Protein AF-A0A9W8WUA6-F1 (afdb_monomer)

Sequence (434 aa):
MPQHHLATGTVSYPDAKSNYPAFPRVGFGKAIAIGIGAGAVGALVMTGSNWLEMLITRRPPSYVPARTIGNHLGVTPSYYSKHINLLNNAHHYGMGMLAGPVRAIMSYYGVIGPFAVFVHTGIRILFDQVAEMSVGVSALPWTWPINEQVIDVLHKGVYALVTGYISYLASTEDLTQILDVALRVNTANMRLTTDLINNSLSFINCLTERELDLRGHKISAIENMGAARDNDAIDLTDNDIAQLGNFPLQPRLRTLFLGQNRVSNIQPNLSTSIPNLQTLVLTKNRLTELADLDPLAGFKKLVHLTALGNPVVSKENYRYWVIWRCPTVRYLDFAKVKDVERKKAEELFGTSEEPTELASKIMGVKSKGFVVPATNGADSSNKQDRIYTDDEKRRMRAAIQQASSLAEMARLEKDFAEGRIPAHILEGGDPMET

pLDDT: mean 82.53, std 18.47, range [28.12, 98.75]

Organism: NCBI:txid749621

Nearest PDB structures (foldseek):
  1a9n-assembly2_C  TM=9.686E-01  e=1.697E-18  Homo sapiens
  1a9n-assembly1_A  TM=9.949E-01  e=4.186E-18  Homo sapiens
  8c6j-assembly1_W  TM=9.703E-01  e=2.099E-18  Homo sapiens
  3jb9-assembly1_j  TM=9.883E-01  e=4.186E-18  Schizosaccharomyces pombe 972h-
  6f4j-assembly2_B  TM=9.561E-01  e=1.790E-18  Drosophila melanogaster

Mean predicted aligned error: 19.58 Å

Structure (mmCIF, N/CA/C/O backbone):
data_AF-A0A9W8WUA6-F1
#
_entry.id   AF-A0A9W8WUA6-F1
#
loop_
_atom_site.group_PDB
_atom_site.id
_atom_site.type_symbol
_atom_site.label_atom_id
_atom_site.label_alt_id
_atom_site.label_comp_id
_atom_site.label_asym_id
_atom_site.label_entity_id
_atom_site.label_seq_id
_atom_site.pdbx_PDB_ins_code
_atom_site.Cartn_x
_atom_site.Cartn_y
_atom_site.Cartn_z
_atom_site.occupancy
_atom_site.B_iso_or_equiv
_atom_site.auth_seq_id
_atom_site.auth_comp_id
_atom_site.auth_asym_id
_atom_site.auth_atom_id
_atom_site.pdbx_PDB_model_num
ATOM 1 N N . MET A 1 1 ? 13.170 46.423 -47.582 1.00 35.91 1 MET A N 1
ATOM 2 C CA . MET A 1 1 ? 13.553 45.177 -46.883 1.00 35.91 1 MET A CA 1
ATOM 3 C C . MET A 1 1 ? 12.530 44.940 -45.787 1.00 35.91 1 MET A C 1
ATOM 5 O O . MET A 1 1 ? 12.377 45.840 -44.969 1.00 35.91 1 MET A O 1
ATOM 9 N N . PRO A 1 2 ? 11.776 43.831 -45.789 1.00 33.09 2 PRO A N 1
ATOM 10 C CA . PRO A 1 2 ? 10.857 43.553 -44.697 1.00 33.09 2 PRO A CA 1
ATOM 11 C C . PRO A 1 2 ? 11.679 43.180 -43.462 1.00 33.09 2 PRO A C 1
ATOM 13 O O . PRO A 1 2 ? 12.517 42.282 -43.512 1.00 33.09 2 PRO A O 1
ATOM 16 N N . GLN A 1 3 ? 11.479 43.924 -42.379 1.00 32.12 3 GLN A N 1
ATOM 17 C CA . GLN A 1 3 ? 12.092 43.658 -41.087 1.00 32.12 3 GLN A CA 1
ATOM 18 C C . GLN A 1 3 ? 11.510 42.357 -40.527 1.00 32.12 3 GLN A C 1
ATOM 20 O O . GLN A 1 3 ? 10.298 42.225 -40.369 1.00 32.12 3 GLN A O 1
ATOM 25 N N . HIS A 1 4 ? 12.377 41.385 -40.246 1.00 35.62 4 HIS A N 1
ATOM 26 C CA . HIS A 1 4 ? 12.003 40.198 -39.490 1.00 35.62 4 HIS A CA 1
ATOM 27 C C . HIS A 1 4 ? 11.581 40.628 -38.082 1.00 35.62 4 HIS A C 1
ATOM 29 O O . HIS A 1 4 ? 12.405 41.090 -37.294 1.00 35.62 4 HIS A O 1
ATOM 35 N N . HIS A 1 5 ? 10.298 40.469 -37.762 1.00 38.16 5 HIS A N 1
ATOM 36 C CA . HIS A 1 5 ? 9.831 40.536 -36.385 1.00 38.16 5 HIS A CA 1
ATOM 37 C C . HIS A 1 5 ? 10.457 39.375 -35.603 1.00 38.16 5 HIS A C 1
ATOM 39 O O . HIS A 1 5 ? 10.129 38.210 -35.827 1.00 38.16 5 HIS A O 1
ATOM 45 N N . LEU A 1 6 ? 11.382 39.691 -34.695 1.00 40.03 6 LEU A N 1
ATOM 46 C CA . LEU A 1 6 ? 11.819 38.767 -33.654 1.00 40.03 6 LEU A CA 1
ATOM 47 C C . LEU A 1 6 ? 10.621 38.508 -32.735 1.00 40.03 6 LEU A C 1
ATOM 49 O O . LEU A 1 6 ? 10.033 39.446 -32.198 1.00 40.03 6 LEU A O 1
ATOM 53 N N . ALA A 1 7 ? 10.237 37.241 -32.583 1.00 40.00 7 ALA A N 1
ATOM 54 C CA . ALA A 1 7 ? 9.126 36.840 -31.731 1.00 40.00 7 ALA A CA 1
ATOM 55 C C . ALA A 1 7 ? 9.468 37.088 -30.251 1.00 40.00 7 ALA A C 1
ATOM 57 O O . ALA A 1 7 ? 10.018 36.227 -29.573 1.00 40.00 7 ALA A O 1
ATOM 58 N N . THR A 1 8 ? 9.126 38.266 -29.732 1.00 43.16 8 THR A N 1
ATOM 59 C CA . THR A 1 8 ? 9.158 38.590 -28.294 1.00 43.16 8 THR A CA 1
ATOM 60 C C . THR A 1 8 ? 7.821 38.257 -27.630 1.00 43.16 8 THR A C 1
ATOM 62 O O . THR A 1 8 ? 7.255 39.068 -26.901 1.00 43.16 8 THR A O 1
ATOM 65 N N . GLY A 1 9 ? 7.268 37.084 -27.934 1.00 38.41 9 GLY A N 1
ATOM 66 C CA . GLY A 1 9 ? 6.054 36.581 -27.303 1.00 38.41 9 GLY A CA 1
ATOM 67 C C . GLY A 1 9 ? 6.405 35.516 -26.274 1.00 38.41 9 GLY A C 1
ATOM 68 O O . GLY A 1 9 ? 6.876 34.441 -26.638 1.00 38.41 9 GLY A O 1
ATOM 69 N N . THR A 1 10 ? 6.147 35.776 -24.995 1.00 41.94 10 THR A N 1
ATOM 70 C CA . THR A 1 10 ? 5.896 34.687 -24.050 1.00 41.94 10 THR A CA 1
ATOM 71 C C . THR A 1 10 ? 4.662 33.942 -24.552 1.00 41.94 10 THR A C 1
ATOM 73 O O . THR A 1 10 ? 3.597 34.535 -24.725 1.00 41.94 10 THR A O 1
ATOM 76 N N . VAL A 1 11 ? 4.806 32.652 -24.858 1.00 39.69 11 VAL A N 1
ATOM 77 C CA . VAL A 1 11 ? 3.671 31.804 -25.235 1.00 39.69 11 VAL A CA 1
ATOM 78 C C . VAL A 1 11 ? 2.736 31.737 -24.026 1.00 39.69 11 VAL A C 1
ATOM 80 O O . VAL A 1 11 ? 3.019 31.054 -23.046 1.00 39.69 11 VAL A O 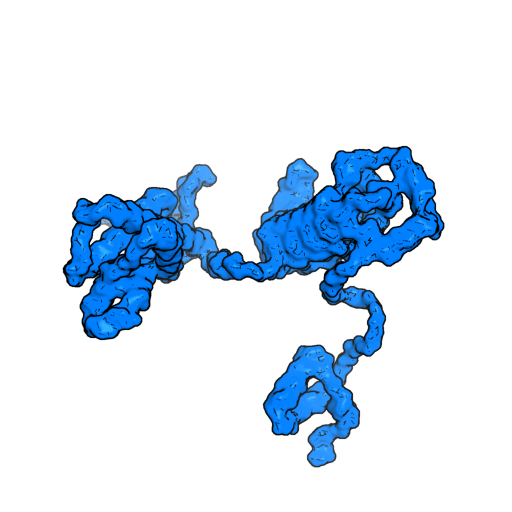1
ATOM 83 N N . SER A 1 12 ? 1.661 32.523 -24.062 1.00 42.88 12 SER A N 1
ATOM 84 C CA . SER A 1 12 ? 0.606 32.506 -23.052 1.00 42.88 12 SER A CA 1
ATOM 85 C C . SER A 1 12 ? -0.272 31.274 -23.264 1.00 42.88 12 SER A C 1
ATOM 87 O O . SER A 1 12 ? -0.675 30.986 -24.392 1.00 42.88 12 SER A O 1
ATOM 89 N N . TYR A 1 13 ? -0.550 30.550 -22.178 1.00 42.91 13 TYR A N 1
ATOM 90 C CA . TYR A 1 13 ? -1.393 29.356 -22.163 1.00 42.91 13 TYR A CA 1
ATOM 91 C C . TYR A 1 13 ? -2.773 29.643 -22.776 1.00 42.91 13 TYR A C 1
ATOM 93 O O . TYR A 1 13 ? -3.411 30.630 -22.397 1.00 42.91 13 TYR A O 1
ATOM 101 N N . PRO A 1 14 ? -3.303 28.771 -23.646 1.00 42.31 14 PRO A N 1
ATOM 102 C CA . PRO A 1 14 ? -4.733 28.746 -23.878 1.00 42.31 14 PRO A CA 1
ATOM 103 C C . PRO A 1 14 ? -5.390 28.118 -22.642 1.00 42.31 14 PRO A C 1
ATOM 105 O O . PRO A 1 14 ? -5.190 26.939 -22.408 1.00 42.31 14 PRO A O 1
ATOM 108 N N . ASP A 1 15 ? -6.114 28.929 -21.863 1.00 44.59 15 ASP A N 1
ATOM 109 C CA . ASP A 1 15 ? -7.175 28.593 -20.889 1.00 44.59 15 ASP A CA 1
ATOM 110 C C . ASP A 1 15 ? -6.910 27.452 -19.864 1.00 44.59 15 ASP A C 1
ATOM 112 O O . ASP A 1 15 ? -6.556 26.330 -20.202 1.00 44.59 15 ASP A O 1
ATOM 116 N N . ALA A 1 16 ? -7.215 27.667 -18.579 1.00 47.78 16 ALA A N 1
ATOM 117 C CA . ALA A 1 16 ? -7.131 26.641 -17.521 1.00 47.78 16 ALA A CA 1
ATOM 118 C C . ALA A 1 16 ? -8.070 25.426 -17.743 1.00 47.78 16 ALA A C 1
ATOM 120 O O . ALA A 1 16 ? -8.044 24.463 -16.978 1.00 47.78 16 ALA A O 1
ATOM 121 N N . LYS A 1 17 ? -8.901 25.473 -18.792 1.00 38.97 17 LYS A N 1
ATOM 122 C CA . LYS A 1 17 ? -9.767 24.390 -19.287 1.00 38.97 17 LYS A CA 1
ATOM 123 C C . LYS A 1 17 ? -9.167 23.582 -20.445 1.00 38.97 17 LYS A C 1
ATOM 125 O O . LYS A 1 17 ? -9.805 22.657 -20.944 1.00 38.97 17 LYS A O 1
ATOM 130 N N . SER A 1 18 ? -7.978 23.940 -20.915 1.00 43.75 18 SER A N 1
ATOM 131 C CA . SER A 1 18 ? -7.284 23.230 -21.981 1.00 43.75 18 SER A CA 1
ATOM 132 C C . SER A 1 18 ? -6.727 21.897 -21.473 1.00 43.75 18 SER A C 1
ATOM 134 O O . SER A 1 18 ? -5.851 21.865 -20.615 1.00 43.75 18 SER A O 1
ATOM 136 N N . ASN A 1 19 ? -7.171 20.795 -22.079 1.00 43.69 19 ASN A N 1
ATOM 137 C CA . ASN A 1 19 ? -6.600 19.456 -21.884 1.00 43.69 19 ASN A CA 1
ATOM 138 C C . ASN A 1 19 ? -5.241 19.260 -22.599 1.00 43.69 19 ASN A C 1
ATOM 140 O O . ASN A 1 19 ? -4.785 18.124 -22.734 1.00 43.69 19 ASN A O 1
ATOM 144 N N . TYR A 1 20 ? -4.602 20.322 -23.109 1.00 41.41 20 TYR A N 1
ATOM 145 C CA . TYR A 1 20 ? -3.271 20.206 -23.707 1.00 41.41 20 TYR A CA 1
ATOM 146 C C . TYR A 1 20 ? -2.211 19.980 -22.613 1.00 41.41 20 TYR A C 1
ATOM 148 O O . TYR A 1 20 ? -2.218 20.685 -21.601 1.00 41.41 20 TYR A O 1
ATOM 156 N N . PRO A 1 21 ? -1.303 19.001 -22.784 1.00 49.84 21 PRO A N 1
ATOM 157 C CA . PRO A 1 21 ? -0.290 18.681 -21.784 1.00 49.84 21 PRO A CA 1
ATOM 158 C C . PRO A 1 21 ? 0.649 19.871 -21.548 1.00 49.84 21 PRO A C 1
ATOM 160 O O . PRO A 1 21 ? 0.995 20.602 -22.477 1.00 49.84 21 PRO A O 1
ATOM 163 N N . ALA A 1 22 ? 1.078 20.046 -20.296 1.00 55.09 22 ALA A N 1
ATOM 164 C CA . ALA A 1 22 ? 2.096 21.027 -19.935 1.00 55.09 22 ALA A CA 1
ATOM 165 C C . ALA A 1 22 ? 3.390 20.786 -20.735 1.00 55.09 22 ALA A C 1
ATOM 167 O O . ALA A 1 22 ? 3.754 19.637 -20.994 1.00 55.09 22 ALA A O 1
ATOM 168 N N . PHE A 1 23 ? 4.089 21.864 -21.110 1.00 55.97 23 PHE A N 1
ATOM 169 C CA . PHE A 1 23 ? 5.377 21.763 -21.800 1.00 55.97 23 PHE A CA 1
ATOM 170 C C . PHE A 1 23 ? 6.375 20.898 -21.008 1.00 55.97 23 PHE A C 1
ATOM 172 O O . PHE A 1 23 ? 6.315 20.860 -19.773 1.00 55.97 23 PHE A O 1
ATOM 179 N N . PRO A 1 24 ? 7.320 20.233 -21.696 1.00 62.06 24 PRO A N 1
ATOM 180 C CA . PRO A 1 24 ? 8.301 19.377 -21.049 1.00 62.06 24 PRO A CA 1
ATOM 181 C C . PRO A 1 24 ? 9.104 20.144 -20.003 1.00 62.06 24 PRO A C 1
ATOM 183 O O . PRO A 1 24 ? 9.635 21.219 -20.277 1.00 62.06 24 PRO A O 1
ATOM 186 N N . ARG A 1 25 ? 9.258 19.562 -18.814 1.00 66.19 25 ARG A N 1
ATOM 187 C CA . ARG A 1 25 ? 10.043 20.145 -17.711 1.00 66.19 25 ARG A CA 1
ATOM 188 C C . ARG A 1 25 ? 11.546 19.880 -17.833 1.00 66.19 25 ARG A C 1
ATOM 190 O O . ARG A 1 25 ? 12.328 20.327 -16.998 1.00 66.19 25 ARG A O 1
ATOM 197 N N . VAL A 1 26 ? 11.960 19.139 -18.859 1.00 74.06 26 VAL A N 1
ATOM 198 C CA . VAL A 1 26 ? 13.349 18.737 -19.109 1.00 74.06 26 VAL A CA 1
ATOM 199 C C . VAL A 1 26 ? 13.916 19.447 -20.337 1.00 74.06 26 VAL A C 1
ATOM 201 O O . VAL A 1 26 ? 13.207 19.695 -21.307 1.00 74.06 26 VAL A O 1
ATOM 204 N N . GLY A 1 27 ? 15.217 19.753 -20.325 1.00 79.62 27 GLY A N 1
ATOM 205 C CA . GLY A 1 27 ? 15.903 20.297 -21.502 1.00 79.62 27 GLY A CA 1
ATOM 206 C C . GLY A 1 27 ? 15.950 19.299 -22.667 1.00 79.62 27 GLY A C 1
ATOM 207 O O . GLY A 1 27 ? 15.959 18.087 -22.453 1.00 79.62 27 GLY A O 1
ATOM 208 N N . PHE A 1 28 ? 16.037 19.801 -23.903 1.00 83.56 28 PHE A N 1
ATOM 209 C CA . PHE A 1 28 ? 15.985 18.985 -25.126 1.00 83.56 28 PHE A CA 1
ATOM 210 C C . PHE A 1 28 ? 16.998 17.826 -25.140 1.00 83.56 28 PHE A C 1
ATOM 212 O O . PHE A 1 28 ? 16.625 16.683 -25.380 1.00 83.56 28 PHE A O 1
ATOM 219 N N . GLY A 1 29 ? 18.266 18.074 -24.787 1.00 82.06 29 GLY A N 1
ATOM 220 C CA . GLY A 1 29 ? 19.282 17.011 -24.728 1.00 82.06 29 GLY A CA 1
ATOM 221 C C . GLY A 1 29 ? 18.952 15.906 -23.714 1.00 82.06 29 GLY A C 1
ATOM 222 O O . GLY A 1 29 ? 19.168 14.725 -23.982 1.00 82.06 29 GLY A O 1
ATOM 223 N N . LYS A 1 30 ? 18.340 16.273 -22.581 1.00 81.75 30 LYS A N 1
ATOM 224 C CA . LYS A 1 30 ? 17.862 15.322 -21.569 1.00 81.75 30 LYS A CA 1
ATOM 225 C C . LYS A 1 30 ? 16.678 14.509 -22.102 1.00 81.75 30 LYS A C 1
ATOM 227 O O . LYS A 1 30 ? 16.638 13.305 -21.878 1.00 81.75 30 LYS A O 1
ATOM 232 N N . ALA A 1 31 ? 15.773 15.128 -22.865 1.00 84.94 31 ALA A N 1
ATOM 233 C CA . ALA A 1 31 ? 14.672 14.432 -23.536 1.00 84.94 31 ALA A CA 1
ATOM 234 C C . ALA A 1 31 ? 15.173 13.391 -24.554 1.00 84.94 31 ALA A C 1
ATOM 236 O O . ALA A 1 31 ? 14.643 12.285 -24.608 1.00 84.94 31 ALA A O 1
ATOM 237 N N . ILE A 1 32 ? 16.237 13.691 -25.305 1.00 89.38 32 ILE A N 1
ATOM 238 C CA . ILE A 1 32 ? 16.861 12.715 -26.211 1.00 89.38 32 ILE A CA 1
ATOM 239 C C . ILE A 1 32 ? 17.441 11.529 -25.434 1.00 89.38 32 ILE A C 1
ATOM 241 O O . ILE A 1 32 ? 17.165 10.384 -25.785 1.00 89.38 32 ILE A O 1
ATOM 245 N N . ALA A 1 33 ? 18.186 11.782 -24.353 1.00 88.38 33 ALA A N 1
ATOM 246 C CA . ALA A 1 33 ? 18.748 10.721 -23.513 1.00 88.38 33 ALA A CA 1
ATOM 247 C C . ALA A 1 33 ? 17.658 9.837 -22.877 1.00 88.38 33 ALA A C 1
ATOM 249 O O . ALA A 1 33 ? 17.765 8.610 -22.900 1.00 88.38 33 ALA A O 1
ATOM 250 N N . ILE A 1 34 ? 16.575 10.453 -22.385 1.00 86.25 34 ILE A N 1
ATOM 251 C CA . ILE A 1 34 ? 15.358 9.752 -21.948 1.00 86.25 34 ILE A CA 1
ATOM 252 C C . ILE A 1 34 ? 14.826 8.867 -23.076 1.00 86.25 34 ILE A C 1
ATOM 254 O O . ILE A 1 34 ? 14.522 7.704 -22.837 1.00 86.25 34 ILE A O 1
ATOM 258 N N . GLY A 1 35 ? 14.725 9.399 -24.296 1.00 92.06 35 GLY A N 1
ATOM 259 C CA . GLY A 1 35 ? 14.229 8.668 -25.457 1.00 92.06 35 GLY A CA 1
ATOM 260 C C . GLY A 1 35 ? 15.041 7.415 -25.763 1.00 92.06 35 GLY A C 1
ATOM 261 O O . GLY A 1 35 ? 14.453 6.366 -26.009 1.00 92.06 35 GLY A O 1
ATOM 262 N N . ILE A 1 36 ? 16.372 7.486 -25.682 1.00 94.75 36 ILE A N 1
ATOM 263 C CA . ILE A 1 36 ? 17.253 6.318 -25.854 1.00 94.75 36 ILE A CA 1
ATOM 264 C C . ILE A 1 36 ? 16.929 5.245 -24.803 1.00 94.75 36 ILE A C 1
ATOM 266 O O . ILE A 1 36 ? 16.711 4.083 -25.153 1.00 94.75 36 ILE A O 1
ATOM 270 N N . GLY A 1 37 ? 16.845 5.632 -23.525 1.00 91.25 37 GLY A N 1
ATOM 271 C CA . GLY A 1 37 ? 16.509 4.713 -22.432 1.00 91.25 37 GLY A CA 1
ATOM 272 C C . GLY A 1 37 ? 15.102 4.119 -22.562 1.00 91.25 37 GLY A C 1
ATOM 273 O O . GLY A 1 37 ? 14.921 2.908 -22.452 1.00 91.25 37 GLY A O 1
ATOM 274 N N . ALA A 1 38 ? 14.109 4.949 -22.882 1.00 92.06 38 ALA A N 1
ATOM 275 C CA . ALA A 1 38 ? 12.731 4.532 -23.129 1.00 92.06 38 ALA A CA 1
ATOM 276 C C . ALA A 1 38 ? 12.621 3.576 -24.329 1.00 92.06 38 ALA A C 1
ATOM 278 O O . ALA A 1 38 ? 11.793 2.662 -24.324 1.00 92.06 38 ALA A O 1
ATOM 279 N N . GLY A 1 39 ? 13.457 3.766 -25.351 1.00 95.44 39 GLY A N 1
ATOM 280 C CA . GLY A 1 39 ? 13.589 2.858 -26.486 1.00 95.44 39 GLY A CA 1
ATOM 281 C C . GLY A 1 39 ? 14.166 1.501 -26.081 1.00 95.44 39 GLY A C 1
ATOM 282 O O . GLY A 1 39 ? 13.625 0.465 -26.458 1.00 95.44 39 GLY A O 1
ATOM 283 N N . ALA A 1 40 ? 15.203 1.475 -25.241 1.00 95.06 40 ALA A N 1
ATOM 284 C CA . ALA A 1 40 ? 15.753 0.223 -24.716 1.00 95.06 40 ALA A CA 1
ATOM 285 C C . ALA A 1 40 ? 14.719 -0.562 -23.884 1.00 95.06 40 ALA A C 1
ATOM 287 O O . ALA A 1 40 ? 14.555 -1.768 -24.077 1.00 95.06 40 ALA A O 1
ATOM 288 N N . VAL A 1 41 ? 13.974 0.117 -23.003 1.00 91.94 41 VAL A N 1
ATOM 289 C CA . VAL A 1 41 ? 12.916 -0.516 -22.193 1.00 91.94 41 VAL A CA 1
ATOM 290 C C . VAL A 1 41 ? 11.765 -1.010 -23.072 1.00 91.94 41 VAL A C 1
ATOM 292 O O . VAL A 1 41 ? 11.293 -2.132 -22.895 1.00 91.94 41 VAL A O 1
ATOM 295 N N . GLY A 1 42 ? 11.344 -0.220 -24.063 1.00 94.31 42 GLY A N 1
ATOM 296 C CA . GLY A 1 42 ? 10.346 -0.654 -25.041 1.00 94.31 42 GLY A CA 1
ATOM 297 C C . GLY A 1 42 ? 10.777 -1.920 -25.784 1.00 94.31 42 GLY A C 1
ATOM 298 O O . GLY A 1 42 ? 9.973 -2.838 -25.948 1.00 94.31 42 GLY A O 1
ATOM 299 N N . ALA A 1 43 ? 12.048 -2.013 -26.192 1.00 94.19 43 ALA A N 1
ATOM 300 C CA . ALA A 1 43 ? 12.589 -3.192 -26.872 1.00 94.19 43 ALA A CA 1
ATOM 301 C C . ALA A 1 43 ? 12.593 -4.438 -25.972 1.00 94.19 43 ALA A C 1
ATOM 303 O O . ALA A 1 43 ? 12.282 -5.535 -26.441 1.00 94.19 43 ALA A O 1
ATOM 304 N N . LEU A 1 44 ? 12.876 -4.272 -24.676 1.00 93.62 44 LEU A N 1
ATOM 305 C CA . LEU A 1 44 ? 12.793 -5.348 -23.688 1.00 93.62 44 LEU A CA 1
ATOM 306 C C . LEU A 1 44 ? 11.363 -5.892 -23.572 1.00 93.62 44 LEU A C 1
ATOM 308 O O . LEU A 1 44 ? 11.155 -7.101 -23.685 1.00 93.62 44 LEU A O 1
ATOM 312 N N . VAL A 1 45 ? 10.367 -5.014 -23.407 1.00 92.12 45 VAL A N 1
ATOM 313 C CA . VAL A 1 45 ? 8.955 -5.423 -23.273 1.00 92.12 45 VAL A CA 1
ATOM 314 C C . VAL A 1 45 ? 8.427 -6.045 -24.571 1.00 92.12 45 VAL A C 1
ATOM 316 O O . VAL A 1 45 ? 7.720 -7.055 -24.543 1.00 92.12 45 VAL A O 1
ATOM 319 N N . MET A 1 46 ? 8.818 -5.503 -25.724 1.00 93.25 46 MET A N 1
ATOM 320 C CA . MET A 1 46 ? 8.523 -6.099 -27.029 1.00 93.25 46 MET A CA 1
ATOM 321 C C . MET A 1 46 ? 9.115 -7.513 -27.157 1.00 93.25 46 MET A C 1
ATOM 323 O O . MET A 1 46 ? 8.452 -8.429 -27.632 1.00 93.25 46 MET A O 1
ATOM 327 N N . THR A 1 47 ? 10.349 -7.723 -26.699 1.00 88.88 47 THR A N 1
ATOM 328 C CA . THR A 1 47 ? 10.998 -9.045 -26.739 1.00 88.88 47 THR A CA 1
ATOM 329 C C . THR A 1 47 ? 10.298 -10.043 -25.811 1.00 88.88 47 THR A C 1
ATOM 331 O O . THR A 1 47 ? 10.098 -11.197 -26.184 1.00 88.88 47 THR A O 1
ATOM 334 N N . GLY A 1 48 ? 9.854 -9.598 -24.631 1.00 88.75 48 GLY A N 1
ATOM 335 C CA . GLY A 1 48 ? 9.048 -10.420 -23.723 1.00 88.75 48 GLY A CA 1
ATOM 336 C C . GLY A 1 48 ? 7.671 -10.783 -24.292 1.00 88.75 48 GLY A C 1
ATOM 337 O O . GLY A 1 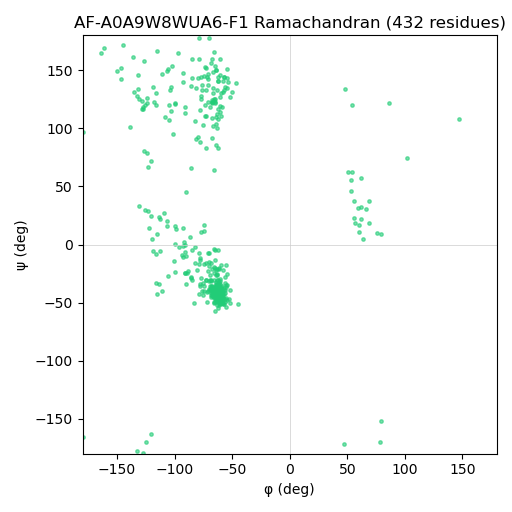48 ? 7.246 -11.931 -24.178 1.00 88.75 48 GLY A O 1
ATOM 338 N N . SER A 1 49 ? 6.993 -9.837 -24.954 1.00 89.38 49 SER A N 1
ATOM 339 C CA . SER A 1 49 ? 5.708 -10.107 -25.624 1.00 89.38 49 SER A CA 1
ATOM 340 C C . SER A 1 49 ? 5.857 -11.058 -26.813 1.00 89.38 49 SER A C 1
ATOM 342 O O . SER A 1 49 ? 5.047 -11.973 -26.928 1.00 89.38 49 SER A O 1
ATOM 344 N N . ASN A 1 50 ? 6.941 -10.945 -27.590 1.00 85.94 50 ASN A N 1
ATOM 345 C CA . ASN A 1 50 ? 7.301 -11.925 -28.623 1.00 85.94 50 ASN A CA 1
ATOM 346 C C . ASN A 1 50 ? 7.436 -13.338 -28.041 1.00 85.94 50 ASN A C 1
ATOM 348 O O . ASN A 1 50 ? 6.899 -14.295 -28.592 1.00 85.94 50 ASN A O 1
ATOM 352 N N . TRP A 1 51 ? 8.143 -13.479 -26.916 1.00 87.00 51 TRP A N 1
ATOM 353 C CA . TRP A 1 51 ? 8.315 -14.777 -26.266 1.00 87.00 51 TRP A CA 1
ATOM 354 C C . TRP A 1 51 ? 6.981 -15.356 -25.776 1.00 87.00 51 TRP A C 1
ATOM 356 O O . TRP A 1 51 ? 6.699 -16.531 -26.006 1.00 87.00 51 TRP A O 1
ATOM 366 N N . LEU A 1 52 ? 6.136 -14.526 -25.158 1.00 87.44 52 LEU A N 1
ATOM 367 C CA . LEU A 1 52 ? 4.810 -14.933 -24.692 1.00 87.44 52 LEU A CA 1
ATOM 368 C C . LEU A 1 52 ? 3.895 -15.355 -25.849 1.00 87.44 52 LEU A C 1
ATOM 370 O O . LEU A 1 52 ? 3.211 -16.371 -25.754 1.00 87.44 52 LEU A O 1
ATOM 374 N N . GLU A 1 53 ? 3.891 -14.603 -26.947 1.00 89.31 53 GLU A N 1
ATOM 375 C CA . GLU A 1 53 ? 3.114 -14.938 -28.138 1.00 89.31 53 GLU A CA 1
ATOM 376 C C . GLU A 1 53 ? 3.582 -16.264 -28.745 1.00 89.31 53 GLU A C 1
ATOM 378 O O . GLU A 1 53 ? 2.748 -17.127 -29.014 1.00 89.31 53 GLU A O 1
ATOM 383 N N . MET A 1 54 ? 4.892 -16.491 -28.860 1.00 86.06 54 MET A N 1
ATOM 384 C CA . MET A 1 54 ? 5.442 -17.752 -29.367 1.00 86.06 54 MET A CA 1
ATOM 385 C C . MET A 1 54 ? 5.071 -18.968 -28.506 1.00 86.06 54 MET A C 1
ATOM 387 O O . MET A 1 54 ? 4.888 -20.060 -29.047 1.00 86.06 54 MET A O 1
ATOM 391 N N . LEU A 1 55 ? 4.919 -18.808 -27.186 1.00 88.25 55 LEU A N 1
ATOM 392 C CA . LEU A 1 55 ? 4.419 -19.884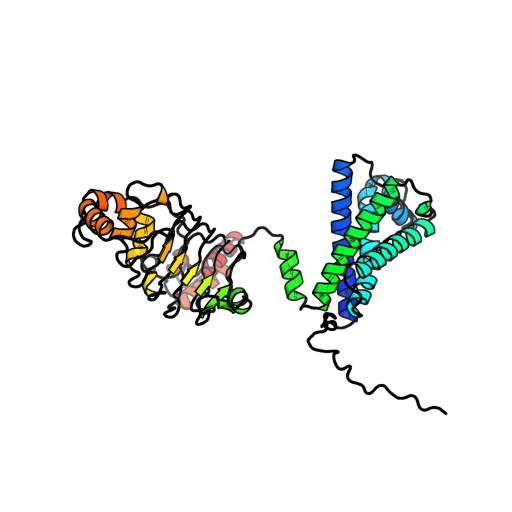 -26.320 1.00 88.25 55 LEU A CA 1
ATOM 393 C C . LEU A 1 55 ? 2.979 -20.284 -26.663 1.00 88.25 55 LEU A C 1
ATOM 395 O O . LEU A 1 55 ? 2.624 -21.459 -26.554 1.00 88.25 55 LEU A O 1
ATOM 399 N N . ILE A 1 56 ? 2.160 -19.318 -27.082 1.00 87.69 56 ILE A N 1
ATOM 400 C CA . ILE A 1 56 ? 0.743 -19.517 -27.401 1.00 87.69 56 ILE A CA 1
ATOM 401 C C . ILE A 1 56 ? 0.584 -20.046 -28.829 1.00 87.69 56 ILE A C 1
ATOM 403 O O . ILE A 1 56 ? -0.103 -21.044 -29.047 1.00 87.69 56 ILE A O 1
ATOM 407 N N . THR A 1 57 ? 1.223 -19.403 -29.806 1.00 84.25 57 THR A N 1
ATOM 408 C CA . THR A 1 57 ? 1.067 -19.722 -31.234 1.00 84.25 57 THR A CA 1
ATOM 409 C C . THR A 1 57 ? 1.935 -20.891 -31.682 1.00 84.25 57 THR A C 1
ATOM 411 O O . THR A 1 57 ? 1.690 -21.459 -32.745 1.00 84.25 57 THR A O 1
ATOM 414 N N . ARG A 1 58 ? 2.941 -21.270 -30.879 1.00 86.12 58 ARG A N 1
ATOM 415 C CA . ARG A 1 58 ? 3.940 -22.310 -31.184 1.00 86.12 58 ARG A CA 1
ATOM 416 C C . ARG A 1 58 ? 4.696 -22.070 -32.495 1.00 86.12 58 ARG A C 1
ATOM 418 O O . ARG A 1 58 ? 5.222 -23.015 -33.084 1.00 86.12 58 ARG A O 1
ATOM 425 N N . ARG A 1 59 ? 4.759 -20.822 -32.968 1.00 83.31 59 ARG A N 1
ATOM 426 C CA . ARG A 1 59 ? 5.516 -20.473 -34.175 1.00 83.31 59 ARG A CA 1
ATOM 427 C C . ARG A 1 59 ? 7.032 -20.520 -33.915 1.00 83.31 59 ARG A C 1
ATOM 429 O O . ARG A 1 59 ? 7.465 -20.260 -32.789 1.00 83.31 59 ARG A O 1
ATOM 436 N N . PRO A 1 60 ? 7.859 -20.795 -34.937 1.00 78.69 60 PRO A N 1
ATOM 437 C CA . PRO A 1 60 ? 9.310 -20.711 -34.804 1.00 78.69 60 PRO A CA 1
ATOM 438 C C . PRO A 1 60 ? 9.797 -19.255 -34.625 1.00 78.69 60 PRO A C 1
ATOM 440 O O . PRO A 1 60 ? 9.109 -18.311 -35.033 1.00 78.69 60 PRO A O 1
ATOM 443 N N . PRO A 1 61 ? 10.989 -19.049 -34.026 1.00 79.75 61 PRO A N 1
ATOM 444 C CA . PRO A 1 61 ? 11.603 -17.727 -33.908 1.00 79.75 61 PRO A CA 1
ATOM 445 C C . PRO A 1 61 ? 11.955 -17.139 -35.280 1.00 79.75 61 PRO A C 1
ATOM 447 O O . PRO A 1 61 ? 12.296 -17.865 -36.211 1.00 79.75 61 PRO A O 1
ATOM 450 N N . SER A 1 62 ? 11.933 -15.806 -35.380 1.00 79.88 62 SER A N 1
ATOM 451 C CA . SER A 1 62 ? 12.429 -15.104 -36.569 1.00 79.88 62 SER A CA 1
ATOM 452 C C . SER A 1 62 ? 13.956 -15.002 -36.549 1.00 79.88 62 SER A C 1
ATOM 454 O O . SER A 1 62 ? 14.577 -14.805 -35.501 1.00 79.88 62 SER A O 1
ATOM 456 N N . TYR A 1 63 ? 14.553 -15.114 -37.733 1.00 81.75 63 TYR A N 1
ATOM 457 C CA . TYR A 1 63 ? 16.000 -15.041 -37.950 1.00 81.75 63 TYR A CA 1
ATOM 458 C C . TYR A 1 63 ? 16.431 -13.796 -38.731 1.00 81.75 63 TYR A C 1
ATOM 460 O O . TYR A 1 63 ? 17.631 -13.546 -38.878 1.00 81.75 63 TYR A O 1
ATOM 468 N N . VAL A 1 64 ? 15.460 -13.014 -39.216 1.00 86.00 64 VAL A N 1
ATOM 469 C CA . VAL A 1 64 ? 15.685 -11.772 -39.965 1.00 86.00 64 VAL A CA 1
ATOM 470 C C . VAL A 1 64 ? 16.510 -10.770 -39.142 1.00 86.00 64 VAL A C 1
ATOM 472 O O . VAL A 1 64 ? 17.555 -10.353 -39.644 1.00 86.00 64 VAL A O 1
ATOM 475 N N . PRO A 1 65 ? 16.185 -10.468 -37.865 1.00 87.62 65 PRO A N 1
ATOM 476 C CA . PRO A 1 65 ? 16.946 -9.491 -37.078 1.00 87.62 65 PRO A CA 1
ATOM 477 C C . PRO A 1 65 ? 18.419 -9.886 -36.891 1.00 87.62 65 PRO A C 1
ATOM 479 O O . PRO A 1 65 ? 19.332 -9.091 -37.133 1.00 87.62 65 PRO A O 1
ATOM 482 N N . ALA A 1 66 ? 18.667 -11.147 -36.524 1.00 86.56 66 ALA A N 1
ATOM 483 C CA . ALA A 1 66 ? 20.011 -11.681 -36.354 1.00 86.56 66 ALA A CA 1
ATOM 484 C C . ALA A 1 66 ? 20.807 -11.627 -37.656 1.00 86.56 66 ALA A C 1
ATOM 486 O O . ALA A 1 66 ? 21.995 -11.305 -37.630 1.00 86.56 66 ALA A O 1
ATOM 487 N N . ARG A 1 67 ? 20.186 -11.972 -38.792 1.00 85.50 67 ARG A N 1
ATOM 488 C CA . ARG A 1 67 ? 20.861 -11.978 -40.097 1.00 85.50 67 ARG A CA 1
ATOM 489 C C . ARG A 1 67 ? 21.181 -10.560 -40.552 1.00 85.50 67 ARG A C 1
ATOM 491 O O . ARG A 1 67 ? 22.264 -10.333 -41.081 1.00 85.50 67 ARG A O 1
ATOM 498 N N . THR A 1 68 ? 20.303 -9.607 -40.255 1.00 90.06 68 THR A N 1
ATOM 499 C CA . THR A 1 68 ? 20.539 -8.188 -40.521 1.00 90.06 68 THR A CA 1
ATOM 500 C C . THR A 1 68 ? 21.771 -7.675 -39.778 1.00 90.06 68 THR A C 1
ATOM 502 O O . THR A 1 68 ? 22.689 -7.141 -40.398 1.00 90.06 68 THR A O 1
ATOM 505 N N . ILE A 1 69 ? 21.858 -7.907 -38.463 1.00 90.38 69 ILE A N 1
ATOM 506 C CA . ILE A 1 69 ? 23.036 -7.500 -37.679 1.00 90.38 69 ILE A CA 1
ATOM 507 C C . ILE A 1 69 ? 24.286 -8.295 -38.058 1.00 90.38 69 ILE A C 1
ATOM 509 O O . ILE A 1 69 ? 25.362 -7.714 -38.167 1.00 90.38 69 ILE A O 1
ATOM 513 N N . GLY A 1 70 ? 24.159 -9.599 -38.304 1.00 88.31 70 GLY A N 1
ATOM 514 C CA . GLY A 1 70 ? 25.275 -10.437 -38.739 1.00 88.31 70 GLY A CA 1
ATOM 515 C C . GLY A 1 70 ? 25.912 -9.935 -40.036 1.00 88.31 70 GLY A C 1
ATOM 516 O O . GLY A 1 70 ? 27.136 -9.840 -40.111 1.00 88.31 70 GLY A O 1
ATOM 517 N N . ASN A 1 71 ? 25.091 -9.543 -41.016 1.00 88.12 71 ASN A N 1
ATOM 518 C CA . ASN A 1 71 ? 25.557 -8.992 -42.287 1.00 88.12 71 ASN A CA 1
ATOM 519 C C . ASN A 1 71 ? 26.205 -7.611 -42.118 1.00 88.12 71 ASN A C 1
ATOM 521 O O . ASN A 1 71 ? 27.270 -7.374 -42.681 1.00 88.12 71 ASN A O 1
ATOM 525 N N . HIS A 1 72 ? 25.616 -6.720 -41.315 1.00 90.62 72 HIS A N 1
ATOM 526 C CA . HIS A 1 72 ? 26.206 -5.404 -41.044 1.00 90.62 72 HIS A CA 1
ATOM 527 C C . HIS A 1 72 ? 27.557 -5.483 -40.327 1.00 90.62 72 HIS A C 1
ATOM 529 O O . HIS A 1 72 ? 28.438 -4.669 -40.589 1.00 90.62 72 HIS A O 1
ATOM 535 N N . LEU A 1 73 ? 27.720 -6.452 -39.426 1.00 89.06 73 LEU A N 1
ATOM 536 C CA . LEU A 1 73 ? 28.938 -6.632 -38.638 1.00 89.06 73 LEU A CA 1
ATOM 537 C C . LEU A 1 73 ? 29.965 -7.568 -39.303 1.00 89.06 73 LEU A C 1
ATOM 539 O O . LEU A 1 73 ? 31.022 -7.805 -38.724 1.00 89.06 73 LEU A O 1
ATOM 543 N N . GLY A 1 74 ? 29.672 -8.119 -40.488 1.00 88.69 74 GLY A N 1
ATOM 544 C CA . GLY A 1 74 ? 30.572 -9.044 -41.190 1.00 88.69 74 GLY A CA 1
ATOM 545 C C . GLY A 1 74 ? 30.852 -10.339 -40.415 1.00 88.69 74 GLY A C 1
ATOM 546 O O . GLY A 1 74 ? 31.951 -10.888 -40.477 1.00 88.69 74 GLY A O 1
ATOM 547 N N . VAL A 1 75 ? 29.877 -10.813 -39.639 1.00 88.19 75 VAL A N 1
ATOM 548 C CA . VAL A 1 75 ? 30.025 -11.964 -38.741 1.00 88.19 75 VAL A CA 1
ATOM 549 C C . VAL A 1 75 ? 30.127 -13.264 -39.541 1.00 88.19 75 VAL A C 1
ATOM 551 O O . VAL A 1 75 ? 29.367 -13.497 -40.479 1.00 88.19 75 VAL A O 1
ATOM 554 N N . THR A 1 76 ? 31.040 -14.157 -39.149 1.00 85.75 76 THR A N 1
ATOM 555 C CA . THR A 1 76 ? 31.208 -15.445 -39.838 1.00 85.75 76 THR A CA 1
ATOM 556 C C . THR A 1 76 ? 29.981 -16.353 -39.660 1.00 85.75 76 THR A C 1
ATOM 558 O O . THR A 1 76 ? 29.364 -16.355 -38.587 1.00 85.75 76 THR A O 1
ATOM 561 N N . PRO A 1 77 ? 29.652 -17.215 -40.645 1.00 79.88 77 PRO A N 1
ATOM 562 C CA . PRO A 1 77 ? 28.528 -18.149 -40.531 1.00 79.88 77 PRO A CA 1
ATOM 563 C C . PRO A 1 77 ? 28.597 -19.052 -39.289 1.00 79.88 77 PRO A C 1
ATOM 565 O O . PRO A 1 77 ? 27.575 -19.333 -38.667 1.00 79.88 77 PRO A O 1
ATOM 568 N N . SER A 1 78 ? 29.810 -19.449 -38.876 1.00 80.94 78 SER A N 1
ATOM 569 C CA . SER A 1 78 ? 30.017 -20.259 -37.668 1.00 80.94 78 SER A CA 1
ATOM 570 C C . SER A 1 78 ? 29.718 -19.505 -36.370 1.00 80.94 78 SER A C 1
ATOM 572 O O . SER A 1 78 ? 29.361 -20.145 -35.378 1.00 80.94 78 SER A O 1
ATOM 574 N N . TYR A 1 79 ? 29.921 -18.188 -36.330 1.00 81.81 79 TYR A N 1
ATOM 575 C CA . TYR A 1 79 ? 29.579 -17.378 -35.162 1.00 81.81 79 TYR A CA 1
ATOM 576 C C . TYR A 1 79 ? 28.074 -17.111 -35.138 1.00 81.81 79 TYR A C 1
ATOM 578 O O . TYR A 1 79 ? 27.430 -17.269 -34.101 1.00 81.81 79 TYR A O 1
ATOM 586 N N . TYR A 1 80 ? 27.500 -16.795 -36.301 1.00 80.50 80 TYR A N 1
ATOM 587 C CA . TYR A 1 80 ? 26.065 -16.591 -36.475 1.00 80.50 80 TYR A CA 1
ATOM 588 C C . TYR A 1 80 ? 25.240 -17.765 -35.929 1.00 80.50 80 TYR A C 1
ATOM 590 O O . TYR A 1 80 ? 24.353 -17.565 -35.098 1.00 80.50 80 TYR A O 1
ATOM 598 N N . SER A 1 81 ? 25.580 -19.001 -36.315 1.00 79.19 81 SER A N 1
ATOM 599 C CA . SER A 1 81 ? 24.857 -20.203 -35.875 1.00 79.19 81 SER A CA 1
ATOM 600 C C . SER A 1 81 ? 24.933 -20.451 -34.365 1.00 79.19 81 SER A C 1
ATOM 602 O O . SER A 1 81 ? 24.044 -21.084 -33.805 1.00 79.19 81 SER A O 1
ATOM 604 N N . LYS A 1 82 ? 25.990 -19.971 -33.697 1.00 85.62 82 LYS A N 1
ATOM 605 C CA . LYS A 1 82 ? 26.202 -20.157 -32.252 1.00 85.62 82 LYS A CA 1
ATOM 606 C C . LYS A 1 82 ? 25.566 -19.052 -31.404 1.00 85.62 82 LYS A C 1
ATOM 608 O O . LYS A 1 82 ? 25.252 -19.293 -30.242 1.00 85.62 82 LYS A O 1
ATOM 613 N N . HIS A 1 83 ? 25.359 -17.861 -31.967 1.00 87.12 83 HIS A N 1
ATOM 614 C CA . HIS A 1 83 ? 24.975 -16.658 -31.216 1.00 87.12 83 HIS A CA 1
ATOM 615 C C . HIS A 1 83 ? 23.700 -15.982 -31.742 1.00 87.12 83 HIS A C 1
ATOM 617 O O . HIS A 1 83 ? 23.517 -14.775 -31.598 1.00 87.12 83 HIS A O 1
ATOM 623 N N . ILE A 1 84 ? 22.778 -16.753 -32.317 1.00 83.25 84 ILE A N 1
ATOM 624 C CA . ILE A 1 84 ? 21.582 -16.220 -32.984 1.00 83.25 84 ILE A CA 1
ATOM 625 C C . ILE A 1 84 ? 20.678 -15.380 -32.068 1.00 83.25 84 ILE A C 1
ATOM 627 O O . ILE A 1 84 ? 20.244 -14.297 -32.450 1.00 83.25 84 ILE A O 1
ATOM 631 N N . ASN A 1 85 ? 20.468 -15.817 -30.822 1.00 84.31 85 ASN A N 1
ATOM 632 C CA . ASN A 1 85 ? 19.656 -15.085 -29.844 1.00 84.31 85 ASN A CA 1
ATOM 633 C C . ASN A 1 85 ? 20.314 -13.766 -29.425 1.00 84.31 85 ASN A C 1
ATOM 635 O O . ASN A 1 85 ? 19.632 -12.761 -29.246 1.00 84.31 85 ASN A O 1
ATOM 639 N N . LEU A 1 86 ? 21.646 -13.760 -29.311 1.00 88.00 86 LEU A N 1
ATOM 640 C CA . LEU A 1 86 ? 22.407 -12.552 -29.009 1.00 88.00 86 LEU A CA 1
ATOM 641 C C . LEU A 1 86 ? 22.256 -11.530 -30.140 1.00 88.00 86 LEU A C 1
ATOM 643 O O . LEU A 1 86 ? 21.973 -10.369 -29.868 1.00 88.00 86 LEU A O 1
ATOM 647 N N . LEU A 1 87 ? 22.394 -11.966 -31.395 1.00 87.56 87 LEU A N 1
ATOM 648 C CA . LEU A 1 87 ? 22.267 -11.098 -32.569 1.00 87.56 87 LEU A CA 1
ATOM 649 C C . LEU A 1 87 ? 20.830 -10.579 -32.755 1.00 87.56 87 LEU A C 1
ATOM 651 O O . LEU A 1 87 ? 20.647 -9.404 -33.064 1.00 87.56 87 LEU A O 1
ATOM 655 N N . ASN A 1 88 ? 19.817 -11.419 -32.509 1.00 88.12 88 ASN A N 1
ATOM 656 C CA . ASN A 1 88 ? 18.407 -11.009 -32.514 1.00 88.12 88 ASN A CA 1
ATOM 657 C C . ASN A 1 88 ? 18.139 -9.925 -31.462 1.00 88.12 88 ASN A C 1
ATOM 659 O O . ASN A 1 88 ? 17.575 -8.875 -31.772 1.00 88.12 88 ASN A O 1
ATOM 663 N N . ASN A 1 89 ? 18.595 -10.145 -30.227 1.00 88.50 89 ASN A N 1
ATOM 664 C CA . ASN A 1 89 ? 18.440 -9.166 -29.158 1.00 88.50 89 ASN A CA 1
ATOM 665 C C . ASN A 1 89 ? 19.201 -7.875 -29.482 1.00 88.50 89 ASN A C 1
ATOM 667 O O . ASN A 1 89 ? 18.634 -6.793 -29.359 1.00 88.50 89 ASN A O 1
ATOM 671 N N . ALA A 1 90 ? 20.446 -7.971 -29.954 1.00 91.31 90 ALA A N 1
ATOM 672 C CA . ALA A 1 90 ? 21.247 -6.811 -30.340 1.00 91.31 90 ALA A CA 1
ATOM 673 C C . ALA A 1 90 ? 20.537 -5.944 -31.391 1.00 91.31 90 ALA A C 1
ATOM 675 O O . ALA A 1 90 ? 20.514 -4.722 -31.255 1.00 91.31 90 ALA A O 1
ATOM 676 N N . HIS A 1 91 ? 19.896 -6.565 -32.387 1.00 92.12 91 HIS A N 1
ATOM 677 C CA . HIS A 1 91 ? 19.073 -5.850 -33.358 1.00 92.12 91 HIS A CA 1
ATOM 678 C C . HIS A 1 91 ? 17.898 -5.127 -32.686 1.00 92.12 91 HIS A C 1
ATOM 680 O O . HIS A 1 91 ? 17.726 -3.925 -32.876 1.00 92.12 91 HIS A O 1
ATOM 686 N N . HIS A 1 92 ? 17.101 -5.831 -31.877 1.00 90.81 92 HIS A N 1
ATOM 687 C CA . HIS A 1 92 ? 15.919 -5.252 -31.231 1.00 90.81 92 HIS A CA 1
ATOM 688 C C . HIS A 1 92 ? 16.260 -4.097 -30.286 1.00 90.81 92 HIS A C 1
ATOM 690 O O . HIS A 1 92 ? 15.611 -3.052 -30.345 1.00 90.81 92 HIS A O 1
ATOM 696 N N . TYR A 1 93 ? 17.292 -4.249 -29.452 1.00 93.31 93 TYR A N 1
ATOM 697 C CA . TYR A 1 93 ? 17.751 -3.181 -28.565 1.00 93.31 93 TYR A CA 1
ATOM 698 C C . TYR A 1 93 ? 18.346 -2.013 -29.349 1.00 93.31 93 TYR A C 1
ATOM 700 O O . TYR A 1 93 ? 17.994 -0.869 -29.071 1.00 93.31 93 TYR A O 1
ATOM 708 N N . GLY A 1 94 ? 19.180 -2.284 -30.358 1.00 94.06 94 GLY A N 1
ATOM 709 C CA . GLY A 1 94 ? 19.764 -1.246 -31.205 1.00 94.06 94 GLY A CA 1
ATOM 710 C C . GLY A 1 94 ? 18.694 -0.409 -31.904 1.00 94.06 94 GLY A C 1
ATOM 711 O O . GLY A 1 94 ? 18.686 0.815 -31.787 1.00 94.06 94 GLY A O 1
ATOM 712 N N . MET A 1 95 ? 17.728 -1.060 -32.552 1.00 93.62 95 MET A N 1
ATOM 713 C CA . MET A 1 95 ? 16.638 -0.367 -33.241 1.00 93.62 95 MET A CA 1
ATOM 714 C C . MET A 1 95 ? 15.686 0.344 -32.278 1.00 93.62 95 MET A C 1
ATOM 716 O O . MET A 1 95 ? 15.224 1.445 -32.579 1.00 93.62 95 MET A O 1
ATOM 720 N N . GLY A 1 96 ? 15.429 -0.231 -31.100 1.00 93.69 96 GLY A N 1
ATOM 721 C CA . GLY A 1 96 ? 14.675 0.441 -30.045 1.00 93.69 96 GLY A CA 1
ATOM 722 C C . GLY A 1 96 ? 15.365 1.723 -29.574 1.00 93.69 96 GLY A C 1
ATOM 723 O O . GLY A 1 96 ? 14.773 2.798 -29.558 1.00 93.69 96 GLY A O 1
ATOM 724 N N . MET A 1 97 ? 16.659 1.658 -29.272 1.00 95.00 97 MET A N 1
ATOM 725 C CA . MET A 1 97 ? 17.438 2.829 -28.859 1.00 95.00 97 MET A CA 1
ATOM 726 C C . MET A 1 97 ? 17.517 3.911 -29.947 1.00 95.00 97 MET A C 1
ATOM 728 O O . MET A 1 97 ? 17.557 5.091 -29.610 1.00 95.00 97 MET A O 1
ATOM 732 N N . LEU A 1 98 ? 17.485 3.539 -31.231 1.00 94.81 98 LEU A N 1
ATOM 733 C CA . LEU A 1 98 ? 17.454 4.483 -32.357 1.00 94.81 98 LEU A CA 1
ATOM 734 C C . LEU A 1 98 ? 16.074 5.125 -32.566 1.00 94.81 98 LEU A C 1
ATOM 736 O O . LEU A 1 98 ? 15.984 6.321 -32.841 1.00 94.81 98 LEU A O 1
ATOM 740 N N . ALA A 1 99 ? 14.990 4.358 -32.424 1.00 95.44 99 ALA A N 1
ATOM 741 C CA . ALA A 1 99 ? 13.625 4.855 -32.616 1.00 95.44 99 ALA A CA 1
ATOM 742 C C . ALA A 1 99 ? 13.077 5.609 -31.388 1.00 95.44 99 ALA A C 1
ATOM 744 O O . ALA A 1 99 ? 12.128 6.389 -31.504 1.00 95.44 99 ALA A O 1
ATOM 745 N N . GLY A 1 100 ? 13.639 5.371 -30.201 1.00 95.31 100 GLY A N 1
ATOM 746 C CA . GLY A 1 100 ? 13.235 5.986 -28.936 1.00 95.31 100 GLY A CA 1
ATOM 747 C C . GLY A 1 100 ? 13.336 7.521 -28.899 1.00 95.31 100 GLY A C 1
ATOM 748 O O . GLY A 1 100 ? 12.346 8.171 -28.552 1.00 95.31 100 GLY A O 1
ATOM 749 N N . PRO A 1 101 ? 14.457 8.136 -29.327 1.00 95.62 101 PRO A N 1
ATOM 750 C CA . PRO A 1 101 ? 14.595 9.588 -29.453 1.00 95.62 101 PRO A CA 1
ATOM 751 C C . PRO A 1 101 ? 13.479 10.253 -30.255 1.00 95.62 101 PRO A C 1
ATOM 753 O O . PRO A 1 101 ? 12.990 11.306 -29.857 1.00 95.62 101 PRO A O 1
ATOM 756 N N . VAL A 1 102 ? 13.016 9.625 -31.340 1.00 95.31 102 VAL A N 1
ATOM 757 C CA . VAL A 1 102 ? 11.918 10.164 -32.158 1.00 95.31 102 VAL A CA 1
ATOM 758 C C . VAL A 1 102 ? 10.637 10.280 -31.333 1.00 95.31 102 VAL A C 1
ATOM 760 O O . VAL A 1 102 ? 9.967 11.311 -31.369 1.00 95.31 102 VAL A O 1
ATOM 763 N N . ARG A 1 103 ? 10.323 9.270 -30.511 1.00 93.44 103 ARG A N 1
ATOM 764 C CA . ARG A 1 103 ? 9.154 9.319 -29.623 1.00 93.44 103 ARG A CA 1
ATOM 765 C C . ARG A 1 103 ? 9.288 10.376 -28.540 1.00 93.44 103 ARG A C 1
ATOM 767 O O . ARG A 1 103 ? 8.287 11.012 -28.208 1.00 93.44 103 ARG A O 1
ATOM 774 N N . ALA A 1 104 ? 10.491 10.554 -28.001 1.00 90.31 104 ALA A N 1
ATOM 775 C CA . ALA A 1 104 ? 10.761 11.584 -27.009 1.00 90.31 104 ALA A CA 1
ATOM 776 C C . ALA A 1 104 ? 10.632 12.988 -27.602 1.00 90.31 104 ALA A C 1
ATOM 778 O O . ALA A 1 104 ? 10.032 13.844 -26.964 1.00 90.31 104 ALA A O 1
ATOM 779 N N . ILE A 1 105 ? 11.087 13.206 -28.839 1.00 90.56 105 ILE A N 1
ATOM 780 C CA . ILE A 1 105 ? 10.866 14.454 -29.582 1.00 90.56 105 ILE A CA 1
ATOM 781 C C . ILE A 1 105 ? 9.367 14.692 -29.792 1.00 90.56 105 ILE A C 1
ATOM 783 O O . ILE A 1 105 ? 8.881 15.789 -29.532 1.00 90.56 105 ILE A O 1
ATOM 787 N N . MET A 1 106 ? 8.612 13.667 -30.200 1.00 89.69 106 MET A N 1
ATOM 788 C CA . MET A 1 106 ? 7.153 13.767 -30.330 1.00 89.69 106 MET A CA 1
ATOM 789 C C . MET A 1 106 ? 6.507 14.204 -29.007 1.00 89.69 106 MET A C 1
ATOM 791 O O . MET A 1 106 ? 5.764 15.182 -28.998 1.00 89.69 106 MET A O 1
ATOM 795 N N . SER A 1 107 ? 6.845 13.561 -27.881 1.00 85.56 107 SER A N 1
ATOM 796 C CA . SER A 1 107 ? 6.359 13.980 -26.555 1.00 85.56 107 SER A CA 1
ATOM 797 C C . SER A 1 107 ? 6.818 15.391 -26.182 1.00 85.56 107 SER A C 1
ATOM 799 O O . SER A 1 107 ? 6.032 16.149 -25.622 1.00 85.56 107 SER A O 1
ATOM 801 N N . TYR A 1 108 ? 8.056 15.759 -26.523 1.00 82.62 108 TYR A N 1
ATOM 802 C CA . TYR A 1 108 ? 8.628 17.072 -26.235 1.00 82.62 108 TYR A CA 1
ATOM 803 C C . TYR A 1 108 ? 7.816 18.205 -26.884 1.00 82.62 108 TYR A C 1
ATOM 805 O O . TYR A 1 108 ? 7.591 19.250 -26.282 1.00 82.62 108 TYR A O 1
ATOM 813 N N . TYR A 1 109 ? 7.312 17.973 -28.095 1.00 82.81 109 TYR A N 1
ATOM 814 C CA . TYR A 1 109 ? 6.454 18.917 -28.814 1.00 82.81 109 TYR A CA 1
ATOM 815 C C . TYR A 1 109 ? 4.949 18.682 -28.592 1.00 82.81 109 TYR A C 1
ATOM 817 O O . TYR A 1 109 ? 4.128 19.220 -29.330 1.00 82.81 109 TYR A O 1
ATOM 825 N N . GLY A 1 110 ? 4.566 17.890 -27.584 1.00 76.19 110 GLY A N 1
ATOM 826 C CA . GLY A 1 110 ? 3.163 17.671 -27.212 1.00 76.19 110 GLY A CA 1
ATOM 827 C C . GLY A 1 110 ? 2.401 16.668 -28.088 1.00 76.19 110 GLY A C 1
ATOM 828 O O . GLY A 1 110 ? 1.192 16.511 -27.929 1.00 76.19 110 GLY A O 1
ATOM 829 N N . VAL A 1 111 ? 3.079 15.944 -28.982 1.00 82.25 111 VAL A N 1
ATOM 830 C CA . VAL A 1 111 ? 2.493 14.859 -29.783 1.00 82.25 111 VAL A CA 1
ATOM 831 C C . VAL A 1 111 ? 2.441 13.586 -28.931 1.00 82.25 111 VAL A C 1
ATOM 833 O O . VAL A 1 111 ? 3.390 12.798 -28.870 1.00 82.25 111 VAL A O 1
ATOM 836 N N . ILE A 1 112 ? 1.318 13.400 -28.235 1.00 79.94 112 ILE A N 1
ATOM 837 C CA . ILE A 1 112 ? 1.076 12.304 -27.282 1.00 79.94 112 ILE A CA 1
ATOM 838 C C . ILE A 1 112 ? -0.234 11.551 -27.583 1.00 79.94 112 ILE A C 1
ATOM 840 O O . ILE A 1 112 ? -0.945 11.854 -28.538 1.00 79.94 112 ILE A O 1
ATOM 844 N N . GLY A 1 113 ? -0.554 10.541 -26.769 1.00 77.94 113 GLY A N 1
ATOM 845 C CA . GLY A 1 113 ? -1.806 9.788 -26.873 1.00 77.94 113 GLY A CA 1
ATOM 846 C C . GLY A 1 113 ? -1.836 8.733 -27.992 1.00 77.94 113 GLY A C 1
ATOM 847 O O . GLY A 1 113 ? -0.800 8.420 -28.586 1.00 77.94 113 GLY A O 1
ATOM 848 N N . PRO A 1 114 ? -3.019 8.155 -28.281 1.00 82.06 114 PRO A N 1
ATOM 849 C CA . PRO A 1 114 ? -3.160 7.007 -29.185 1.00 82.06 114 PRO A CA 1
ATOM 850 C C . PRO A 1 114 ? -2.668 7.270 -30.613 1.00 82.06 114 PRO A C 1
ATOM 852 O O . PRO A 1 114 ? -2.054 6.404 -31.231 1.00 82.06 114 PRO A O 1
ATOM 855 N N . PHE A 1 115 ? -2.873 8.486 -31.124 1.00 84.62 115 PHE A N 1
ATOM 856 C CA . PHE A 1 115 ? -2.389 8.869 -32.450 1.00 84.62 115 PHE A CA 1
ATOM 857 C C . PHE A 1 115 ? -0.854 8.895 -32.520 1.00 84.62 115 PHE A C 1
ATOM 859 O O . PHE A 1 115 ? -0.267 8.394 -33.477 1.00 84.62 115 PHE A O 1
ATOM 866 N N . ALA A 1 116 ? -0.186 9.400 -31.477 1.00 86.81 116 ALA A N 1
ATOM 867 C CA . ALA A 1 116 ? 1.274 9.392 -31.402 1.00 86.81 116 ALA A CA 1
ATOM 868 C C . ALA A 1 116 ? 1.842 7.965 -31.361 1.00 86.81 116 ALA A C 1
ATOM 870 O O . ALA A 1 116 ? 2.872 7.692 -31.973 1.00 86.81 116 ALA A O 1
ATOM 871 N N . VAL A 1 117 ? 1.157 7.047 -30.672 1.00 90.62 117 VAL A N 1
ATOM 872 C CA . VAL A 1 117 ? 1.509 5.618 -30.638 1.00 90.62 117 VAL A CA 1
ATOM 873 C C . VAL A 1 117 ? 1.386 4.997 -32.027 1.00 90.62 117 VAL A C 1
ATOM 875 O O . VAL A 1 117 ? 2.304 4.306 -32.462 1.00 90.62 117 VAL A O 1
ATOM 878 N N . PHE A 1 118 ? 0.295 5.270 -32.748 1.00 93.00 118 PHE A N 1
ATOM 879 C CA . PHE A 1 118 ? 0.098 4.789 -34.117 1.00 93.00 118 PHE A CA 1
ATOM 880 C C . PHE A 1 118 ? 1.215 5.265 -35.057 1.00 93.00 118 PHE A C 1
ATOM 882 O O . PHE A 1 118 ? 1.859 4.452 -35.720 1.00 93.00 118 PHE A O 1
ATOM 889 N N . VAL A 1 119 ? 1.508 6.570 -35.057 1.00 94.81 119 VAL A N 1
ATOM 890 C CA . VAL A 1 119 ? 2.577 7.148 -35.887 1.00 94.81 119 VAL A CA 1
ATOM 891 C C . VAL A 1 119 ? 3.935 6.546 -35.528 1.00 94.81 119 VAL A C 1
ATOM 893 O O . VAL A 1 119 ? 4.687 6.135 -36.411 1.00 94.81 119 VAL A O 1
ATOM 896 N N . HIS A 1 120 ? 4.250 6.442 -34.235 1.00 96.25 120 HIS A N 1
ATOM 897 C CA . HIS A 1 120 ? 5.531 5.894 -33.791 1.00 96.25 120 HIS A CA 1
ATOM 898 C C . HIS A 1 120 ? 5.672 4.395 -34.077 1.00 96.25 120 HIS A C 1
ATOM 900 O O . HIS A 1 120 ? 6.770 3.950 -34.399 1.00 96.25 120 HIS A O 1
ATOM 906 N N . THR A 1 121 ? 4.573 3.637 -34.066 1.00 96.38 121 THR A N 1
ATOM 907 C CA . THR A 1 121 ? 4.545 2.237 -34.527 1.00 96.38 121 THR A CA 1
ATOM 908 C C . THR A 1 121 ? 4.980 2.148 -35.990 1.00 96.38 121 THR A C 1
ATOM 910 O O . THR A 1 121 ? 5.874 1.370 -36.317 1.00 96.38 121 THR A O 1
ATOM 913 N N . GLY A 1 122 ? 4.426 2.999 -36.861 1.00 94.75 122 GLY A N 1
ATOM 914 C CA . GLY A 1 122 ? 4.828 3.070 -38.269 1.00 94.75 122 GLY A CA 1
ATOM 915 C C . GLY A 1 122 ? 6.301 3.451 -38.453 1.00 94.75 122 GLY A C 1
ATOM 916 O O . GLY A 1 122 ? 7.013 2.806 -39.219 1.00 94.75 122 GLY A O 1
ATOM 917 N N . ILE A 1 123 ? 6.791 4.440 -37.698 1.00 94.75 123 ILE A N 1
ATOM 918 C CA . ILE A 1 123 ? 8.211 4.842 -37.708 1.00 94.75 123 ILE A CA 1
ATOM 919 C C . ILE A 1 123 ? 9.110 3.686 -37.261 1.00 94.75 123 ILE A C 1
ATOM 921 O O . ILE A 1 123 ? 10.145 3.427 -37.874 1.00 94.75 123 ILE A O 1
ATOM 925 N N . ARG A 1 124 ? 8.714 2.964 -36.209 1.00 94.69 124 ARG A N 1
ATOM 926 C CA . ARG A 1 124 ? 9.460 1.814 -35.702 1.00 94.69 124 ARG A CA 1
ATOM 927 C C . ARG A 1 124 ? 9.557 0.709 -36.754 1.00 94.69 124 ARG A C 1
ATOM 929 O O . ARG A 1 124 ? 10.650 0.176 -36.926 1.00 94.69 124 ARG A O 1
ATOM 936 N N . ILE A 1 125 ? 8.465 0.392 -37.453 1.00 93.31 125 ILE A N 1
ATOM 937 C CA . ILE A 1 125 ? 8.460 -0.586 -38.556 1.00 93.31 125 ILE A CA 1
ATOM 938 C C . ILE A 1 125 ? 9.369 -0.109 -39.692 1.00 93.31 125 ILE A C 1
ATOM 940 O O . ILE A 1 125 ? 10.189 -0.879 -40.184 1.00 93.31 125 ILE A O 1
ATOM 944 N N . LEU A 1 126 ? 9.284 1.171 -40.068 1.00 92.19 126 LEU A N 1
ATOM 945 C CA . LEU A 1 126 ? 10.120 1.750 -41.120 1.00 92.19 126 LEU A CA 1
ATOM 946 C C . LEU A 1 126 ? 11.618 1.622 -40.808 1.00 92.19 126 LEU A C 1
ATOM 948 O O . LEU A 1 126 ? 12.394 1.301 -41.702 1.00 92.19 126 LEU A O 1
ATOM 952 N N . PHE A 1 127 ? 12.030 1.835 -39.556 1.00 92.75 127 PHE A N 1
ATOM 953 C CA . PHE A 1 127 ? 13.432 1.686 -39.146 1.00 92.75 127 PHE A CA 1
ATOM 954 C C . PHE A 1 127 ? 13.935 0.247 -39.331 1.00 92.75 127 PHE A C 1
ATOM 956 O O . PHE A 1 127 ? 15.029 0.060 -39.862 1.00 92.75 127 PHE A O 1
ATOM 963 N N . ASP A 1 128 ? 13.127 -0.754 -38.952 1.00 90.38 128 ASP A N 1
ATOM 964 C CA . ASP A 1 128 ? 13.462 -2.165 -39.200 1.00 90.38 128 ASP A CA 1
ATOM 965 C C . ASP A 1 128 ? 13.570 -2.432 -40.705 1.00 90.38 128 ASP A C 1
ATOM 967 O O . ASP A 1 128 ? 14.567 -2.986 -41.158 1.00 90.38 128 ASP A O 1
ATOM 971 N N . GLN A 1 129 ? 12.608 -1.954 -41.500 1.00 91.56 129 GLN A N 1
ATOM 972 C CA . GLN A 1 129 ? 12.615 -2.164 -42.949 1.00 91.56 129 GLN A CA 1
ATOM 973 C C . GLN A 1 129 ? 13.833 -1.558 -43.637 1.00 91.56 129 GLN A C 1
ATOM 975 O O . GLN A 1 129 ? 14.469 -2.220 -44.452 1.00 91.56 129 GLN A O 1
ATOM 980 N N . VAL A 1 130 ? 14.206 -0.327 -43.287 1.00 92.06 130 VAL A N 1
ATOM 981 C CA . VAL A 1 130 ? 15.399 0.315 -43.852 1.00 92.06 130 VAL A CA 1
ATOM 982 C C . VAL A 1 130 ? 16.649 -0.502 -43.534 1.00 92.06 130 VAL A C 1
ATOM 984 O O . VAL A 1 130 ? 17.456 -0.759 -44.427 1.00 92.06 130 VAL A O 1
ATOM 987 N N . ALA A 1 131 ? 16.799 -0.952 -42.288 1.00 91.19 131 ALA A N 1
ATOM 988 C CA . ALA A 1 131 ? 17.953 -1.741 -41.886 1.00 91.19 131 ALA A CA 1
ATOM 989 C C . ALA A 1 131 ? 17.994 -3.105 -42.586 1.00 91.19 131 ALA A C 1
ATOM 991 O O . ALA A 1 131 ? 19.008 -3.463 -43.179 1.00 91.19 131 ALA A O 1
ATOM 992 N N . GLU A 1 132 ? 16.891 -3.847 -42.582 1.00 91.31 132 GLU A N 1
ATOM 993 C CA . GLU A 1 132 ? 16.816 -5.182 -43.176 1.00 91.31 132 GLU A CA 1
ATOM 994 C C . GLU A 1 132 ? 16.979 -5.162 -44.705 1.00 91.31 132 GLU A C 1
ATOM 996 O O . GLU A 1 132 ? 17.656 -6.026 -45.274 1.00 91.31 132 GLU A O 1
ATOM 1001 N N . MET A 1 133 ? 16.398 -4.167 -45.384 1.00 89.06 133 MET A N 1
ATOM 1002 C CA . MET A 1 133 ? 16.533 -4.002 -46.834 1.00 89.06 133 MET A CA 1
ATOM 1003 C C . MET A 1 133 ? 17.942 -3.562 -47.234 1.00 89.06 133 MET A C 1
ATOM 1005 O O . MET A 1 133 ? 18.417 -3.973 -48.291 1.00 89.06 133 MET A O 1
ATOM 1009 N N . SER A 1 134 ? 18.642 -2.791 -46.392 1.00 91.25 134 SER A N 1
ATOM 1010 C CA . SER A 1 134 ? 20.010 -2.338 -46.690 1.00 91.25 134 SER A CA 1
ATOM 1011 C C . SER A 1 134 ? 21.015 -3.487 -46.850 1.00 91.25 134 SER A C 1
ATOM 1013 O O . SER A 1 134 ? 22.043 -3.325 -47.505 1.00 91.25 134 SER A O 1
ATOM 1015 N N . VAL A 1 135 ? 20.694 -4.663 -46.303 1.00 89.69 135 VAL A N 1
ATOM 1016 C CA . VAL A 1 135 ? 21.492 -5.895 -46.399 1.00 89.69 135 VAL A CA 1
ATOM 1017 C C . VAL A 1 135 ? 20.784 -7.015 -47.168 1.00 89.69 135 VAL A C 1
ATOM 1019 O O . VAL A 1 135 ? 21.270 -8.146 -47.183 1.00 89.69 135 VAL A O 1
ATOM 1022 N N . GLY A 1 136 ? 19.653 -6.716 -47.817 1.00 86.62 136 GLY A N 1
ATOM 1023 C CA . GLY A 1 136 ? 18.927 -7.650 -48.683 1.00 86.62 136 GLY A CA 1
ATOM 1024 C C . GLY A 1 136 ? 18.318 -8.854 -47.957 1.00 86.62 136 GLY A C 1
ATOM 1025 O O . GLY A 1 136 ? 18.249 -9.940 -48.529 1.00 86.62 136 GLY A O 1
ATOM 1026 N N . VAL A 1 137 ? 17.925 -8.697 -46.689 1.00 83.81 137 VAL A N 1
ATOM 1027 C CA . VAL A 1 137 ? 17.436 -9.804 -45.843 1.00 83.81 137 VAL A CA 1
ATOM 1028 C C . VAL A 1 137 ? 15.905 -9.847 -45.745 1.00 83.81 137 VAL A C 1
ATOM 1030 O O . VAL A 1 137 ? 15.353 -10.866 -45.335 1.00 83.81 137 VAL A O 1
ATOM 1033 N N . SER A 1 138 ? 15.215 -8.781 -46.153 1.00 83.75 138 SER A N 1
ATOM 1034 C CA . SER A 1 138 ? 13.762 -8.639 -46.015 1.00 83.75 138 SER A CA 1
ATOM 1035 C C . SER A 1 138 ? 13.111 -8.072 -47.278 1.00 83.75 138 SER A C 1
ATOM 1037 O O . SER A 1 138 ? 13.779 -7.501 -48.143 1.00 83.75 138 SER A O 1
ATOM 1039 N N . ALA A 1 139 ? 11.799 -8.265 -47.379 1.00 83.00 139 ALA A N 1
ATOM 1040 C CA . ALA A 1 139 ? 10.939 -7.761 -48.447 1.00 83.00 139 ALA A CA 1
ATOM 1041 C C . ALA A 1 139 ? 9.926 -6.764 -47.870 1.00 83.00 139 ALA A C 1
ATOM 1043 O O . ALA A 1 139 ? 9.737 -6.710 -46.661 1.00 83.00 139 ALA A O 1
ATOM 1044 N N . LEU A 1 140 ? 9.243 -5.998 -48.721 1.00 82.44 140 LEU A N 1
ATOM 1045 C CA . LEU A 1 140 ? 8.313 -4.963 -48.257 1.00 82.44 140 LEU A CA 1
ATOM 1046 C C . LEU A 1 140 ? 7.141 -5.572 -47.454 1.00 82.44 140 LEU A C 1
ATOM 1048 O O . LEU A 1 140 ? 6.609 -6.599 -47.886 1.00 82.44 140 LEU A O 1
ATOM 1052 N N . PRO A 1 141 ? 6.668 -4.943 -46.357 1.00 79.94 141 PRO A N 1
ATOM 1053 C CA . PRO A 1 141 ? 5.718 -5.569 -45.426 1.00 79.94 141 PRO A CA 1
ATOM 1054 C C . PRO A 1 141 ? 4.411 -6.075 -46.050 1.00 79.94 141 PRO A C 1
ATOM 1056 O O . PRO A 1 141 ? 3.882 -7.102 -45.641 1.00 79.94 141 PRO A O 1
ATOM 1059 N N . TRP A 1 142 ? 3.904 -5.405 -47.090 1.00 81.75 142 TRP A N 1
ATOM 1060 C CA . TRP A 1 142 ? 2.683 -5.814 -47.802 1.00 81.75 142 TRP A CA 1
ATOM 1061 C C . TRP A 1 142 ? 2.845 -7.081 -48.654 1.00 81.75 142 TRP A C 1
ATOM 1063 O O . TRP A 1 142 ? 1.862 -7.582 -49.194 1.00 81.75 142 TRP A O 1
ATOM 1073 N N . THR A 1 143 ? 4.068 -7.596 -48.796 1.00 86.19 143 THR A N 1
ATOM 1074 C CA . THR A 1 143 ? 4.354 -8.865 -49.483 1.00 86.19 143 THR A CA 1
ATOM 1075 C C . THR A 1 143 ? 4.400 -10.060 -48.530 1.00 86.19 143 THR A C 1
ATOM 1077 O O . THR A 1 143 ? 4.453 -11.201 -48.986 1.00 86.19 143 THR A O 1
ATOM 1080 N N . TRP A 1 144 ? 4.374 -9.822 -47.216 1.00 83.69 144 TRP A N 1
ATOM 1081 C CA . TRP A 1 144 ? 4.459 -10.878 -46.210 1.00 83.69 144 TRP A CA 1
ATOM 1082 C C . TRP A 1 144 ? 3.123 -11.600 -46.017 1.00 83.69 144 TRP A C 1
ATOM 1084 O O . TRP A 1 144 ? 2.063 -11.026 -46.288 1.00 83.69 144 TRP A O 1
ATOM 1094 N N . PRO A 1 145 ? 3.130 -12.825 -45.466 1.00 86.94 145 PRO A N 1
ATOM 1095 C CA . PRO A 1 145 ? 1.918 -13.461 -44.966 1.00 86.94 145 PRO A CA 1
ATOM 1096 C C . PRO A 1 145 ? 1.177 -12.570 -43.954 1.00 86.94 145 PRO A C 1
ATOM 1098 O O . PRO A 1 145 ? 1.790 -11.935 -43.096 1.00 86.94 145 PRO A O 1
ATOM 1101 N N . ILE A 1 146 ? -0.158 -12.542 -44.022 1.00 85.75 146 ILE A N 1
ATOM 1102 C CA . ILE A 1 146 ? -1.000 -11.655 -43.191 1.00 85.75 146 ILE A CA 1
ATOM 1103 C C . ILE A 1 146 ? -0.748 -11.873 -41.692 1.00 85.75 146 ILE A C 1
ATOM 1105 O O . ILE A 1 146 ? -0.697 -10.918 -40.921 1.00 85.75 146 ILE A O 1
ATOM 1109 N N . ASN A 1 147 ? -0.554 -13.122 -41.269 1.00 83.94 147 ASN A N 1
ATOM 1110 C CA . ASN A 1 147 ? -0.245 -13.465 -39.883 1.00 83.94 147 ASN A CA 1
ATOM 1111 C C . ASN A 1 147 ? 1.072 -12.834 -39.405 1.00 83.94 147 ASN A C 1
ATOM 1113 O O . ASN A 1 147 ? 1.137 -12.375 -38.269 1.00 83.94 147 ASN A O 1
ATOM 1117 N N . GLU A 1 148 ? 2.094 -12.761 -40.259 1.00 82.94 148 GLU A N 1
ATOM 1118 C CA . GLU A 1 148 ? 3.367 -12.121 -39.916 1.00 82.94 148 GLU A CA 1
ATOM 1119 C C . GLU A 1 148 ? 3.222 -10.604 -39.836 1.00 82.94 148 GLU A C 1
ATOM 1121 O O . GLU A 1 148 ? 3.711 -10.005 -38.884 1.00 82.94 148 GLU A O 1
ATOM 1126 N N . GLN A 1 149 ? 2.466 -9.992 -40.754 1.00 86.19 149 GLN A N 1
ATOM 1127 C CA . GLN A 1 149 ? 2.165 -8.557 -40.699 1.00 86.19 149 GLN A CA 1
ATOM 1128 C C . GLN A 1 149 ? 1.459 -8.177 -39.391 1.00 86.19 149 GLN A C 1
ATOM 1130 O O . GLN A 1 149 ? 1.834 -7.205 -38.736 1.00 86.19 149 GLN A O 1
ATOM 1135 N N . VAL A 1 150 ? 0.451 -8.957 -38.987 1.00 88.81 150 VAL A N 1
ATOM 1136 C CA . VAL A 1 150 ? -0.303 -8.719 -37.748 1.00 88.81 150 VAL A CA 1
ATOM 1137 C C . VAL A 1 150 ? 0.606 -8.852 -36.530 1.00 88.81 150 VAL A C 1
ATOM 1139 O O . VAL A 1 150 ? 0.618 -7.966 -35.678 1.00 88.81 150 VAL A O 1
ATOM 1142 N N . ILE A 1 151 ? 1.392 -9.929 -36.457 1.00 86.94 151 ILE A N 1
ATOM 1143 C CA . ILE A 1 151 ? 2.343 -10.158 -35.364 1.00 86.94 151 ILE A CA 1
ATOM 1144 C C . ILE A 1 151 ? 3.354 -9.011 -35.294 1.00 86.94 151 ILE A C 1
ATOM 1146 O O . ILE A 1 151 ? 3.626 -8.505 -34.206 1.00 86.94 151 ILE A O 1
ATOM 1150 N N . ASP A 1 152 ? 3.881 -8.561 -36.429 1.00 88.94 152 ASP A N 1
ATOM 1151 C CA . ASP A 1 152 ? 4.870 -7.491 -36.474 1.00 88.94 152 ASP A CA 1
ATOM 1152 C C . ASP A 1 152 ? 4.297 -6.170 -35.944 1.00 88.94 152 ASP A C 1
ATOM 1154 O O . ASP A 1 152 ? 4.825 -5.590 -34.990 1.00 88.94 152 ASP A O 1
ATOM 1158 N N . VAL A 1 153 ? 3.148 -5.748 -36.481 1.00 93.75 153 VAL A N 1
ATOM 1159 C CA . VAL A 1 153 ? 2.453 -4.522 -36.062 1.00 93.75 153 VAL A CA 1
ATOM 1160 C C . VAL A 1 153 ? 2.100 -4.562 -34.576 1.00 93.75 153 VAL A C 1
ATOM 1162 O O . VAL A 1 153 ? 2.288 -3.559 -33.887 1.00 93.75 153 VAL A O 1
ATOM 1165 N N . LEU A 1 154 ? 1.640 -5.704 -34.056 1.00 93.38 154 LEU A N 1
ATOM 1166 C CA . LEU A 1 154 ? 1.308 -5.856 -32.637 1.00 93.38 154 LEU A CA 1
ATOM 1167 C C . LEU A 1 154 ? 2.524 -5.605 -31.739 1.00 93.38 154 LEU A C 1
ATOM 1169 O O . LEU A 1 154 ? 2.452 -4.790 -30.819 1.00 93.38 154 LEU A O 1
ATOM 1173 N N . HIS A 1 155 ? 3.656 -6.248 -32.022 1.00 92.44 155 HIS A N 1
ATOM 1174 C CA . HIS A 1 155 ? 4.863 -6.102 -31.207 1.00 92.44 155 HIS A CA 1
ATOM 1175 C C . HIS A 1 155 ? 5.468 -4.696 -31.320 1.00 92.44 155 HIS A C 1
ATOM 1177 O O . HIS A 1 155 ? 5.861 -4.110 -30.306 1.00 92.44 155 HIS A O 1
ATOM 1183 N N . LYS A 1 156 ? 5.468 -4.091 -32.517 1.00 94.62 156 LYS A N 1
ATOM 1184 C CA . LYS A 1 156 ? 5.867 -2.682 -32.679 1.00 94.62 156 LYS A CA 1
ATOM 1185 C C . LYS A 1 156 ? 4.901 -1.716 -31.987 1.00 94.62 156 LYS A C 1
ATOM 1187 O O . LYS A 1 156 ? 5.344 -0.684 -31.485 1.00 94.62 156 LYS A O 1
ATOM 1192 N N . GLY A 1 157 ? 3.620 -2.066 -31.897 1.00 94.62 157 GLY A N 1
ATOM 1193 C CA . GLY A 1 157 ? 2.621 -1.334 -31.122 1.00 94.62 157 GLY A CA 1
ATOM 1194 C C . GLY A 1 157 ? 2.907 -1.379 -29.621 1.00 94.62 157 GLY A C 1
ATOM 1195 O O . GLY A 1 157 ? 2.921 -0.335 -28.971 1.00 94.62 157 GLY A O 1
ATOM 1196 N N . VAL A 1 158 ? 3.220 -2.561 -29.075 1.00 93.44 158 VAL A N 1
ATOM 1197 C CA . VAL A 1 158 ? 3.646 -2.729 -27.669 1.00 93.44 158 VAL A CA 1
ATOM 1198 C C . VAL A 1 158 ? 4.886 -1.885 -27.375 1.00 93.44 158 VAL A C 1
ATOM 1200 O O . VAL A 1 158 ? 4.913 -1.148 -26.389 1.00 93.44 158 VAL A O 1
ATOM 1203 N N . TYR A 1 159 ? 5.883 -1.933 -28.259 1.00 96.81 159 TYR A N 1
ATOM 1204 C CA . TYR A 1 159 ? 7.065 -1.082 -28.177 1.00 96.81 159 TYR A CA 1
ATOM 1205 C C . TYR A 1 159 ? 6.693 0.414 -28.121 1.00 96.81 159 TYR A C 1
ATOM 1207 O O . TYR A 1 159 ? 7.083 1.117 -27.187 1.00 96.81 159 TYR A O 1
ATOM 1215 N N . ALA A 1 160 ? 5.905 0.899 -29.088 1.00 95.06 160 ALA A N 1
ATOM 1216 C CA . ALA A 1 160 ? 5.549 2.313 -29.211 1.00 95.06 160 ALA A CA 1
ATOM 1217 C C . ALA A 1 160 ? 4.719 2.825 -28.021 1.00 95.06 160 ALA A C 1
ATOM 1219 O O . ALA A 1 160 ? 4.888 3.971 -27.589 1.00 95.06 160 ALA A O 1
ATOM 1220 N N . LEU A 1 161 ? 3.857 1.970 -27.459 1.00 93.12 161 LEU A N 1
ATOM 1221 C CA . LEU A 1 161 ? 3.103 2.245 -26.236 1.00 93.12 161 LEU A CA 1
ATOM 1222 C C . LEU A 1 161 ? 4.040 2.464 -25.046 1.00 93.12 161 LEU A C 1
ATOM 1224 O O . LEU A 1 161 ? 3.971 3.509 -24.400 1.00 93.12 161 LEU A O 1
ATOM 1228 N N . VAL A 1 162 ? 4.938 1.511 -24.781 1.00 91.62 162 VAL A N 1
ATOM 1229 C CA . VAL A 1 162 ? 5.846 1.548 -23.623 1.00 91.62 162 VAL A CA 1
ATOM 1230 C C . VAL A 1 162 ? 6.834 2.706 -23.735 1.00 91.62 162 VAL A C 1
ATOM 1232 O O . VAL A 1 162 ? 6.941 3.524 -22.821 1.00 91.62 162 VAL A O 1
ATOM 1235 N N . THR A 1 163 ? 7.515 2.834 -24.874 1.00 93.50 163 THR A N 1
ATOM 1236 C CA . THR A 1 163 ? 8.462 3.930 -25.119 1.00 93.50 163 THR A CA 1
ATOM 1237 C C . THR A 1 163 ? 7.767 5.289 -25.045 1.00 93.50 163 THR A C 1
ATOM 1239 O O . THR A 1 163 ? 8.327 6.243 -24.499 1.00 93.50 163 THR A O 1
ATOM 1242 N N . GLY A 1 164 ? 6.533 5.383 -25.549 1.00 89.81 164 GLY A N 1
ATOM 1243 C CA . GLY A 1 164 ? 5.714 6.588 -25.482 1.00 89.81 164 GLY A CA 1
ATOM 1244 C C . GLY A 1 164 ? 5.297 6.970 -24.069 1.00 89.81 164 GLY A C 1
ATOM 1245 O O . GLY A 1 164 ? 5.390 8.145 -23.720 1.00 89.81 164 GLY A O 1
ATOM 1246 N N . TYR A 1 165 ? 4.885 5.994 -23.263 1.00 86.69 165 TYR A N 1
ATOM 1247 C CA . TYR A 1 165 ? 4.503 6.203 -21.870 1.00 86.69 165 TYR A CA 1
ATOM 1248 C C . TYR A 1 165 ? 5.690 6.687 -21.028 1.00 86.69 165 TYR A C 1
ATOM 1250 O O . TYR A 1 165 ? 5.582 7.708 -20.354 1.00 86.69 165 TYR A O 1
ATOM 1258 N N . ILE A 1 166 ? 6.854 6.038 -21.150 1.00 86.00 166 ILE A N 1
ATOM 1259 C CA . ILE A 1 166 ? 8.071 6.435 -20.421 1.00 86.00 166 ILE A CA 1
ATOM 1260 C C . ILE A 1 166 ? 8.541 7.826 -20.858 1.00 86.00 166 ILE A C 1
ATOM 1262 O O . ILE A 1 166 ? 8.851 8.666 -20.017 1.00 86.00 166 ILE A O 1
ATOM 1266 N N . SER A 1 167 ? 8.558 8.093 -22.168 1.00 86.12 167 SER A N 1
ATOM 1267 C CA . SER A 1 167 ? 8.960 9.404 -22.693 1.00 86.12 167 SER A CA 1
ATOM 1268 C C . SER A 1 167 ? 8.011 10.516 -22.250 1.00 86.12 167 SER A C 1
ATOM 1270 O O . SER A 1 167 ? 8.459 11.631 -22.007 1.00 86.12 167 SER A O 1
ATOM 1272 N N . TYR A 1 168 ? 6.710 10.226 -22.149 1.00 80.31 168 TYR A N 1
ATOM 1273 C CA . TYR A 1 168 ? 5.717 11.159 -21.623 1.00 80.31 168 TYR A CA 1
ATOM 1274 C C . TYR A 1 168 ? 5.975 11.459 -20.145 1.00 80.31 168 TYR A C 1
ATOM 1276 O O . TYR A 1 168 ? 6.242 12.614 -19.821 1.00 80.31 168 TYR A O 1
ATOM 1284 N N . LEU A 1 169 ? 6.014 10.436 -19.286 1.00 73.19 169 LEU A N 1
ATOM 1285 C CA . LEU A 1 169 ? 6.247 10.620 -17.852 1.00 73.19 169 LEU A CA 1
ATOM 1286 C C . LEU A 1 169 ? 7.5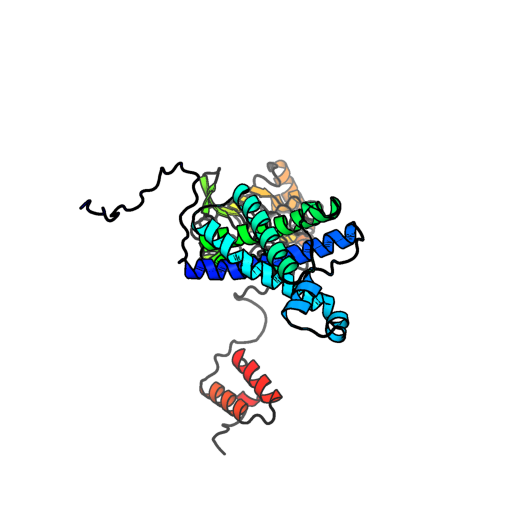45 11.387 -17.584 1.00 73.19 169 LEU A C 1
ATOM 1288 O O . LEU A 1 169 ? 7.553 12.348 -16.826 1.00 73.19 169 LEU A O 1
ATOM 1292 N N . ALA A 1 170 ? 8.636 11.024 -18.261 1.00 69.81 170 ALA A N 1
ATOM 1293 C CA . ALA A 1 170 ? 9.943 11.651 -18.053 1.00 69.81 170 ALA A CA 1
ATOM 1294 C C . ALA A 1 170 ? 10.040 13.069 -18.633 1.00 69.81 170 ALA A C 1
ATOM 1296 O O . ALA A 1 170 ? 10.962 13.814 -18.300 1.00 69.81 170 ALA A O 1
ATOM 1297 N N . SER A 1 171 ? 9.104 13.441 -19.510 1.00 66.75 171 SER A N 1
ATOM 1298 C CA . SER A 1 171 ? 8.961 14.811 -19.996 1.00 66.75 171 SER A CA 1
ATOM 1299 C C . SER A 1 171 ? 8.104 15.676 -19.066 1.00 66.75 171 SER A C 1
ATOM 1301 O O . SER A 1 171 ? 8.335 16.882 -18.997 1.00 66.75 171 SER A O 1
ATOM 1303 N N . THR A 1 172 ? 7.166 15.084 -18.320 1.00 63.50 172 THR A N 1
ATOM 1304 C CA . THR A 1 172 ? 6.223 15.801 -17.447 1.00 63.50 172 THR A CA 1
ATOM 1305 C C . THR A 1 172 ? 6.617 15.805 -15.966 1.00 63.50 172 THR A C 1
ATOM 1307 O O . THR A 1 172 ? 6.214 16.718 -15.244 1.00 63.50 172 THR A O 1
ATOM 1310 N N . GLU A 1 173 ? 7.423 14.843 -15.510 1.00 57.28 173 GLU A N 1
ATOM 1311 C CA . GLU A 1 173 ? 7.808 14.640 -14.105 1.00 57.28 173 GLU A CA 1
ATOM 1312 C C . GLU A 1 173 ? 9.332 14.570 -13.911 1.00 57.28 173 GLU A C 1
ATOM 1314 O O . GLU A 1 173 ? 10.097 14.301 -14.841 1.00 57.28 173 GLU A O 1
ATOM 1319 N N . ASP A 1 174 ? 9.786 14.853 -12.686 1.00 52.34 174 ASP A N 1
ATOM 1320 C CA . ASP A 1 174 ? 11.194 14.747 -12.308 1.00 52.34 174 ASP A CA 1
ATOM 1321 C C . ASP A 1 174 ? 11.632 13.269 -12.362 1.00 52.34 174 ASP A C 1
ATOM 1323 O O . ASP A 1 174 ? 11.011 12.389 -11.767 1.00 52.34 174 ASP A O 1
ATOM 1327 N N . LEU A 1 175 ? 12.699 12.984 -13.114 1.00 46.28 175 LEU A N 1
ATOM 1328 C CA . LEU A 1 175 ? 13.182 11.636 -13.474 1.00 46.28 175 LEU A CA 1
ATOM 1329 C C . LEU A 1 175 ? 13.456 10.712 -12.274 1.00 46.28 175 LEU A C 1
ATOM 1331 O O . LEU A 1 175 ? 13.537 9.493 -12.434 1.00 46.28 175 LEU A O 1
ATOM 1335 N N . THR A 1 176 ? 13.594 11.289 -11.084 1.00 47.38 176 THR A N 1
ATOM 1336 C CA . THR A 1 176 ? 13.746 10.601 -9.800 1.00 47.38 176 THR A CA 1
ATOM 1337 C C . THR A 1 176 ? 12.535 9.731 -9.453 1.00 47.38 176 THR A C 1
ATOM 1339 O O . THR A 1 176 ? 12.722 8.641 -8.922 1.00 47.38 176 THR A O 1
ATOM 1342 N N . GLN A 1 177 ? 11.314 10.127 -9.831 1.00 47.47 177 GLN A N 1
ATOM 1343 C CA . GLN A 1 177 ? 10.104 9.329 -9.584 1.00 47.47 177 GLN A CA 1
ATOM 1344 C C . GLN A 1 177 ? 9.948 8.147 -10.551 1.00 47.47 177 GLN A C 1
ATOM 1346 O O . GLN A 1 177 ? 9.412 7.110 -10.177 1.00 47.47 177 GLN A O 1
ATOM 1351 N N . ILE A 1 178 ? 10.457 8.241 -11.782 1.00 44.22 178 ILE A N 1
ATOM 1352 C CA . ILE A 1 178 ? 10.322 7.162 -12.782 1.00 44.22 178 ILE A CA 1
ATOM 1353 C C . ILE A 1 178 ? 11.307 6.032 -12.517 1.00 44.22 178 ILE A C 1
ATOM 1355 O O . ILE A 1 178 ? 10.964 4.865 -12.703 1.00 44.22 178 ILE A O 1
ATOM 1359 N N . LEU A 1 179 ? 12.513 6.364 -12.045 1.00 45.25 179 LEU A N 1
ATOM 1360 C CA . LEU A 1 179 ? 13.444 5.355 -11.552 1.00 45.25 179 LEU A CA 1
ATOM 1361 C C . LEU A 1 179 ? 12.834 4.613 -10.350 1.00 45.25 179 LEU A C 1
ATOM 1363 O O . LEU A 1 179 ? 12.962 3.396 -10.262 1.00 45.25 179 LEU A O 1
ATOM 1367 N N . ASP A 1 180 ? 12.094 5.326 -9.497 1.00 43.03 180 ASP A N 1
ATOM 1368 C CA . ASP A 1 180 ? 11.375 4.762 -8.353 1.00 43.03 180 ASP A CA 1
ATOM 1369 C C . ASP A 1 180 ? 10.198 3.862 -8.789 1.00 43.03 180 ASP A C 1
ATOM 1371 O O . ASP A 1 180 ? 10.043 2.755 -8.285 1.00 43.03 180 ASP A O 1
ATOM 1375 N N . VAL A 1 181 ? 9.417 4.252 -9.806 1.00 43.69 181 VAL A N 1
ATOM 1376 C CA . VAL A 1 181 ? 8.331 3.425 -10.378 1.00 43.69 181 VAL A CA 1
ATOM 1377 C C . VAL A 1 181 ? 8.866 2.181 -11.102 1.00 43.69 181 VAL A C 1
ATOM 1379 O O . VAL A 1 181 ? 8.291 1.102 -10.966 1.00 43.69 181 VAL A O 1
ATOM 1382 N N . ALA A 1 182 ? 9.984 2.289 -11.826 1.00 37.81 182 ALA A N 1
ATOM 1383 C CA . ALA A 1 182 ? 10.611 1.153 -12.506 1.00 37.81 182 ALA A CA 1
ATOM 1384 C C . ALA A 1 182 ? 11.300 0.176 -11.529 1.00 37.81 182 ALA A C 1
ATOM 1386 O O . ALA A 1 182 ? 11.314 -1.030 -11.776 1.00 37.81 182 ALA A O 1
ATOM 1387 N N . LEU A 1 183 ? 11.819 0.666 -10.396 1.00 43.31 183 LEU A N 1
ATOM 1388 C CA . LEU A 1 183 ? 12.376 -0.160 -9.313 1.00 43.31 183 LEU A CA 1
ATOM 1389 C C . LEU A 1 183 ? 11.295 -0.787 -8.408 1.00 43.31 183 LEU A C 1
ATOM 1391 O O . LEU A 1 183 ? 11.562 -1.785 -7.736 1.00 43.31 183 LEU A O 1
ATOM 1395 N N . ARG A 1 184 ? 10.049 -0.291 -8.447 1.00 46.47 184 ARG A N 1
ATOM 1396 C CA . ARG A 1 184 ? 8.883 -0.823 -7.705 1.00 46.47 184 ARG A CA 1
ATOM 1397 C C . ARG A 1 184 ? 8.260 -2.101 -8.292 1.00 46.47 184 ARG A C 1
ATOM 1399 O O . ARG A 1 184 ? 7.217 -2.547 -7.816 1.00 46.47 184 ARG A O 1
ATOM 1406 N N . VAL A 1 185 ? 8.912 -2.747 -9.263 1.00 41.62 185 VAL A N 1
ATOM 1407 C CA . VAL A 1 185 ? 8.635 -4.160 -9.610 1.00 41.62 185 VAL A CA 1
ATOM 1408 C C . VAL A 1 185 ? 9.302 -5.120 -8.613 1.00 41.62 185 VAL A C 1
ATOM 1410 O O . VAL A 1 185 ? 9.004 -6.313 -8.606 1.00 41.62 185 VAL A O 1
ATOM 1413 N N . ASN A 1 186 ? 10.138 -4.623 -7.694 1.00 39.03 186 ASN A N 1
ATOM 1414 C CA . ASN A 1 186 ? 10.645 -5.455 -6.617 1.00 39.03 186 ASN A CA 1
ATOM 1415 C C . ASN A 1 186 ? 9.575 -5.631 -5.527 1.00 39.03 186 ASN A C 1
ATOM 1417 O O . ASN A 1 186 ? 9.145 -4.683 -4.873 1.00 39.03 186 ASN A O 1
ATOM 1421 N N . THR A 1 187 ? 9.137 -6.871 -5.343 1.00 41.03 187 THR A N 1
ATOM 1422 C CA . THR A 1 187 ? 8.271 -7.364 -4.267 1.00 41.03 187 THR A CA 1
ATOM 1423 C C . THR A 1 187 ? 8.972 -7.282 -2.908 1.00 41.03 187 THR A C 1
ATOM 1425 O O . THR A 1 187 ? 9.253 -8.300 -2.280 1.00 41.03 187 THR A O 1
ATOM 1428 N N . ALA A 1 188 ? 9.274 -6.069 -2.458 1.00 48.97 188 ALA A N 1
ATOM 1429 C CA . ALA A 1 188 ? 9.762 -5.785 -1.120 1.00 48.97 188 ALA A CA 1
ATOM 1430 C C . ALA A 1 188 ? 8.756 -4.869 -0.418 1.00 48.97 188 ALA A C 1
ATOM 1432 O O . ALA A 1 188 ? 8.248 -3.921 -1.016 1.00 48.97 188 ALA A O 1
ATOM 1433 N N . ASN A 1 189 ? 8.444 -5.185 0.840 1.00 55.59 189 ASN A N 1
ATOM 1434 C CA . ASN A 1 189 ? 7.639 -4.326 1.701 1.00 55.59 189 ASN A CA 1
ATOM 1435 C C . ASN A 1 189 ? 8.208 -2.902 1.677 1.00 55.59 189 ASN A C 1
ATOM 1437 O O . ASN A 1 189 ? 9.415 -2.715 1.854 1.00 55.59 189 ASN A O 1
ATOM 1441 N N . MET A 1 190 ? 7.348 -1.906 1.471 1.00 71.75 190 MET A N 1
ATOM 1442 C CA . MET A 1 190 ? 7.778 -0.513 1.489 1.00 71.75 190 MET A CA 1
ATOM 1443 C C . MET A 1 190 ? 7.866 -0.032 2.931 1.00 71.75 190 MET A C 1
ATOM 1445 O O . MET A 1 190 ? 6.972 -0.257 3.750 1.00 71.75 190 MET A O 1
ATOM 1449 N N . ARG A 1 191 ? 8.960 0.658 3.243 1.00 83.94 191 ARG A N 1
ATOM 1450 C CA . ARG A 1 191 ? 9.138 1.324 4.530 1.00 83.94 191 ARG A CA 1
ATOM 1451 C C . ARG A 1 191 ? 8.312 2.614 4.560 1.00 83.94 191 ARG A C 1
ATOM 1453 O O . ARG A 1 191 ? 8.334 3.362 3.583 1.00 83.94 191 ARG A O 1
ATOM 1460 N N . LEU A 1 192 ? 7.625 2.909 5.666 1.00 88.25 192 LEU A N 1
ATOM 1461 C CA . LEU A 1 192 ? 6.886 4.167 5.814 1.00 88.25 192 LEU A CA 1
ATOM 1462 C C . LEU A 1 192 ? 7.860 5.306 6.139 1.00 88.25 192 LEU A C 1
ATOM 1464 O O . LEU A 1 192 ? 8.168 5.573 7.297 1.00 88.25 192 LEU A O 1
ATOM 1468 N N . THR A 1 193 ? 8.410 5.950 5.112 1.00 89.69 193 THR A N 1
ATOM 1469 C CA . THR A 1 193 ? 9.356 7.064 5.273 1.00 89.69 193 THR A CA 1
ATOM 1470 C C . THR A 1 193 ? 8.638 8.400 5.468 1.00 89.69 193 THR A C 1
ATOM 1472 O O . THR A 1 193 ? 7.478 8.574 5.090 1.00 89.69 193 THR A O 1
ATOM 1475 N N . THR A 1 194 ? 9.347 9.385 6.024 1.00 89.00 194 THR A N 1
ATOM 1476 C CA . THR A 1 194 ? 8.860 10.772 6.124 1.00 89.00 194 THR A CA 1
ATOM 1477 C C . THR A 1 194 ? 8.541 11.371 4.756 1.00 89.00 194 THR A C 1
ATOM 1479 O O . THR A 1 194 ? 7.578 12.122 4.622 1.00 89.00 194 THR A O 1
ATOM 1482 N N . ASP A 1 195 ? 9.319 11.017 3.731 1.00 85.00 195 ASP A N 1
ATOM 1483 C CA . ASP A 1 195 ? 9.122 11.505 2.366 1.00 85.00 195 ASP A CA 1
ATOM 1484 C C . ASP A 1 195 ? 7.850 10.935 1.745 1.00 85.00 195 ASP A C 1
ATOM 1486 O O . ASP A 1 195 ? 7.122 11.667 1.077 1.00 85.00 195 ASP A O 1
ATOM 1490 N N . LEU A 1 196 ? 7.536 9.659 2.005 1.00 87.44 196 LEU A N 1
ATOM 1491 C CA . LEU A 1 196 ? 6.268 9.073 1.577 1.00 87.44 196 LEU A CA 1
ATOM 1492 C C . LEU A 1 196 ? 5.100 9.844 2.194 1.00 87.44 196 LEU A C 1
ATOM 1494 O O . LEU A 1 196 ? 4.218 10.293 1.470 1.00 87.44 196 LEU A O 1
ATOM 1498 N N . ILE A 1 197 ? 5.135 10.074 3.508 1.00 90.25 197 ILE A N 1
ATOM 1499 C CA . ILE A 1 197 ? 4.086 10.808 4.229 1.00 90.25 197 ILE A CA 1
ATOM 1500 C C . ILE A 1 197 ? 3.917 12.232 3.681 1.00 90.25 197 ILE A C 1
ATOM 1502 O O . ILE A 1 197 ? 2.796 12.675 3.445 1.00 90.25 197 ILE A O 1
ATOM 1506 N N . ASN A 1 198 ? 5.015 12.954 3.452 1.00 88.44 198 ASN A N 1
ATOM 1507 C CA . ASN A 1 198 ? 4.968 14.341 2.985 1.00 88.44 198 ASN A CA 1
ATOM 1508 C C . ASN A 1 198 ? 4.462 14.493 1.547 1.00 88.44 198 ASN A C 1
ATOM 1510 O O . ASN A 1 198 ? 3.867 15.524 1.232 1.00 88.44 198 ASN A O 1
ATOM 1514 N N . ASN A 1 199 ? 4.707 13.493 0.697 1.00 86.25 199 ASN A N 1
ATOM 1515 C CA . ASN A 1 199 ? 4.261 13.472 -0.696 1.00 86.25 199 ASN A CA 1
ATOM 1516 C C . ASN A 1 199 ? 2.883 12.816 -0.880 1.00 86.25 199 ASN A C 1
ATOM 1518 O O . ASN A 1 199 ? 2.339 12.839 -1.983 1.00 86.25 199 ASN A O 1
ATOM 1522 N N . SER A 1 200 ? 2.323 12.231 0.179 1.00 88.00 200 SER A N 1
ATOM 1523 C CA . SER A 1 200 ? 1.006 11.600 0.148 1.00 88.00 200 SER A CA 1
ATOM 1524 C C . SER A 1 200 ? -0.119 12.632 0.106 1.00 88.00 200 SER A C 1
ATOM 1526 O O . SER A 1 200 ? 0.016 13.764 0.583 1.00 88.00 200 SER A O 1
ATOM 1528 N N . LEU A 1 201 ? -1.254 12.239 -0.474 1.00 88.12 201 LEU A N 1
ATOM 1529 C CA . LEU A 1 201 ? -2.404 13.121 -0.608 1.00 88.12 201 LEU A CA 1
ATOM 1530 C C . LEU A 1 201 ? -2.984 13.440 0.778 1.00 88.12 201 LEU A C 1
ATOM 1532 O O . LEU A 1 201 ? -3.264 12.546 1.573 1.00 88.12 201 LEU A O 1
ATOM 1536 N N . SER A 1 202 ? -3.200 14.727 1.047 1.00 91.00 202 SER A N 1
ATOM 1537 C CA . SER A 1 202 ? -3.928 15.195 2.227 1.00 91.00 202 SER A CA 1
ATOM 1538 C C . SER A 1 202 ? -5.063 16.106 1.782 1.00 91.00 202 SER A C 1
ATOM 1540 O O . SER A 1 202 ? -4.828 17.125 1.128 1.00 91.00 202 SER A O 1
ATOM 1542 N N . PHE A 1 203 ? -6.296 15.732 2.109 1.00 92.44 203 PHE A N 1
ATOM 1543 C CA . PHE A 1 203 ? -7.508 16.397 1.632 1.00 92.44 203 PHE A CA 1
ATOM 1544 C C . PHE A 1 203 ? -8.601 16.399 2.706 1.00 92.44 203 PHE A C 1
ATOM 1546 O O . PHE A 1 203 ? -8.446 15.802 3.766 1.00 92.44 203 PHE A O 1
ATOM 1553 N N . ILE A 1 204 ? -9.696 17.120 2.462 1.00 94.62 204 ILE A N 1
ATOM 1554 C CA . ILE A 1 204 ? -10.868 17.100 3.345 1.00 94.62 204 ILE A CA 1
ATOM 1555 C C . ILE A 1 204 ? -11.822 16.014 2.848 1.00 94.62 204 ILE A C 1
ATOM 1557 O O . ILE A 1 204 ? -12.295 16.093 1.713 1.00 94.62 204 ILE A O 1
ATOM 1561 N N . ASN A 1 205 ? -12.089 15.003 3.673 1.00 91.75 205 ASN A N 1
ATOM 1562 C CA . ASN A 1 205 ? -12.975 13.899 3.311 1.00 91.75 205 ASN A CA 1
ATOM 1563 C C . ASN A 1 205 ? -14.466 14.284 3.428 1.00 91.75 205 ASN A C 1
ATOM 1565 O O . ASN A 1 205 ? -14.828 15.387 3.848 1.00 91.75 205 ASN A O 1
ATOM 1569 N N . CYS A 1 206 ? -15.361 13.358 3.072 1.00 94.62 206 CYS A N 1
ATOM 1570 C CA . CYS A 1 206 ? -16.813 13.585 3.086 1.00 94.62 206 CYS A CA 1
ATOM 1571 C C . CYS A 1 206 ? -17.405 13.827 4.487 1.00 94.62 206 CYS A C 1
ATOM 1573 O O . CYS A 1 206 ? -18.547 14.268 4.592 1.00 94.62 206 CYS A O 1
ATOM 1575 N N . LEU A 1 207 ? -16.648 13.546 5.549 1.00 93.12 207 LEU A N 1
ATOM 1576 C CA . LEU A 1 207 ? -17.019 13.807 6.940 1.00 93.12 207 LEU A CA 1
ATOM 1577 C C . LEU A 1 207 ? -16.388 15.099 7.471 1.00 93.12 207 LEU A C 1
ATOM 1579 O O . LEU A 1 207 ? -16.432 15.352 8.672 1.00 93.12 207 LEU A O 1
ATOM 1583 N N . THR A 1 208 ? -15.836 15.939 6.589 1.00 94.81 208 THR A N 1
ATOM 1584 C CA . THR A 1 208 ? -15.151 17.198 6.923 1.00 94.81 208 THR A CA 1
ATOM 1585 C C . THR A 1 208 ? -13.906 17.023 7.800 1.00 94.81 208 THR A C 1
ATOM 1587 O O . THR A 1 208 ? -13.457 17.967 8.446 1.00 94.81 208 THR A O 1
ATOM 1590 N N . GLU A 1 209 ? -13.311 15.830 7.793 1.00 95.81 209 GLU A N 1
ATOM 1591 C CA . GLU A 1 209 ? -12.048 15.535 8.470 1.00 95.81 209 GLU A CA 1
ATOM 1592 C C . GLU A 1 209 ? -10.885 15.742 7.497 1.00 95.81 209 GLU A C 1
ATOM 1594 O O . GLU A 1 209 ? -10.976 15.385 6.318 1.00 95.81 209 GLU A O 1
ATOM 1599 N N . ARG A 1 210 ? -9.772 16.313 7.973 1.00 96.00 210 ARG A N 1
ATOM 1600 C CA . ARG A 1 210 ? -8.535 16.313 7.190 1.00 96.00 210 ARG A CA 1
ATOM 1601 C C . ARG A 1 210 ? -7.943 14.904 7.204 1.00 96.00 210 ARG A C 1
ATOM 1603 O O . ARG A 1 210 ? -7.466 14.452 8.244 1.00 96.00 210 ARG A O 1
ATOM 1610 N N . GLU A 1 211 ? -7.980 14.242 6.057 1.00 96.12 211 GLU A N 1
ATOM 1611 C CA . GLU A 1 211 ? -7.537 12.866 5.859 1.00 96.12 211 GLU A CA 1
ATOM 1612 C C . GLU A 1 211 ? -6.171 12.824 5.174 1.00 96.12 211 GLU A C 1
ATOM 1614 O O . GLU A 1 211 ? -5.932 13.547 4.203 1.00 96.12 211 GLU A O 1
ATOM 1619 N N . LEU A 1 212 ? -5.282 11.974 5.686 1.00 96.75 212 LEU A N 1
ATOM 1620 C CA . LEU A 1 212 ? -4.043 11.575 5.026 1.00 96.75 212 LEU A CA 1
ATOM 1621 C C . LEU A 1 212 ? -4.231 10.204 4.372 1.00 96.75 212 LEU A C 1
ATOM 1623 O O . LEU A 1 212 ? -4.520 9.228 5.069 1.00 96.75 212 LEU A O 1
ATOM 1627 N N . ASP A 1 213 ? -4.030 10.138 3.058 1.00 94.06 213 ASP A N 1
ATOM 1628 C CA . ASP A 1 213 ? -4.157 8.911 2.272 1.00 94.06 213 ASP A CA 1
ATOM 1629 C C . ASP A 1 213 ? -2.819 8.175 2.183 1.00 94.06 213 ASP A C 1
ATOM 1631 O O . ASP A 1 213 ? -1.875 8.671 1.572 1.00 94.06 213 ASP A O 1
ATOM 1635 N N . LEU A 1 214 ? -2.738 6.995 2.793 1.00 94.56 214 LEU A N 1
ATOM 1636 C CA . LEU A 1 214 ? -1.582 6.096 2.742 1.00 94.56 214 LEU A CA 1
ATOM 1637 C C . LEU A 1 214 ? -1.982 4.708 2.216 1.00 94.56 214 LEU A C 1
ATOM 1639 O O . LEU A 1 214 ? -1.376 3.693 2.582 1.00 94.56 214 LEU A O 1
ATOM 1643 N N . ARG A 1 215 ? -3.021 4.638 1.377 1.00 91.56 215 ARG A N 1
ATOM 1644 C CA . ARG A 1 215 ? -3.554 3.375 0.859 1.00 91.56 215 ARG A CA 1
ATOM 1645 C C . ARG A 1 215 ? -2.630 2.701 -0.152 1.00 91.56 215 ARG A C 1
ATOM 1647 O O . ARG A 1 215 ? -1.981 3.359 -0.961 1.00 91.56 215 ARG A O 1
ATOM 1654 N N . GLY A 1 216 ? -2.629 1.367 -0.166 1.00 89.88 216 GLY A N 1
ATOM 1655 C CA . GLY A 1 216 ? -2.058 0.597 -1.281 1.00 89.88 216 GLY A CA 1
ATOM 1656 C C . GLY A 1 216 ? -0.533 0.672 -1.410 1.00 89.88 216 GLY A C 1
ATOM 1657 O O . GLY A 1 216 ? 0.014 0.382 -2.476 1.00 89.88 216 GLY A O 1
ATOM 1658 N N . HIS A 1 217 ? 0.181 1.080 -0.361 1.00 87.62 217 HIS A N 1
ATOM 1659 C CA . HIS A 1 217 ? 1.627 1.306 -0.417 1.00 87.62 217 HIS A CA 1
ATOM 1660 C C . HIS A 1 217 ? 2.468 0.094 -0.007 1.00 87.62 217 HIS A C 1
ATOM 1662 O O . HIS A 1 217 ? 3.691 0.174 -0.083 1.00 87.62 217 HIS A O 1
ATOM 1668 N N . LYS A 1 218 ? 1.855 -1.034 0.384 1.00 88.69 218 LYS A N 1
ATOM 1669 C CA . LYS A 1 218 ? 2.552 -2.224 0.921 1.00 88.69 218 LYS A CA 1
ATOM 1670 C C . LYS A 1 218 ? 3.425 -1.899 2.139 1.00 88.69 218 LYS A C 1
ATOM 1672 O O . LYS A 1 218 ? 4.525 -2.434 2.301 1.00 88.69 218 LYS A O 1
ATOM 1677 N N . ILE A 1 219 ? 2.943 -0.991 2.985 1.00 91.31 219 ILE A N 1
ATOM 1678 C CA . ILE A 1 219 ? 3.605 -0.602 4.230 1.00 91.31 219 ILE A CA 1
ATOM 1679 C C . ILE A 1 219 ? 3.581 -1.790 5.192 1.00 91.31 219 ILE A C 1
ATOM 1681 O O . ILE A 1 219 ? 2.508 -2.303 5.495 1.00 91.31 219 ILE A O 1
ATOM 1685 N N . SER A 1 220 ? 4.737 -2.226 5.697 1.00 90.00 220 SER A N 1
ATOM 1686 C CA . SER A 1 220 ? 4.804 -3.354 6.646 1.00 90.00 220 SER A CA 1
ATOM 1687 C C . SER A 1 220 ? 4.726 -2.955 8.117 1.00 90.00 220 SER A C 1
ATOM 1689 O O . SER A 1 220 ? 4.368 -3.773 8.966 1.00 90.00 220 SER A O 1
ATOM 1691 N N . ALA A 1 221 ? 5.097 -1.717 8.438 1.00 92.75 221 ALA A N 1
ATOM 1692 C CA . ALA A 1 221 ? 5.133 -1.212 9.803 1.00 92.75 221 ALA A CA 1
ATOM 1693 C C . ALA A 1 221 ? 4.774 0.274 9.834 1.00 92.75 221 ALA A C 1
ATOM 1695 O O . ALA A 1 221 ? 5.172 1.038 8.956 1.00 92.75 221 ALA A O 1
ATOM 1696 N N . ILE A 1 222 ? 4.034 0.668 10.868 1.00 94.62 222 ILE A N 1
ATOM 1697 C CA . ILE A 1 222 ? 3.778 2.074 11.172 1.00 94.62 222 ILE A CA 1
ATOM 1698 C C . ILE A 1 222 ? 5.039 2.632 11.834 1.00 94.62 222 ILE A C 1
ATOM 1700 O O . ILE A 1 222 ? 5.539 2.081 12.815 1.00 94.62 222 ILE A O 1
ATOM 1704 N N . GLU A 1 223 ? 5.577 3.705 11.273 1.00 92.12 223 GLU A N 1
ATOM 1705 C CA . GLU A 1 223 ? 6.753 4.416 11.768 1.00 92.12 223 GLU A CA 1
ATOM 1706 C C . GLU A 1 223 ? 6.787 5.824 11.159 1.00 92.12 223 GLU A C 1
ATOM 1708 O O . GLU A 1 223 ? 6.009 6.137 10.261 1.00 92.12 223 GLU A O 1
ATOM 1713 N N . ASN A 1 224 ? 7.660 6.698 11.670 1.00 91.94 224 ASN A N 1
ATOM 1714 C CA . ASN A 1 224 ? 7.844 8.069 11.169 1.00 91.94 224 ASN A CA 1
ATOM 1715 C C . ASN A 1 224 ? 6.570 8.939 11.148 1.00 91.94 224 ASN A C 1
ATOM 1717 O O . ASN A 1 224 ? 6.541 10.002 10.528 1.00 91.94 224 ASN A O 1
ATOM 1721 N N . MET A 1 225 ? 5.541 8.550 11.908 1.00 92.31 225 MET A N 1
ATOM 1722 C CA . MET A 1 225 ? 4.253 9.247 11.987 1.00 92.31 225 MET A CA 1
ATOM 1723 C C . MET A 1 225 ? 4.346 10.655 12.602 1.00 92.31 225 MET A C 1
ATOM 1725 O O . MET A 1 225 ? 3.368 11.395 12.584 1.00 92.31 225 MET A O 1
ATOM 1729 N N . GLY A 1 226 ? 5.521 11.076 13.088 1.00 87.94 226 GLY A N 1
ATOM 1730 C CA . GLY A 1 226 ? 5.780 12.474 13.451 1.00 87.94 226 GLY A CA 1
ATOM 1731 C C . GLY A 1 226 ? 5.689 13.426 12.253 1.00 87.94 226 GLY A C 1
ATOM 1732 O O . GLY A 1 226 ? 5.343 14.590 12.420 1.00 87.94 226 GLY A O 1
ATOM 1733 N N . ALA A 1 227 ? 5.920 12.927 11.034 1.00 89.38 227 ALA A N 1
ATOM 1734 C CA . ALA A 1 227 ? 5.731 13.693 9.804 1.00 89.38 227 ALA A CA 1
ATOM 1735 C C . ALA A 1 227 ? 4.257 13.807 9.381 1.00 89.38 227 ALA A C 1
ATOM 1737 O O . ALA A 1 227 ? 3.933 14.613 8.512 1.00 89.38 227 ALA A O 1
ATOM 1738 N N . ALA A 1 228 ? 3.349 13.033 9.989 1.00 84.69 228 ALA A N 1
ATOM 1739 C CA . ALA A 1 228 ? 1.967 12.887 9.533 1.00 84.69 228 ALA A CA 1
ATOM 1740 C C . ALA A 1 228 ? 1.059 14.092 9.825 1.00 84.69 228 ALA A C 1
ATOM 1742 O O . ALA A 1 228 ? -0.150 13.945 9.700 1.00 84.69 228 ALA A O 1
ATOM 1743 N N . ARG A 1 229 ? 1.622 15.273 10.137 1.00 81.25 229 ARG A N 1
ATOM 1744 C CA . ARG A 1 229 ? 0.937 16.563 10.373 1.00 81.25 229 ARG A CA 1
ATOM 1745 C C . ARG A 1 229 ? -0.273 16.440 11.326 1.00 81.25 229 ARG A C 1
ATOM 1747 O O . ARG A 1 229 ? -0.519 15.410 11.945 1.00 81.25 229 ARG A O 1
ATOM 1754 N N . ASP A 1 230 ? -1.043 17.515 11.455 1.00 87.12 230 ASP A N 1
ATOM 1755 C CA . ASP A 1 230 ? -2.265 17.542 12.265 1.00 87.12 230 ASP A CA 1
ATOM 1756 C C . ASP A 1 230 ? -3.476 17.044 11.456 1.00 87.12 230 ASP A C 1
ATOM 1758 O O . ASP A 1 230 ? -4.383 17.818 11.134 1.00 87.12 230 ASP A O 1
ATOM 1762 N N . ASN A 1 231 ? -3.471 15.762 11.078 1.00 94.12 231 ASN A N 1
ATOM 1763 C CA . ASN A 1 231 ? -4.603 15.123 10.401 1.00 94.12 231 ASN A CA 1
ATOM 1764 C C . ASN A 1 231 ? -5.653 14.618 11.409 1.00 94.12 231 ASN A C 1
ATOM 1766 O O . ASN A 1 231 ? -5.325 14.139 12.496 1.00 94.12 231 ASN A O 1
ATOM 1770 N N . ASP A 1 232 ? -6.925 14.738 11.032 1.00 97.44 232 ASP A N 1
ATOM 1771 C CA . ASP A 1 232 ? -8.074 14.246 11.801 1.00 97.44 232 ASP A CA 1
ATOM 1772 C C . ASP A 1 232 ? -8.349 12.762 11.494 1.00 97.44 232 ASP A C 1
ATOM 1774 O O . ASP A 1 232 ? -8.791 12.016 12.373 1.00 97.44 232 ASP A O 1
ATOM 1778 N N . ALA A 1 233 ? -8.034 12.330 10.268 1.00 98.06 233 ALA A N 1
ATOM 1779 C CA . ALA A 1 233 ? -8.172 10.959 9.794 1.00 98.06 233 ALA A CA 1
ATOM 1780 C C . ALA A 1 233 ? -6.899 10.467 9.087 1.00 98.06 233 ALA A C 1
ATOM 1782 O O . ALA A 1 233 ? -6.211 11.233 8.409 1.00 98.06 233 ALA A O 1
ATOM 1783 N N . ILE A 1 234 ? -6.582 9.180 9.228 1.00 98.12 234 ILE A N 1
ATOM 1784 C CA . ILE A 1 234 ? -5.485 8.528 8.499 1.00 98.12 234 ILE A CA 1
ATOM 1785 C C . ILE A 1 234 ? -6.015 7.230 7.891 1.00 98.12 234 ILE A C 1
ATOM 1787 O O . ILE A 1 234 ? -6.547 6.380 8.613 1.00 98.12 234 ILE A O 1
ATOM 1791 N N . ASP A 1 235 ? -5.854 7.078 6.575 1.00 98.06 235 ASP A N 1
ATOM 1792 C CA . ASP A 1 235 ? -6.235 5.868 5.849 1.00 98.06 235 ASP A CA 1
ATOM 1793 C C . ASP A 1 235 ? -5.005 5.033 5.479 1.00 98.06 235 ASP A C 1
ATOM 1795 O O . ASP A 1 235 ? -4.231 5.389 4.597 1.00 98.06 235 ASP A O 1
ATOM 1799 N N . LEU A 1 236 ? -4.826 3.909 6.174 1.00 97.81 236 LEU A N 1
ATOM 1800 C CA . LEU A 1 236 ? -3.778 2.908 5.947 1.00 97.81 236 LEU A CA 1
ATOM 1801 C C . LEU A 1 236 ? -4.346 1.627 5.313 1.00 97.81 236 LEU A C 1
ATOM 1803 O O . LEU A 1 236 ? -3.731 0.561 5.412 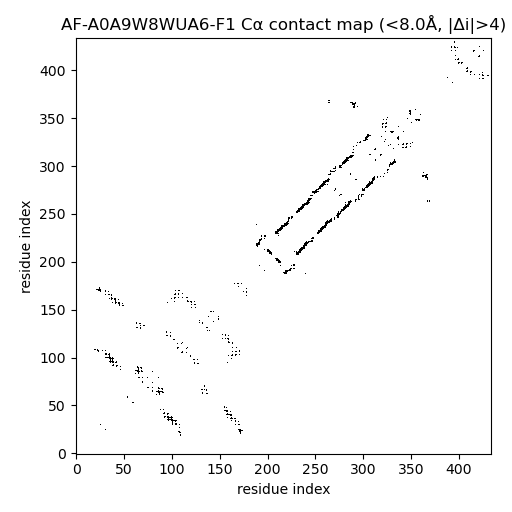1.00 97.81 236 LEU A O 1
ATOM 1807 N N . THR A 1 237 ? -5.521 1.692 4.685 1.00 96.19 237 THR A N 1
ATOM 1808 C CA . THR A 1 237 ? -6.172 0.530 4.063 1.00 96.19 237 THR A CA 1
ATOM 1809 C C . THR A 1 237 ? -5.312 -0.079 2.950 1.00 96.19 237 THR A C 1
ATOM 1811 O O . THR A 1 237 ? -4.625 0.638 2.228 1.00 96.19 237 THR A O 1
ATOM 1814 N N . ASP A 1 238 ? -5.377 -1.403 2.787 1.00 94.44 238 ASP A N 1
ATOM 1815 C CA . ASP A 1 238 ? -4.659 -2.145 1.736 1.00 94.44 238 ASP 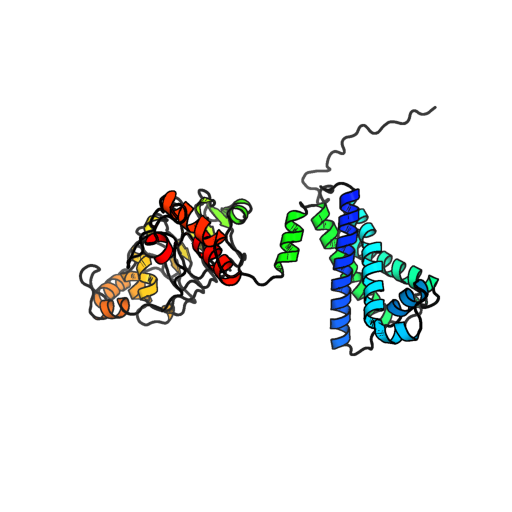A CA 1
ATOM 1816 C C . ASP A 1 238 ? -3.127 -2.011 1.851 1.00 94.44 238 ASP A C 1
ATOM 1818 O O . ASP A 1 238 ? -2.425 -1.534 0.960 1.00 94.44 238 ASP A O 1
ATOM 1822 N N . ASN A 1 239 ? -2.602 -2.399 3.012 1.00 95.00 239 ASN A N 1
ATOM 1823 C CA . ASN A 1 239 ? -1.170 -2.447 3.309 1.00 95.00 239 ASN A CA 1
ATOM 1824 C C . ASN A 1 239 ? -0.814 -3.793 3.974 1.00 95.00 239 ASN A C 1
ATOM 1826 O O . ASN A 1 239 ? -1.656 -4.671 4.145 1.00 95.00 239 ASN A O 1
ATOM 1830 N N . ASP A 1 240 ? 0.448 -3.981 4.359 1.00 94.31 240 ASP A N 1
ATOM 1831 C CA . ASP A 1 240 ? 0.951 -5.216 4.971 1.00 94.31 240 ASP A CA 1
ATOM 1832 C C . ASP A 1 240 ? 1.280 -5.041 6.467 1.00 94.31 240 ASP A C 1
ATOM 1834 O O . ASP A 1 240 ? 2.126 -5.753 7.016 1.00 94.31 240 ASP A O 1
ATOM 1838 N N . ILE A 1 241 ? 0.607 -4.104 7.149 1.00 95.81 241 ILE A N 1
ATOM 1839 C CA . ILE A 1 241 ? 0.904 -3.727 8.537 1.00 95.81 241 ILE A CA 1
ATOM 1840 C C . ILE A 1 241 ? 0.571 -4.886 9.474 1.00 95.81 241 ILE A C 1
ATOM 1842 O O . ILE A 1 241 ? -0.573 -5.337 9.534 1.00 95.81 241 ILE A O 1
ATOM 1846 N N . ALA A 1 242 ? 1.566 -5.353 10.232 1.00 93.50 242 ALA A N 1
ATOM 1847 C CA . ALA A 1 242 ? 1.417 -6.487 11.151 1.00 93.50 242 ALA A CA 1
ATOM 1848 C C . ALA A 1 242 ? 0.997 -6.092 12.580 1.00 93.50 242 ALA A C 1
ATOM 1850 O O . ALA A 1 242 ? 0.400 -6.894 13.303 1.00 93.50 242 ALA A O 1
ATOM 1851 N N . GLN A 1 243 ? 1.287 -4.857 12.996 1.00 95.19 243 GLN A N 1
ATOM 1852 C CA . GLN A 1 243 ? 0.997 -4.355 14.338 1.00 95.19 243 GLN A CA 1
ATOM 1853 C C . GLN A 1 243 ? 0.386 -2.957 14.268 1.00 95.19 243 GLN A C 1
ATOM 1855 O O . GLN A 1 243 ? 0.931 -2.067 13.616 1.00 95.19 243 GLN A O 1
ATOM 1860 N N . LEU A 1 244 ? -0.717 -2.753 14.989 1.00 97.12 244 LEU A N 1
ATOM 1861 C CA . LEU A 1 244 ? -1.262 -1.422 15.240 1.00 97.12 244 LEU A CA 1
ATOM 1862 C C . LEU A 1 244 ? -0.498 -0.796 16.415 1.00 97.12 244 LEU A C 1
ATOM 1864 O O . LEU A 1 244 ? -0.683 -1.204 17.561 1.00 97.12 244 LEU A O 1
ATOM 1868 N N . GLY A 1 245 ? 0.369 0.172 16.136 1.00 95.06 245 GLY A N 1
ATOM 1869 C CA . GLY A 1 245 ? 1.234 0.801 17.132 1.00 95.06 245 GLY A CA 1
ATOM 1870 C C . GLY A 1 245 ? 2.115 1.893 16.531 1.00 95.06 245 GLY A C 1
ATOM 1871 O O . GLY A 1 245 ? 1.878 2.325 15.408 1.00 95.06 245 GLY A O 1
ATOM 1872 N N . ASN A 1 246 ? 3.137 2.313 17.276 1.00 93.75 246 ASN A N 1
ATOM 1873 C CA . ASN A 1 246 ? 4.187 3.251 16.861 1.00 93.75 246 ASN A CA 1
ATOM 1874 C C . ASN A 1 246 ? 3.689 4.641 16.431 1.00 93.75 246 ASN A C 1
ATOM 1876 O O . ASN A 1 246 ? 4.305 5.316 15.603 1.00 93.75 246 ASN A O 1
ATOM 1880 N N . PHE A 1 247 ? 2.591 5.099 17.026 1.00 95.31 247 PHE A N 1
ATOM 1881 C CA . PHE A 1 247 ? 2.140 6.475 16.862 1.00 95.31 247 PHE A CA 1
ATOM 1882 C C . PHE A 1 247 ? 2.844 7.392 17.877 1.00 95.31 247 PHE A C 1
ATOM 1884 O O . PHE A 1 247 ? 2.933 7.032 19.058 1.00 95.31 247 PHE A O 1
ATOM 1891 N N . PRO A 1 248 ? 3.319 8.584 17.469 1.00 94.56 248 PRO A N 1
ATOM 1892 C CA . PRO A 1 248 ? 3.661 9.647 18.404 1.00 94.56 248 PRO A CA 1
ATOM 1893 C C . PRO A 1 248 ? 2.383 10.223 19.026 1.00 94.56 248 PRO A C 1
ATOM 1895 O O . PRO A 1 248 ? 1.270 9.839 18.662 1.00 94.56 248 PRO A O 1
ATOM 1898 N N . LEU A 1 249 ? 2.538 11.178 19.945 1.00 95.44 249 LEU A N 1
ATOM 1899 C CA . LEU A 1 249 ? 1.397 11.899 20.498 1.00 95.44 249 LEU A CA 1
ATOM 1900 C C . LEU A 1 249 ? 0.671 12.686 19.389 1.00 95.44 249 LEU A C 1
ATOM 1902 O O . LEU A 1 249 ? 1.168 13.700 18.907 1.00 95.44 249 LEU A O 1
ATOM 1906 N N . GLN A 1 250 ? -0.516 12.221 19.009 1.00 95.44 250 GLN A N 1
ATOM 1907 C CA . GLN A 1 250 ? -1.383 12.794 17.983 1.00 95.44 250 GLN A CA 1
ATOM 1908 C C . GLN A 1 250 ? -2.777 13.039 18.575 1.00 95.44 250 GLN A C 1
ATOM 1910 O O . GLN A 1 250 ? -3.708 12.255 18.375 1.00 95.44 250 GLN A O 1
ATOM 1915 N N . PRO A 1 251 ? -2.961 14.145 19.316 1.00 94.75 251 PRO A N 1
ATOM 1916 C CA . PRO A 1 251 ? -4.214 14.423 20.010 1.00 94.75 251 PRO A CA 1
ATOM 1917 C C . PRO A 1 251 ? -5.356 14.763 19.048 1.00 94.75 251 PRO A C 1
ATOM 1919 O O . PRO A 1 251 ? -6.514 14.776 19.460 1.00 94.75 251 PRO A O 1
ATOM 1922 N N . ARG A 1 252 ? -5.057 15.066 17.784 1.00 96.12 252 ARG A N 1
ATOM 1923 C CA . ARG A 1 252 ? -6.061 15.452 16.797 1.00 96.12 252 ARG A CA 1
ATOM 1924 C C . ARG A 1 252 ? -6.665 14.262 16.046 1.00 96.12 252 ARG A C 1
ATOM 1926 O O . ARG A 1 252 ? -7.794 14.382 15.585 1.00 96.12 252 ARG A O 1
ATOM 1933 N N . LEU A 1 253 ? -5.970 13.123 15.989 1.00 97.56 253 LEU A N 1
ATOM 1934 C CA . LEU A 1 253 ? -6.428 11.943 15.258 1.00 97.56 253 LEU A CA 1
ATOM 1935 C C . LEU A 1 253 ? -7.707 11.366 15.888 1.00 97.56 253 LEU A C 1
ATOM 1937 O O . LEU A 1 253 ? -7.723 10.999 17.066 1.00 97.56 253 LEU A O 1
ATOM 1941 N N . ARG A 1 254 ? -8.774 11.276 15.090 1.00 98.19 254 ARG A N 1
ATOM 1942 C CA . ARG A 1 254 ? -10.099 10.762 15.483 1.00 98.19 254 ARG A CA 1
ATOM 1943 C C . ARG A 1 254 ? -10.479 9.500 14.730 1.00 98.19 254 ARG A C 1
ATOM 1945 O O . ARG A 1 254 ? -11.123 8.632 15.321 1.00 98.19 254 ARG A O 1
ATOM 1952 N N . THR A 1 255 ? -10.057 9.378 13.479 1.00 98.62 255 THR A N 1
ATOM 1953 C CA . THR A 1 255 ? -10.456 8.276 12.604 1.00 98.62 255 THR A CA 1
ATOM 1954 C C . THR A 1 255 ? -9.226 7.556 12.066 1.00 98.62 255 THR A C 1
ATOM 1956 O O . THR A 1 255 ? -8.329 8.173 11.495 1.00 98.62 255 THR A O 1
ATOM 1959 N N . LEU A 1 256 ? -9.173 6.238 12.254 1.00 98.44 256 LEU A N 1
ATOM 1960 C CA . LEU A 1 256 ? -8.090 5.402 11.746 1.00 98.44 256 LEU A CA 1
ATOM 1961 C C . LEU A 1 256 ? -8.655 4.240 10.932 1.00 98.44 256 LEU A C 1
ATOM 1963 O O . LEU A 1 256 ? -9.356 3.371 11.468 1.00 98.44 256 LEU A O 1
ATOM 1967 N N . PHE A 1 257 ? -8.318 4.216 9.643 1.00 98.44 257 PHE A N 1
ATOM 1968 C CA . PHE A 1 257 ? -8.659 3.116 8.750 1.00 98.44 257 PHE A CA 1
ATOM 1969 C C . PHE A 1 257 ? -7.461 2.187 8.573 1.00 98.44 257 PHE A C 1
ATOM 1971 O O . PHE A 1 257 ? -6.395 2.599 8.132 1.00 98.44 257 PHE A O 1
ATOM 1978 N N . LEU A 1 258 ? -7.640 0.918 8.929 1.00 98.06 258 LEU A N 1
ATOM 1979 C CA . LEU A 1 258 ? -6.642 -0.148 8.829 1.00 98.06 258 LEU A CA 1
ATOM 1980 C C . LEU A 1 258 ? -7.243 -1.383 8.150 1.00 98.06 258 LEU A C 1
ATOM 1982 O O . LEU A 1 258 ? -6.909 -2.520 8.482 1.00 98.06 258 LEU A O 1
ATOM 1986 N N . GLY A 1 259 ? -8.170 -1.180 7.212 1.00 97.00 259 GLY A N 1
ATOM 1987 C CA . GLY A 1 259 ? -8.797 -2.280 6.488 1.00 97.00 259 GLY A CA 1
ATOM 1988 C C . GLY A 1 259 ? -7.785 -3.051 5.635 1.00 97.00 259 GLY A C 1
ATOM 1989 O O . GLY A 1 259 ? -6.825 -2.466 5.146 1.00 97.00 259 GLY A O 1
ATOM 1990 N N . GLN A 1 260 ? -8.004 -4.349 5.417 1.00 96.00 260 GLN A N 1
ATOM 1991 C CA . GLN A 1 260 ? -7.179 -5.171 4.514 1.00 96.00 260 GLN A CA 1
ATOM 1992 C C . GLN A 1 260 ? -5.679 -5.082 4.839 1.00 96.00 260 GLN A C 1
ATOM 1994 O O . GLN A 1 260 ? -4.868 -4.711 4.001 1.00 96.00 260 GLN A O 1
ATOM 1999 N N . ASN A 1 261 ? -5.331 -5.382 6.088 1.00 97.38 261 ASN A N 1
ATOM 2000 C CA . ASN A 1 261 ? -3.954 -5.409 6.575 1.00 97.38 261 ASN A CA 1
ATOM 2001 C C . ASN A 1 261 ? -3.642 -6.777 7.210 1.00 97.38 261 ASN A C 1
ATOM 2003 O O . ASN A 1 261 ? -4.400 -7.745 7.083 1.00 97.38 261 ASN A O 1
ATOM 2007 N N . ARG A 1 262 ? -2.495 -6.899 7.886 1.00 95.75 262 ARG A N 1
ATOM 2008 C CA . ARG A 1 262 ? -2.062 -8.130 8.566 1.00 95.75 262 ARG A CA 1
ATOM 2009 C C . ARG A 1 262 ? -2.018 -7.971 10.084 1.00 95.75 262 ARG A C 1
ATOM 2011 O O . ARG A 1 262 ? -1.298 -8.725 10.736 1.00 95.75 262 ARG A O 1
ATOM 2018 N N . VAL A 1 263 ? -2.780 -7.027 10.645 1.00 96.88 263 VAL A N 1
ATOM 2019 C CA . VAL A 1 263 ? -2.710 -6.683 12.069 1.00 96.88 263 VAL A CA 1
ATOM 2020 C C . VAL A 1 263 ? -3.095 -7.896 12.905 1.00 96.88 263 VAL A C 1
ATOM 2022 O O . VAL A 1 263 ? -4.226 -8.373 12.827 1.00 96.88 263 VAL A O 1
ATOM 2025 N N . SER A 1 264 ? -2.152 -8.394 13.700 1.00 94.44 264 SER A N 1
ATOM 2026 C CA . SER A 1 264 ? -2.358 -9.508 14.635 1.00 94.44 264 SER A CA 1
ATOM 2027 C C . SER A 1 264 ? -2.112 -9.118 16.092 1.00 94.44 264 SER A C 1
ATOM 2029 O O . SER A 1 264 ? -2.303 -9.939 16.979 1.00 94.44 264 SER A O 1
ATOM 2031 N N . ASN A 1 265 ? -1.650 -7.891 16.347 1.00 94.00 265 ASN A N 1
ATOM 2032 C CA . ASN A 1 265 ? -1.413 -7.369 17.689 1.00 94.00 265 ASN A CA 1
ATOM 2033 C C . ASN A 1 265 ? -1.620 -5.848 17.728 1.00 94.00 265 ASN A C 1
ATOM 2035 O O . ASN A 1 265 ? -1.337 -5.147 16.751 1.00 94.00 265 ASN A O 1
ATOM 2039 N N . ILE A 1 266 ? -2.063 -5.342 18.877 1.00 96.25 266 ILE A N 1
ATOM 2040 C CA . ILE A 1 266 ? -2.253 -3.917 19.153 1.00 96.25 266 ILE A CA 1
ATOM 2041 C C . ILE A 1 266 ? -1.285 -3.527 20.269 1.00 96.25 266 ILE A C 1
ATOM 2043 O O . ILE A 1 266 ? -1.193 -4.206 21.291 1.00 96.25 266 ILE A O 1
ATOM 2047 N N . GLN A 1 267 ? -0.531 -2.448 20.077 1.00 94.56 267 GLN A N 1
ATOM 2048 C CA . GLN A 1 267 ? 0.432 -1.977 21.064 1.00 94.56 267 GLN A CA 1
ATOM 2049 C C . GLN A 1 267 ? -0.272 -1.650 22.398 1.00 94.56 267 GLN A C 1
ATOM 2051 O O . GLN A 1 267 ? -1.260 -0.906 22.404 1.00 94.56 267 GLN A O 1
ATOM 2056 N N . PRO A 1 268 ? 0.237 -2.152 23.539 1.00 92.31 268 PRO A N 1
ATOM 2057 C CA . PRO A 1 268 ? -0.244 -1.742 24.853 1.00 92.31 268 PRO A CA 1
ATOM 2058 C C . PRO A 1 268 ? -0.131 -0.227 25.039 1.00 92.31 268 PRO A C 1
ATOM 2060 O O . PRO A 1 268 ? 0.828 0.390 24.585 1.00 92.31 268 PRO A O 1
ATOM 2063 N N . ASN A 1 269 ? -1.097 0.374 25.733 1.00 91.38 269 ASN A N 1
ATOM 2064 C CA . ASN A 1 269 ? -1.130 1.812 26.019 1.00 91.38 269 ASN A CA 1
ATOM 2065 C C . ASN A 1 269 ? -1.159 2.729 24.784 1.00 91.38 269 ASN A C 1
ATOM 2067 O O . ASN A 1 269 ? -0.943 3.924 24.933 1.00 91.38 269 ASN A O 1
ATOM 2071 N N . LEU A 1 270 ? -1.494 2.234 23.585 1.00 95.00 270 LEU A N 1
ATOM 2072 C CA . LEU A 1 270 ? -1.597 3.072 22.381 1.00 95.00 270 LEU A CA 1
ATOM 2073 C C . LEU A 1 270 ? -2.553 4.273 22.549 1.00 95.00 270 LEU A C 1
ATOM 2075 O O . LEU A 1 270 ? -2.386 5.316 21.915 1.00 95.00 270 LEU A O 1
ATOM 2079 N N . SER A 1 271 ? -3.523 4.157 23.455 1.00 95.94 271 SER A N 1
ATOM 2080 C CA . SER A 1 271 ? -4.416 5.244 23.846 1.00 95.94 271 SER A CA 1
ATOM 2081 C C . SER A 1 271 ? -3.706 6.469 24.438 1.00 95.94 271 SER A C 1
ATOM 2083 O O . SER A 1 271 ? -4.326 7.522 24.508 1.00 95.94 271 SER A O 1
ATOM 2085 N N . THR A 1 272 ? -2.450 6.379 24.887 1.00 96.31 272 THR A N 1
ATOM 2086 C CA . THR A 1 272 ? -1.684 7.558 25.331 1.00 96.31 272 THR A CA 1
ATOM 2087 C C . THR A 1 272 ? -1.147 8.361 24.147 1.00 96.31 272 THR A C 1
ATOM 2089 O O . THR A 1 272 ? -1.123 9.588 24.212 1.00 96.31 272 THR A O 1
ATOM 2092 N N . SER A 1 273 ? -0.781 7.690 23.050 1.00 96.00 273 SER A N 1
ATOM 2093 C CA . SER A 1 273 ? -0.321 8.326 21.812 1.00 96.00 273 SER A CA 1
ATOM 2094 C C . SER A 1 273 ? -1.470 8.945 21.020 1.00 96.00 273 SER A C 1
ATOM 2096 O O . SER A 1 273 ? -1.360 10.069 20.545 1.00 96.00 273 SER A O 1
ATOM 2098 N N . ILE A 1 274 ? -2.602 8.252 20.898 1.00 97.25 274 ILE A N 1
ATOM 2099 C CA . ILE A 1 274 ? -3.766 8.707 20.114 1.00 97.25 274 ILE A CA 1
ATOM 2100 C C . ILE A 1 274 ? -5.026 8.779 20.999 1.00 97.25 274 ILE A C 1
ATOM 2102 O O . ILE A 1 274 ? -5.978 8.015 20.818 1.00 97.25 274 ILE A O 1
ATOM 2106 N N . PRO A 1 275 ? -5.054 9.698 21.988 1.00 96.88 275 PRO A N 1
ATOM 2107 C CA . PRO A 1 275 ? -6.034 9.691 23.081 1.00 96.88 275 PRO A CA 1
ATOM 2108 C C . PRO A 1 275 ? -7.463 10.035 22.665 1.00 96.88 275 PRO A C 1
ATOM 2110 O O . PRO A 1 275 ? -8.411 9.751 23.401 1.00 96.88 275 PRO A O 1
ATOM 2113 N N . ASN A 1 276 ? -7.634 10.658 21.498 1.00 97.81 276 ASN A N 1
ATOM 2114 C CA . ASN A 1 276 ? -8.923 11.141 21.022 1.00 97.81 276 ASN A CA 1
ATOM 2115 C C . ASN A 1 276 ? -9.518 10.298 19.888 1.00 97.81 276 ASN A C 1
ATOM 2117 O O . ASN A 1 276 ? -10.473 10.753 19.261 1.00 97.81 276 ASN A O 1
ATOM 2121 N N . LEU A 1 277 ? -9.013 9.079 19.664 1.00 98.44 277 LEU A N 1
ATOM 2122 C CA . LEU A 1 277 ? -9.544 8.175 18.647 1.00 98.44 277 LEU A CA 1
ATOM 2123 C C . LEU A 1 277 ? -11.022 7.836 18.922 1.00 98.44 277 LEU A C 1
ATOM 2125 O O . LEU A 1 277 ? -11.375 7.396 20.018 1.00 98.44 277 LEU A O 1
ATOM 2129 N N . GLN A 1 278 ? -11.871 8.036 17.914 1.00 98.56 278 GLN A N 1
ATOM 2130 C CA . GLN A 1 278 ? -13.322 7.822 17.938 1.00 98.56 278 GLN A CA 1
ATOM 2131 C C . GLN A 1 278 ? -13.758 6.678 17.025 1.00 98.56 278 GLN A C 1
ATOM 2133 O O . GLN A 1 278 ? -14.690 5.949 17.371 1.00 98.56 278 GLN A O 1
ATOM 2138 N N . THR A 1 279 ? -13.073 6.498 15.897 1.00 98.75 279 THR A N 1
ATOM 2139 C CA . THR A 1 279 ? -13.407 5.497 14.883 1.00 98.75 279 THR A CA 1
ATOM 2140 C C . THR A 1 279 ? -12.178 4.665 14.548 1.00 98.75 279 THR A C 1
ATOM 2142 O O . THR A 1 279 ? -11.151 5.205 14.138 1.00 98.75 279 THR A O 1
ATOM 2145 N N . LEU A 1 280 ? -12.293 3.345 14.698 1.00 98.69 280 LEU A N 1
ATOM 2146 C CA . LEU A 1 280 ? -11.250 2.386 14.348 1.00 98.69 280 LEU A CA 1
ATOM 2147 C C . LEU A 1 280 ? -11.812 1.295 13.433 1.00 98.69 280 LEU A C 1
ATOM 2149 O O . LEU A 1 280 ? -12.702 0.530 13.818 1.00 98.69 280 LEU A O 1
ATOM 2153 N N . VAL A 1 281 ? -11.265 1.210 12.222 1.00 98.56 281 VAL A N 1
ATOM 2154 C CA . VAL A 1 281 ? -11.655 0.212 11.221 1.00 98.56 281 VAL A CA 1
ATOM 2155 C C . VAL A 1 281 ? -10.546 -0.820 11.067 1.00 98.56 281 VAL A C 1
ATOM 2157 O O . VAL A 1 281 ? -9.498 -0.525 10.507 1.00 98.56 281 VAL A O 1
ATOM 2160 N N . LEU A 1 282 ? -10.790 -2.046 11.532 1.00 98.31 282 LEU A N 1
ATOM 2161 C CA . LEU A 1 282 ? -9.860 -3.182 11.473 1.00 98.31 282 LEU A CA 1
ATOM 2162 C C . LEU A 1 282 ? -10.362 -4.293 10.543 1.00 98.31 282 LEU A C 1
ATOM 2164 O O . LEU A 1 282 ? -9.960 -5.448 10.676 1.00 98.31 282 LEU A O 1
ATOM 2168 N N . THR A 1 283 ? -11.249 -3.978 9.601 1.00 97.62 283 THR A N 1
ATOM 2169 C CA . THR A 1 283 ? -11.868 -4.969 8.713 1.00 97.62 283 THR A CA 1
ATOM 2170 C C . THR A 1 283 ? -10.824 -5.781 7.934 1.00 97.62 283 THR A C 1
ATOM 2172 O O . THR A 1 283 ? -9.897 -5.206 7.374 1.00 97.62 283 THR A O 1
ATOM 2175 N N . LYS A 1 284 ? -10.987 -7.109 7.850 1.00 96.06 284 LYS A N 1
ATOM 2176 C CA . LYS A 1 284 ? -10.068 -8.038 7.159 1.00 96.06 284 LYS A CA 1
ATOM 2177 C C . LYS A 1 284 ? -8.611 -7.910 7.646 1.00 96.06 284 LYS A C 1
ATOM 2179 O O . LYS A 1 284 ? -7.726 -7.550 6.875 1.00 96.06 284 LYS A O 1
ATOM 2184 N N . ASN A 1 285 ? -8.382 -8.204 8.926 1.00 97.94 285 ASN A N 1
ATOM 2185 C CA . ASN A 1 285 ? -7.053 -8.321 9.544 1.00 97.94 285 ASN A CA 1
ATOM 2186 C C . ASN A 1 285 ? -6.843 -9.738 10.127 1.00 97.94 285 ASN A C 1
ATOM 2188 O O . ASN A 1 285 ? -7.541 -10.680 9.745 1.00 97.94 285 ASN A O 1
ATOM 2192 N N . ARG A 1 286 ? -5.856 -9.923 11.015 1.00 96.06 286 ARG A N 1
ATOM 2193 C CA . ARG A 1 286 ? -5.431 -11.227 11.558 1.00 96.06 286 ARG A CA 1
ATOM 2194 C C . ARG A 1 286 ? -5.554 -11.330 13.085 1.00 96.06 286 ARG A C 1
ATOM 2196 O O . ARG A 1 286 ? -4.866 -12.145 13.700 1.00 96.06 286 ARG A O 1
ATOM 2203 N N . LEU A 1 287 ? -6.428 -10.537 13.705 1.00 96.38 287 LEU A N 1
ATOM 2204 C CA . LEU A 1 287 ? -6.724 -10.650 15.138 1.00 96.38 287 LEU A CA 1
ATOM 2205 C C . LEU A 1 287 ? -7.444 -11.974 15.391 1.00 96.38 287 LEU A C 1
ATOM 2207 O O . LEU A 1 287 ? -8.475 -12.248 14.770 1.00 96.38 287 LEU A O 1
ATOM 2211 N N . THR A 1 288 ? -6.883 -12.814 16.260 1.00 95.44 288 THR A N 1
ATOM 2212 C CA . THR A 1 288 ? -7.305 -14.218 16.371 1.00 95.44 288 THR A CA 1
ATOM 2213 C C . THR A 1 288 ? -7.925 -14.526 17.723 1.00 95.44 288 THR A C 1
ATOM 2215 O O . THR A 1 288 ? -8.964 -15.188 17.772 1.00 95.44 288 THR A O 1
ATOM 2218 N N . GLU A 1 289 ? -7.343 -14.017 18.804 1.00 96.31 289 GLU A N 1
ATOM 2219 C CA . GLU A 1 289 ? -7.818 -14.254 20.163 1.00 96.31 289 GLU A CA 1
ATOM 2220 C C . GLU A 1 289 ? -8.515 -13.019 20.738 1.00 96.31 289 GLU A C 1
ATOM 2222 O O . GLU A 1 289 ? -8.210 -11.878 20.394 1.00 96.31 289 GLU A O 1
ATOM 2227 N N . LEU A 1 290 ? -9.473 -13.248 21.639 1.00 96.56 290 LEU A N 1
ATOM 2228 C CA . LEU A 1 290 ? -10.249 -12.179 22.276 1.00 96.56 290 LEU A CA 1
ATOM 2229 C C . LEU A 1 290 ? -9.351 -11.195 23.043 1.00 96.56 290 LEU A C 1
ATOM 2231 O O . LEU A 1 290 ? -9.568 -9.984 22.986 1.00 96.56 290 LEU A O 1
ATOM 2235 N N . ALA A 1 291 ? -8.311 -11.705 23.707 1.00 94.69 291 ALA A N 1
ATOM 2236 C CA . ALA A 1 291 ? -7.359 -10.900 24.467 1.00 94.69 291 ALA A CA 1
ATOM 2237 C C . ALA A 1 291 ? -6.463 -10.006 23.586 1.00 94.69 291 ALA A C 1
ATOM 2239 O O . ALA A 1 291 ? -5.884 -9.039 24.085 1.00 94.69 291 ALA A O 1
ATOM 2240 N N . ASP A 1 292 ? -6.375 -10.255 22.272 1.00 94.75 292 ASP A N 1
ATOM 2241 C CA . ASP A 1 292 ? -5.643 -9.373 21.348 1.00 94.75 292 ASP A CA 1
ATOM 2242 C C . ASP A 1 292 ? -6.311 -7.984 21.242 1.00 94.75 292 ASP A C 1
ATOM 2244 O O . ASP A 1 292 ? -5.678 -7.006 20.840 1.00 94.75 292 ASP A O 1
ATOM 2248 N N . LEU A 1 293 ? -7.591 -7.884 21.625 1.00 96.31 293 LEU A N 1
ATOM 2249 C CA . LEU A 1 293 ? -8.381 -6.650 21.637 1.00 96.31 293 LEU A CA 1
ATOM 2250 C C . LEU A 1 293 ? -8.300 -5.895 22.971 1.00 96.31 293 LEU A C 1
ATOM 2252 O O . LEU A 1 293 ? -8.748 -4.753 23.042 1.00 96.31 293 LEU A O 1
ATOM 2256 N N . ASP A 1 294 ? -7.719 -6.481 24.022 1.00 95.00 294 ASP A N 1
ATOM 2257 C CA . ASP A 1 294 ? -7.636 -5.859 25.351 1.00 95.00 294 ASP A CA 1
ATOM 2258 C C . ASP A 1 294 ? -6.987 -4.468 25.376 1.00 95.00 294 ASP A C 1
ATOM 2260 O O . ASP A 1 294 ? -7.469 -3.621 26.139 1.00 95.00 294 ASP A O 1
ATOM 2264 N N . PRO A 1 295 ? -5.955 -4.168 24.557 1.00 96.00 295 PRO A N 1
ATOM 2265 C CA . PRO A 1 295 ? -5.384 -2.824 24.487 1.00 96.00 295 PRO A CA 1
ATOM 2266 C C . PRO A 1 295 ? -6.401 -1.739 24.100 1.00 96.00 295 PRO A C 1
ATOM 2268 O O . PRO A 1 295 ? -6.201 -0.567 24.425 1.00 96.00 295 PRO A O 1
ATOM 2271 N N . LEU A 1 296 ? -7.517 -2.107 23.456 1.00 96.88 296 LEU A N 1
ATOM 2272 C CA . LEU A 1 296 ? -8.565 -1.161 23.074 1.00 96.88 296 LEU A CA 1
ATOM 2273 C C . LEU A 1 296 ? -9.306 -0.556 24.283 1.00 96.88 296 LEU A C 1
ATOM 2275 O O . LEU A 1 296 ? -9.836 0.550 24.180 1.00 96.88 296 LEU A O 1
ATOM 2279 N N . ALA A 1 297 ? -9.270 -1.204 25.454 1.00 95.19 297 ALA A N 1
ATOM 2280 C CA . ALA A 1 297 ? -9.893 -0.711 26.691 1.00 95.19 297 ALA A CA 1
ATOM 2281 C C . ALA A 1 297 ? -9.324 0.644 27.179 1.00 95.19 297 ALA A C 1
ATOM 2283 O O . ALA A 1 297 ? -9.952 1.374 27.963 1.00 95.19 297 ALA A O 1
ATOM 2284 N N . GLY A 1 298 ? -8.121 1.001 26.715 1.00 95.19 298 GLY A N 1
ATOM 2285 C CA . GLY A 1 298 ? -7.492 2.291 26.992 1.00 95.19 298 GLY A CA 1
ATOM 2286 C C . GLY A 1 298 ? -8.182 3.473 26.301 1.00 95.19 298 GLY A C 1
ATOM 2287 O O . GLY A 1 298 ? -8.145 4.590 26.820 1.00 95.19 298 GLY A O 1
ATOM 2288 N N . PHE A 1 299 ? -8.860 3.258 25.169 1.00 97.44 299 PHE A N 1
ATOM 2289 C CA . PHE A 1 299 ? -9.428 4.338 24.358 1.00 97.44 299 PHE A CA 1
ATOM 2290 C C . PHE A 1 299 ? -10.755 4.860 24.917 1.00 97.44 299 PHE A C 1
ATOM 2292 O O . PHE A 1 299 ? -11.848 4.405 24.572 1.00 97.44 299 PHE A O 1
ATOM 2299 N N . LYS A 1 300 ? -10.671 5.905 25.744 1.00 96.62 300 LYS A N 1
ATOM 2300 C CA . LYS A 1 300 ? -11.831 6.496 26.437 1.00 96.62 300 LYS A CA 1
ATOM 2301 C C . LYS A 1 300 ? -12.813 7.247 25.530 1.00 96.62 300 LYS A C 1
ATOM 2303 O O . LYS A 1 300 ? -13.879 7.640 25.995 1.00 96.62 300 LYS A O 1
ATOM 2308 N N . LYS A 1 301 ? -12.480 7.445 24.251 1.00 98.25 301 LYS A N 1
ATOM 2309 C CA . LYS A 1 301 ? -13.337 8.125 23.266 1.00 98.25 301 LYS A CA 1
ATOM 2310 C C . LYS A 1 301 ? -13.730 7.256 22.072 1.00 98.25 301 LYS A C 1
ATOM 2312 O O . LYS A 1 301 ? -14.410 7.766 21.189 1.00 98.25 301 LYS A O 1
ATOM 2317 N N . LEU A 1 302 ? -13.364 5.971 22.053 1.00 98.56 302 LEU A N 1
ATOM 2318 C CA . LEU A 1 302 ? -13.689 5.079 20.940 1.00 98.56 302 LEU A CA 1
ATOM 2319 C C . LEU A 1 302 ? -15.198 4.801 20.896 1.00 98.56 302 LEU A C 1
ATOM 2321 O O . LEU A 1 302 ? -15.751 4.244 21.839 1.00 98.56 302 LEU A O 1
ATOM 2325 N N . VAL A 1 303 ? -15.862 5.190 19.807 1.00 98.62 303 VAL A N 1
ATOM 2326 C CA . VAL A 1 303 ? -17.318 5.070 19.611 1.00 98.62 303 VAL A CA 1
ATOM 2327 C C . VAL A 1 303 ? -17.655 4.037 18.536 1.00 98.62 303 VAL A C 1
ATOM 2329 O O . VAL A 1 303 ? -18.618 3.281 18.700 1.00 98.62 303 VAL A O 1
ATOM 2332 N N . HIS A 1 304 ? -16.875 3.998 17.456 1.00 98.75 304 HIS A N 1
ATOM 2333 C CA . HIS A 1 304 ? -17.091 3.132 16.301 1.00 98.75 304 HIS A CA 1
ATOM 2334 C C . HIS A 1 304 ? -15.928 2.150 16.159 1.00 98.75 304 HIS A C 1
ATOM 2336 O O . HIS A 1 304 ? -14.781 2.559 15.981 1.00 98.75 304 HIS A O 1
ATOM 2342 N N . LEU A 1 305 ? -16.231 0.855 16.216 1.00 98.62 305 LEU A N 1
ATOM 2343 C CA . LEU A 1 305 ? -15.260 -0.217 16.026 1.00 98.62 305 LEU A CA 1
ATOM 2344 C C . LEU A 1 305 ? -15.812 -1.238 15.033 1.00 98.62 305 LEU A C 1
ATOM 2346 O O . LEU A 1 305 ? -16.958 -1.670 15.142 1.00 98.62 305 LEU A O 1
ATOM 2350 N N . THR A 1 306 ? -14.996 -1.652 14.072 1.00 98.31 306 THR A N 1
ATOM 2351 C CA . THR A 1 306 ? -15.303 -2.803 13.215 1.00 98.31 306 THR A CA 1
ATOM 2352 C C . THR A 1 306 ? -14.095 -3.717 13.138 1.00 98.31 306 THR A C 1
ATOM 2354 O O . THR A 1 306 ? -12.991 -3.265 12.835 1.00 98.31 306 THR A O 1
ATOM 2357 N N . ALA A 1 307 ? -14.299 -5.001 13.417 1.00 97.44 307 ALA A N 1
ATOM 2358 C CA . ALA A 1 307 ? -13.296 -6.049 13.263 1.00 97.44 307 ALA A CA 1
ATOM 2359 C C . ALA A 1 307 ? -13.773 -7.160 12.314 1.00 97.44 307 ALA A C 1
ATOM 2361 O O . ALA A 1 307 ? -13.156 -8.224 12.253 1.00 97.44 307 ALA A O 1
ATOM 2362 N N . LEU A 1 308 ? -14.838 -6.923 11.540 1.00 97.00 308 LEU A N 1
ATOM 2363 C CA . LEU A 1 308 ? -15.349 -7.872 10.548 1.00 97.00 308 LEU A CA 1
ATOM 2364 C C . LEU A 1 308 ? -14.240 -8.458 9.666 1.00 97.00 308 LEU A C 1
ATOM 2366 O O . LEU A 1 308 ? -13.336 -7.755 9.222 1.00 97.00 308 LEU A O 1
ATOM 2370 N N . GLY A 1 309 ? -14.311 -9.757 9.387 1.00 93.56 309 GLY A N 1
ATOM 2371 C CA . GLY A 1 309 ? -13.299 -10.449 8.584 1.00 93.56 309 GLY A CA 1
ATOM 2372 C C . GLY A 1 309 ? -11.985 -10.747 9.317 1.00 93.56 309 GLY A C 1
ATOM 2373 O O . GLY A 1 309 ? -11.034 -11.155 8.662 1.00 93.56 309 GLY A O 1
ATOM 2374 N N . ASN A 1 310 ? -11.919 -10.560 10.640 1.00 97.19 310 ASN A N 1
ATOM 2375 C CA . ASN A 1 310 ? -10.863 -11.131 11.481 1.00 97.19 310 ASN A CA 1
ATOM 2376 C C . ASN A 1 310 ? -11.304 -12.494 12.045 1.00 97.19 310 ASN A C 1
ATOM 2378 O O . ASN A 1 310 ? -12.487 -12.648 12.369 1.00 97.19 310 ASN A O 1
ATOM 2382 N N . PRO A 1 311 ? -10.384 -13.457 12.254 1.00 97.06 311 PRO A N 1
ATOM 2383 C CA . PRO A 1 311 ? -10.714 -14.741 12.879 1.00 97.06 311 PRO A CA 1
ATOM 2384 C C . PRO A 1 311 ? -11.403 -14.619 14.250 1.00 97.06 311 PRO A C 1
ATOM 2386 O O . PRO A 1 311 ? -12.314 -15.394 14.545 1.00 97.06 311 PRO A O 1
ATOM 2389 N N . VAL A 1 312 ? -11.040 -13.609 15.053 1.00 96.88 312 VAL A N 1
ATOM 2390 C CA . VAL A 1 312 ? -11.615 -13.357 16.388 1.00 96.88 312 VAL A CA 1
ATOM 2391 C C . VAL A 1 312 ? -13.140 -13.188 16.380 1.00 96.88 312 VAL A C 1
ATOM 2393 O O . VAL A 1 312 ? -13.796 -13.543 17.353 1.00 96.88 312 VAL A O 1
ATOM 2396 N N . VAL A 1 313 ? -13.731 -12.723 15.273 1.00 96.69 313 VAL A N 1
ATOM 2397 C CA . VAL A 1 313 ? -15.187 -12.511 15.156 1.00 96.69 313 VAL A CA 1
ATOM 2398 C C . VAL A 1 313 ? -15.970 -13.823 15.271 1.00 96.69 313 VAL A C 1
ATOM 2400 O O . VAL A 1 313 ? -17.121 -13.819 15.698 1.00 96.69 313 VAL A O 1
ATOM 2403 N N . SER A 1 314 ? -15.347 -14.956 14.930 1.00 96.38 314 SER A N 1
ATOM 2404 C CA . SER A 1 314 ? -15.978 -16.283 15.013 1.00 96.38 314 SER A CA 1
ATOM 2405 C C . SER A 1 314 ? -15.873 -16.915 16.406 1.00 96.38 314 SER A C 1
ATOM 2407 O O . SER A 1 314 ? -16.400 -18.005 16.621 1.00 96.38 314 SER A O 1
ATOM 2409 N N . LYS A 1 315 ? -15.168 -16.276 17.351 1.00 96.06 315 LYS A N 1
ATOM 2410 C CA . LYS A 1 315 ? -14.999 -16.790 18.714 1.00 96.06 315 LYS A CA 1
ATOM 2411 C C . LYS A 1 315 ? -16.285 -16.609 19.515 1.00 96.06 315 LYS A C 1
ATOM 2413 O O . LYS A 1 315 ? -17.000 -15.613 19.385 1.00 96.06 315 LYS A O 1
ATOM 2418 N N . GLU A 1 316 ? -16.545 -17.569 20.394 1.00 95.31 316 GLU A N 1
ATOM 2419 C CA . GLU A 1 316 ? -17.660 -17.482 21.327 1.00 95.31 316 GLU A CA 1
ATOM 2420 C C . GLU A 1 316 ? -17.533 -16.224 22.196 1.00 95.31 316 GLU A C 1
ATOM 2422 O O . GLU A 1 316 ? -16.442 -15.835 22.608 1.00 95.31 316 GLU A O 1
ATOM 2427 N N . ASN A 1 317 ? -18.663 -15.570 22.455 1.00 96.38 317 ASN A N 1
ATOM 2428 C CA . ASN A 1 317 ? -18.752 -14.348 23.250 1.00 96.38 317 ASN A CA 1
ATOM 2429 C C . ASN A 1 317 ? -17.961 -13.137 22.723 1.00 96.38 317 ASN A C 1
ATOM 2431 O O . ASN A 1 317 ? -17.923 -12.125 23.418 1.00 96.38 317 ASN A O 1
ATOM 2435 N N . TYR A 1 318 ? -17.424 -13.165 21.494 1.00 98.00 318 TYR A N 1
ATOM 2436 C CA . TYR A 1 318 ? -16.690 -12.046 20.881 1.00 98.00 318 TYR A CA 1
ATOM 2437 C C . TYR A 1 318 ? -17.375 -10.688 21.067 1.00 98.00 318 TYR A C 1
ATOM 2439 O O . TYR A 1 318 ? -16.782 -9.728 21.560 1.00 98.00 318 TYR A O 1
ATOM 2447 N N . ARG A 1 319 ? -18.660 -10.617 20.718 1.00 97.94 319 ARG A N 1
ATOM 2448 C CA . ARG A 1 319 ? -19.421 -9.371 20.786 1.00 97.94 319 ARG A CA 1
ATOM 2449 C C . ARG A 1 319 ? -19.533 -8.840 22.217 1.00 97.94 319 ARG A C 1
ATOM 2451 O O . ARG A 1 319 ? -19.301 -7.656 22.445 1.00 97.94 319 ARG A O 1
ATOM 2458 N N . TYR A 1 320 ? -19.857 -9.708 23.176 1.00 98.06 320 TYR A N 1
ATOM 2459 C CA . TYR A 1 320 ? -19.955 -9.334 24.589 1.00 98.06 320 TYR A CA 1
ATOM 2460 C C . TYR A 1 320 ? -18.585 -8.971 25.167 1.00 98.06 320 TYR A C 1
ATOM 2462 O O . TYR A 1 320 ? -18.488 -8.018 25.933 1.00 98.06 320 TYR A O 1
ATOM 2470 N N . TRP A 1 321 ? -17.524 -9.665 24.745 1.00 97.81 321 TRP A N 1
ATOM 2471 C CA . TRP A 1 321 ? -16.151 -9.382 25.151 1.00 97.81 321 TRP A CA 1
ATOM 2472 C C . TRP A 1 321 ? -15.751 -7.951 24.795 1.00 97.81 321 TRP A C 1
ATOM 2474 O O . TRP A 1 321 ? -15.321 -7.188 25.656 1.00 97.81 321 TRP A O 1
ATOM 2484 N N . VAL A 1 322 ? -15.969 -7.547 23.541 1.00 97.69 322 VAL A N 1
ATOM 2485 C CA . VAL A 1 322 ? -15.658 -6.185 23.087 1.00 97.69 322 VAL A CA 1
ATOM 2486 C C . VAL A 1 322 ? -16.506 -5.143 23.816 1.00 97.69 322 VAL A C 1
ATOM 2488 O O . VAL A 1 322 ? -15.973 -4.115 24.227 1.00 97.69 322 VAL A O 1
ATOM 2491 N N . ILE A 1 323 ? -17.801 -5.404 24.017 1.00 97.81 323 ILE A N 1
ATOM 2492 C CA . ILE A 1 323 ? -18.703 -4.500 24.752 1.00 97.81 323 ILE A CA 1
ATOM 2493 C C . ILE A 1 323 ? -18.233 -4.297 26.200 1.00 97.81 323 ILE A C 1
ATOM 2495 O O . ILE A 1 323 ? -18.298 -3.176 26.706 1.00 97.81 323 ILE A O 1
ATOM 2499 N N . TRP A 1 324 ? -17.759 -5.363 26.848 1.00 97.00 324 TRP A N 1
ATOM 2500 C CA . TRP A 1 324 ? -17.254 -5.332 28.219 1.00 97.00 324 TRP A CA 1
ATOM 2501 C C . TRP A 1 324 ? -15.899 -4.623 28.324 1.00 97.00 324 TRP A C 1
ATOM 2503 O O . TRP A 1 324 ? -15.741 -3.709 29.130 1.00 97.00 324 TRP A O 1
ATOM 2513 N N . ARG A 1 325 ? -14.929 -4.979 27.468 1.00 95.44 325 ARG 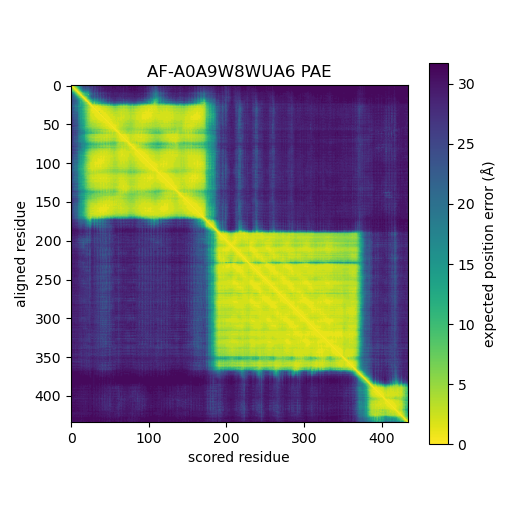A N 1
ATOM 2514 C CA . ARG A 1 325 ? -13.587 -4.365 27.461 1.00 95.44 325 ARG A CA 1
ATOM 2515 C C . ARG A 1 325 ? -13.608 -2.902 27.023 1.00 95.44 325 ARG A C 1
ATOM 2517 O O . ARG A 1 325 ? -12.829 -2.101 27.533 1.00 95.44 325 ARG A O 1
ATOM 2524 N N . CYS A 1 326 ? -14.478 -2.550 26.079 1.00 96.19 326 CYS A N 1
ATOM 2525 C CA . CYS A 1 326 ? -14.558 -1.222 25.473 1.00 96.19 326 CYS A CA 1
ATOM 2526 C C . CYS A 1 326 ? -15.952 -0.608 25.698 1.00 96.19 326 CYS A C 1
ATOM 2528 O O . CYS A 1 326 ? -16.731 -0.473 24.749 1.00 96.19 326 CYS A O 1
ATOM 2530 N N . PRO A 1 327 ? -16.294 -0.193 26.934 1.00 95.12 327 PRO A N 1
ATOM 2531 C CA . PRO A 1 327 ? -17.646 0.260 27.264 1.00 95.12 327 PRO A CA 1
ATOM 2532 C C . PRO A 1 327 ? -18.072 1.524 26.498 1.00 95.12 327 PRO A C 1
ATOM 2534 O O . PRO A 1 327 ? -19.264 1.767 26.322 1.00 95.12 327 PRO A O 1
ATOM 2537 N N . THR A 1 328 ? -17.120 2.308 25.993 1.00 97.44 328 THR A N 1
ATOM 2538 C CA . THR A 1 328 ? -17.344 3.529 25.203 1.00 97.44 328 THR A CA 1
ATOM 2539 C C . THR A 1 328 ? -17.879 3.260 23.794 1.00 97.44 328 THR A C 1
ATOM 2541 O O . THR A 1 328 ? -18.557 4.125 23.230 1.00 97.44 328 THR A O 1
ATOM 2544 N N . VAL A 1 329 ? -17.661 2.056 23.249 1.00 98.31 329 VAL A N 1
ATOM 2545 C CA . VAL A 1 329 ? -18.104 1.677 21.901 1.00 98.31 329 VAL A CA 1
ATOM 2546 C C . VAL A 1 329 ? -19.630 1.664 21.842 1.00 98.31 329 VAL A C 1
ATOM 2548 O O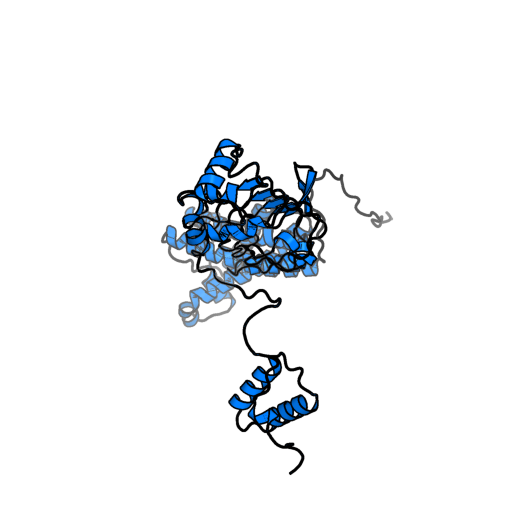 . VAL A 1 329 ? -20.300 0.995 22.632 1.00 98.31 329 VAL A O 1
ATOM 2551 N N . ARG A 1 330 ? -20.195 2.410 20.888 1.00 98.44 330 ARG A N 1
ATOM 2552 C CA . ARG A 1 330 ? -21.645 2.498 20.631 1.00 98.44 330 ARG A CA 1
ATOM 2553 C C . ARG A 1 330 ? -22.064 1.738 19.379 1.00 98.44 330 ARG A C 1
ATOM 2555 O O . ARG A 1 330 ? -23.208 1.293 19.307 1.00 98.44 330 ARG A O 1
ATOM 2562 N N . TYR A 1 331 ? -21.156 1.583 18.420 1.00 98.62 331 TYR A N 1
ATOM 2563 C CA . TYR A 1 331 ? -21.375 0.825 17.194 1.00 98.62 331 TYR A CA 1
ATOM 2564 C C . TYR A 1 331 ? -20.233 -0.171 17.013 1.00 98.62 331 TYR A C 1
ATOM 2566 O O . TYR A 1 331 ? -19.082 0.232 16.848 1.00 98.62 331 TYR A O 1
ATOM 2574 N N . LEU A 1 332 ? -20.573 -1.458 17.047 1.00 98.62 332 LEU A N 1
ATOM 2575 C CA . LEU A 1 332 ? -19.653 -2.568 16.836 1.00 98.62 332 LEU A CA 1
ATOM 2576 C C . LEU A 1 332 ? -20.088 -3.346 15.597 1.00 98.62 332 LEU A C 1
ATOM 2578 O O . LEU A 1 332 ? -21.226 -3.819 15.551 1.00 98.62 332 LEU A O 1
ATOM 2582 N N . ASP A 1 333 ? -19.188 -3.465 14.621 1.00 98.00 333 ASP A N 1
ATOM 2583 C CA . ASP A 1 333 ? -19.418 -4.153 13.343 1.00 98.00 333 ASP A CA 1
ATOM 2584 C C . ASP A 1 333 ? -20.675 -3.642 12.627 1.00 98.00 333 ASP A C 1
ATOM 2586 O O . ASP A 1 333 ? -21.529 -4.402 12.177 1.00 98.00 333 ASP A O 1
ATOM 2590 N N . PHE A 1 334 ? -20.805 -2.313 12.577 1.00 97.12 334 PHE A N 1
ATOM 2591 C CA . PHE A 1 334 ? -21.952 -1.588 12.013 1.00 97.12 334 PHE A CA 1
ATOM 2592 C C . PHE A 1 334 ? -23.294 -1.811 12.737 1.00 97.12 334 PHE A C 1
ATOM 2594 O O . PHE A 1 334 ? -24.308 -1.242 12.338 1.00 97.12 334 PHE A O 1
ATOM 2601 N N . ALA A 1 335 ? -23.314 -2.552 13.849 1.00 97.88 335 ALA A N 1
ATOM 2602 C CA . ALA A 1 335 ? -24.494 -2.749 14.681 1.00 97.88 335 ALA A CA 1
ATOM 2603 C C . ALA A 1 335 ? -24.422 -1.915 15.968 1.00 97.88 335 ALA A C 1
ATOM 2605 O O . ALA A 1 335 ? -23.426 -1.927 16.697 1.00 97.88 335 ALA A O 1
ATOM 2606 N N . LYS A 1 336 ? -25.515 -1.215 16.289 1.00 98.44 336 LYS A N 1
ATOM 2607 C CA . LYS A 1 336 ? -25.640 -0.456 17.540 1.00 98.44 336 LYS A CA 1
ATOM 2608 C C . LYS A 1 336 ? -25.585 -1.399 18.747 1.00 98.44 336 LYS A C 1
ATOM 2610 O O . LYS A 1 336 ? -26.291 -2.405 18.771 1.00 98.44 336 LYS A O 1
ATOM 2615 N N . VAL A 1 337 ? -24.779 -1.048 19.745 1.00 98.38 337 VAL A N 1
ATOM 2616 C CA . VAL A 1 337 ? -24.710 -1.741 21.038 1.00 98.38 337 VAL A CA 1
ATOM 2617 C C . VAL A 1 337 ? -25.910 -1.333 21.889 1.00 98.38 337 VAL A C 1
ATOM 2619 O O . VAL A 1 337 ? -26.172 -0.140 22.067 1.00 98.38 337 VAL A O 1
ATOM 2622 N N . LYS A 1 338 ? -26.645 -2.316 22.407 1.00 98.06 338 LYS A N 1
ATOM 2623 C CA . LYS A 1 338 ? -27.820 -2.114 23.266 1.00 98.06 338 LYS A CA 1
ATOM 2624 C C . LYS A 1 338 ? -27.479 -2.360 24.737 1.00 98.06 338 LYS A C 1
ATOM 2626 O O . LYS A 1 338 ? -26.631 -3.189 25.053 1.00 98.06 338 LYS A O 1
ATOM 2631 N N . ASP A 1 339 ? -28.213 -1.725 25.646 1.00 97.50 339 ASP A N 1
ATOM 2632 C CA . ASP A 1 339 ? -27.976 -1.867 27.093 1.00 97.50 339 ASP A CA 1
ATOM 2633 C C . ASP A 1 339 ? -28.205 -3.295 27.604 1.00 97.50 339 ASP A C 1
ATOM 2635 O O . ASP A 1 339 ? -27.513 -3.747 28.511 1.00 97.50 339 ASP A O 1
ATOM 2639 N N . VAL A 1 340 ? -29.116 -4.045 26.975 1.00 97.81 340 VAL A N 1
ATOM 2640 C CA . VAL A 1 340 ? -29.313 -5.476 27.268 1.00 97.81 340 VAL A CA 1
ATOM 2641 C C . VAL A 1 340 ? -28.051 -6.300 27.005 1.00 97.81 340 VAL A C 1
ATOM 2643 O O . VAL A 1 340 ? -27.766 -7.243 27.734 1.00 97.81 340 VAL A O 1
ATOM 2646 N N . GLU A 1 341 ? -27.263 -5.930 25.993 1.00 97.94 341 GLU A N 1
ATOM 2647 C CA . GLU A 1 341 ? -26.002 -6.604 25.682 1.00 97.94 341 GLU A CA 1
ATOM 2648 C C . GLU A 1 341 ? -24.914 -6.222 26.684 1.00 97.94 341 GLU A C 1
ATOM 2650 O O . GLU A 1 341 ? -24.083 -7.061 27.013 1.00 97.94 341 GLU A O 1
ATOM 2655 N N . ARG A 1 342 ? -24.941 -4.983 27.199 1.00 97.62 342 ARG A N 1
ATOM 2656 C CA . ARG A 1 342 ? -24.018 -4.524 28.246 1.00 97.62 342 ARG A CA 1
ATOM 2657 C C . ARG A 1 342 ? -24.229 -5.278 29.550 1.00 97.62 342 ARG A C 1
ATOM 2659 O O . ARG A 1 342 ? -23.266 -5.815 30.077 1.00 97.62 342 ARG A O 1
ATOM 2666 N N . LYS A 1 343 ? -25.481 -5.382 30.007 1.00 97.19 343 LYS A N 1
ATOM 2667 C CA . LYS A 1 343 ? -25.835 -6.145 31.215 1.00 97.19 343 LYS A CA 1
ATOM 2668 C C . LYS A 1 343 ? -25.416 -7.606 31.096 1.00 97.19 343 LYS A C 1
ATOM 2670 O O . LYS A 1 343 ? -24.754 -8.130 31.976 1.00 97.19 343 LYS A O 1
ATOM 2675 N N . LYS A 1 344 ? -25.707 -8.235 29.954 1.00 97.25 344 LYS A N 1
ATOM 2676 C CA . LYS A 1 344 ? -25.287 -9.617 29.700 1.00 97.25 344 LYS A CA 1
ATOM 2677 C C . LYS A 1 344 ? -23.763 -9.777 29.673 1.00 97.25 344 LYS A C 1
ATOM 2679 O O . LYS A 1 344 ? -23.244 -10.786 30.131 1.00 97.25 344 LYS A O 1
ATOM 2684 N N . ALA A 1 345 ? -23.035 -8.806 29.124 1.00 97.00 345 ALA A N 1
ATOM 2685 C CA . ALA A 1 345 ? -21.578 -8.838 29.129 1.00 97.00 345 ALA A CA 1
ATOM 2686 C C . ALA A 1 345 ? -21.005 -8.707 30.554 1.00 97.00 345 ALA A C 1
ATOM 2688 O O . ALA A 1 345 ? -20.055 -9.407 30.888 1.00 97.00 345 ALA A O 1
ATOM 2689 N N . GLU A 1 346 ? -21.614 -7.874 31.400 1.00 95.69 346 GLU A N 1
ATOM 2690 C CA . GLU A 1 346 ? -21.289 -7.749 32.827 1.00 95.69 346 GLU A CA 1
ATOM 2691 C C . GLU A 1 346 ? -21.618 -9.029 33.614 1.00 95.69 346 GLU A C 1
ATOM 2693 O O . GLU A 1 346 ? -20.800 -9.484 34.400 1.00 95.69 346 GLU A O 1
ATOM 2698 N N . GLU A 1 347 ? -22.748 -9.689 33.344 1.00 95.88 347 GLU A N 1
ATOM 2699 C CA . GLU A 1 347 ? -23.083 -10.993 33.945 1.00 95.88 347 GLU A CA 1
ATOM 2700 C C . GLU A 1 347 ? -22.066 -12.089 33.577 1.00 95.88 347 GLU A C 1
ATOM 2702 O O . GLU A 1 347 ? -21.713 -12.921 34.411 1.00 95.88 347 GLU A O 1
ATOM 2707 N N . LEU A 1 348 ? -21.583 -12.101 32.329 1.00 95.69 348 LEU A N 1
ATOM 2708 C CA . LEU A 1 348 ? -20.619 -13.097 31.848 1.00 95.69 348 LEU A CA 1
ATOM 2709 C C . LEU A 1 348 ? -19.202 -12.859 32.388 1.00 95.69 348 LEU A C 1
ATOM 2711 O O . LEU A 1 348 ? -18.484 -13.817 32.695 1.00 95.69 348 LEU A O 1
ATOM 2715 N N . PHE A 1 349 ? -18.776 -11.597 32.462 1.00 96.44 349 PHE A N 1
ATOM 2716 C CA . PHE A 1 349 ? -17.371 -11.238 32.677 1.00 96.44 349 PHE A CA 1
ATOM 2717 C C . PHE A 1 349 ? -17.092 -10.503 33.990 1.00 96.44 349 PHE A C 1
ATOM 2719 O O . PHE A 1 349 ? -15.927 -10.365 34.354 1.00 96.44 349 PHE A O 1
ATOM 2726 N N . GLY A 1 350 ? -18.124 -10.103 34.732 1.00 93.75 350 GLY A N 1
ATOM 2727 C CA . GLY A 1 350 ? -18.009 -9.370 35.990 1.00 93.75 350 GLY A CA 1
ATOM 2728 C C . GLY A 1 350 ? -17.735 -7.884 35.773 1.00 93.75 350 GLY A C 1
ATOM 2729 O O . GLY A 1 350 ? -18.096 -7.301 34.746 1.00 93.75 350 GLY A O 1
ATOM 2730 N N . THR A 1 351 ? -17.066 -7.258 36.737 1.00 89.56 351 THR A N 1
ATOM 2731 C CA . THR A 1 351 ? -16.612 -5.865 36.623 1.00 89.56 351 THR A CA 1
ATOM 2732 C C . THR A 1 351 ? -15.154 -5.822 36.172 1.00 89.56 351 THR A C 1
ATOM 2734 O O . THR A 1 351 ? -14.441 -6.821 36.218 1.00 89.56 351 THR A O 1
ATOM 2737 N N . SER A 1 352 ? -14.669 -4.659 35.725 1.00 80.12 352 SER A N 1
ATOM 2738 C CA . SER A 1 352 ? -13.256 -4.539 35.331 1.00 80.12 352 SER A CA 1
ATOM 2739 C C . SER A 1 352 ? -12.279 -4.731 36.502 1.00 80.12 352 SER A C 1
ATOM 2741 O O . SER A 1 352 ? -11.101 -4.974 36.243 1.00 80.12 352 SER A O 1
ATOM 2743 N N . GLU A 1 353 ? -12.737 -4.564 37.744 1.00 84.75 353 GLU A N 1
ATOM 2744 C CA . GLU A 1 353 ? -11.937 -4.730 38.966 1.00 84.75 353 GLU A CA 1
ATOM 2745 C C . GLU A 1 353 ? -12.007 -6.172 39.485 1.00 84.75 353 GLU A C 1
ATOM 2747 O O . GLU A 1 353 ? -11.005 -6.709 39.950 1.00 84.75 353 GLU A O 1
ATOM 2752 N N . GLU A 1 354 ? -13.160 -6.824 39.317 1.00 91.00 354 GLU A N 1
ATOM 2753 C CA . GLU A 1 354 ? -13.416 -8.204 39.733 1.00 91.00 354 GLU A CA 1
ATOM 2754 C C . GLU A 1 354 ? -13.891 -9.043 38.528 1.00 91.00 354 GLU A C 1
ATOM 2756 O O . GLU A 1 354 ? -15.095 -9.278 38.354 1.00 91.00 354 GLU A O 1
ATOM 2761 N N . PRO A 1 355 ? -12.961 -9.474 37.649 1.00 92.62 355 PRO A N 1
ATOM 2762 C CA . PRO A 1 355 ? -13.292 -10.300 36.495 1.00 92.62 355 PRO A CA 1
ATOM 2763 C C . PRO A 1 355 ? -13.656 -11.730 36.909 1.00 92.62 355 PRO A C 1
ATOM 2765 O O . PRO A 1 355 ? -13.045 -12.319 37.802 1.00 92.62 355 PRO A O 1
ATOM 2768 N N . THR A 1 356 ? -14.608 -12.337 36.200 1.00 95.00 356 THR A N 1
ATOM 2769 C CA . THR A 1 356 ? -14.975 -13.747 36.410 1.00 95.00 356 THR A CA 1
ATOM 2770 C C . THR A 1 356 ? -13.835 -14.700 36.025 1.00 95.00 356 THR A C 1
ATOM 2772 O O . THR A 1 356 ? -12.893 -14.341 35.310 1.00 95.00 356 THR A O 1
ATOM 2775 N N . GLU A 1 357 ? -13.927 -15.966 36.445 1.00 92.62 357 GLU A N 1
ATOM 2776 C CA . GLU A 1 357 ? -12.977 -17.011 36.032 1.00 92.62 357 GLU A CA 1
ATOM 2777 C C . GLU A 1 357 ? -12.919 -17.171 34.504 1.00 92.62 357 GLU A C 1
ATOM 2779 O O . GLU A 1 357 ? -11.841 -17.351 33.933 1.00 92.62 357 GLU A O 1
ATOM 2784 N N . LEU A 1 358 ? -14.068 -17.046 33.825 1.00 92.19 358 LEU A N 1
ATOM 2785 C CA . LEU A 1 358 ? -14.146 -17.074 32.364 1.00 92.19 358 LEU A CA 1
ATOM 2786 C C . LEU A 1 358 ? -13.354 -15.916 31.748 1.00 92.19 358 LEU A C 1
ATOM 2788 O O . LEU A 1 358 ? -12.568 -16.140 30.826 1.00 92.19 358 LEU A O 1
ATOM 2792 N N . ALA A 1 359 ? -13.533 -14.698 32.267 1.00 91.81 359 ALA A N 1
ATOM 2793 C CA . ALA A 1 359 ? -12.796 -13.530 31.798 1.00 91.81 359 ALA A CA 1
ATOM 2794 C C . ALA A 1 359 ? -11.288 -13.697 32.024 1.00 91.81 359 ALA A C 1
ATOM 2796 O O . ALA A 1 359 ? -10.503 -13.524 31.093 1.00 91.81 359 ALA A O 1
ATOM 2797 N N . SER A 1 360 ? -10.890 -14.141 33.217 1.00 92.31 360 SER A N 1
ATOM 2798 C CA . SER A 1 360 ? -9.488 -14.401 33.565 1.00 92.31 360 SER A CA 1
ATOM 2799 C C . SER A 1 360 ? -8.848 -15.446 32.644 1.00 92.31 360 SER A C 1
ATOM 2801 O O . SER A 1 360 ? -7.725 -15.262 32.168 1.00 92.31 360 SER A O 1
ATOM 2803 N N . LYS A 1 361 ? -9.580 -16.518 32.316 1.00 92.56 361 LYS A N 1
ATOM 2804 C CA . LYS A 1 361 ? -9.132 -17.542 31.364 1.00 92.56 361 LYS A CA 1
ATOM 2805 C C . LYS A 1 361 ? -8.932 -16.968 29.962 1.00 92.56 361 LYS A C 1
ATOM 2807 O O . LYS A 1 361 ? -7.925 -17.273 29.330 1.00 92.56 361 LYS A O 1
ATOM 2812 N N . ILE A 1 362 ? -9.866 -16.148 29.478 1.00 92.00 362 ILE A N 1
ATOM 2813 C CA . ILE A 1 362 ? -9.774 -15.522 28.152 1.00 92.00 362 ILE A CA 1
ATOM 2814 C C . ILE A 1 362 ? -8.577 -14.564 28.084 1.00 92.00 362 ILE A C 1
ATOM 2816 O O . ILE A 1 362 ? -7.808 -14.640 27.129 1.00 92.00 362 ILE A O 1
ATOM 2820 N N . MET A 1 363 ? -8.365 -13.726 29.105 1.00 88.25 363 MET A N 1
ATOM 2821 C CA . MET A 1 363 ? -7.241 -12.772 29.160 1.00 88.25 363 MET A CA 1
ATOM 2822 C C . MET A 1 363 ? -5.869 -13.460 29.119 1.00 88.25 363 MET A C 1
ATOM 2824 O O . MET A 1 363 ? -4.898 -12.884 28.622 1.00 88.25 363 MET A O 1
ATOM 2828 N N . GLY A 1 364 ? -5.784 -14.693 29.628 1.00 85.69 364 GLY A N 1
ATOM 2829 C CA . GLY A 1 364 ? -4.571 -15.510 29.594 1.00 85.69 364 GLY A CA 1
ATOM 2830 C C . GLY A 1 364 ? -4.240 -16.107 28.221 1.00 85.69 364 GLY A C 1
ATOM 2831 O O . GLY A 1 364 ? -3.104 -16.529 28.004 1.00 85.69 364 GLY A O 1
ATOM 2832 N N . VAL A 1 365 ? -5.190 -16.141 27.280 1.00 87.19 365 VAL A N 1
ATOM 2833 C CA . VAL A 1 365 ? -5.004 -16.724 25.943 1.00 87.19 365 VAL A CA 1
ATOM 2834 C C . VAL A 1 365 ? -4.776 -15.609 24.927 1.00 87.19 365 VAL A C 1
ATOM 2836 O O . VAL A 1 365 ? -5.717 -15.035 24.386 1.00 87.19 365 VAL A O 1
ATOM 2839 N N . LYS A 1 366 ? -3.502 -15.312 24.655 1.00 78.38 366 LYS A N 1
ATOM 2840 C CA . LYS A 1 366 ? -3.089 -14.349 23.623 1.00 78.38 366 LYS A CA 1
ATOM 2841 C C . LYS A 1 366 ? -2.515 -15.048 22.402 1.00 78.38 366 LYS A C 1
ATOM 2843 O O . LYS A 1 366 ? -1.876 -16.099 22.516 1.00 78.38 366 LYS A O 1
ATOM 2848 N N . SER A 1 367 ? -2.689 -14.431 21.239 1.00 82.12 367 SER A N 1
ATOM 2849 C CA . SER A 1 367 ? -2.041 -14.893 20.017 1.00 82.12 367 SER A CA 1
ATOM 2850 C C . SER A 1 367 ? -0.520 -14.818 20.151 1.00 82.12 367 SER A C 1
ATOM 2852 O O . SER A 1 367 ? 0.034 -13.849 20.675 1.00 82.12 367 SER A O 1
ATOM 2854 N N . LYS A 1 368 ? 0.191 -15.820 19.619 1.00 66.12 368 LYS A N 1
ATOM 2855 C CA . LYS A 1 368 ? 1.650 -15.751 19.443 1.00 66.12 368 LYS A CA 1
ATOM 28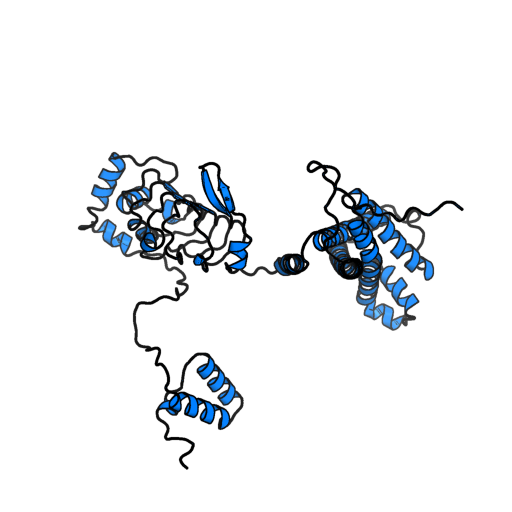56 C C . LYS A 1 368 ? 1.959 -14.786 18.294 1.00 66.12 368 LYS A C 1
ATOM 2858 O O . LYS A 1 368 ? 2.094 -15.200 17.148 1.00 66.12 368 LYS A O 1
ATOM 2863 N N . GLY A 1 369 ? 1.990 -13.490 18.590 1.00 54.69 369 GLY A N 1
ATOM 2864 C CA . GLY A 1 369 ? 2.346 -12.453 17.626 1.00 54.69 369 GLY A CA 1
ATOM 2865 C C . GLY A 1 369 ? 3.856 -12.378 17.387 1.00 54.69 369 GLY A C 1
ATOM 2866 O O . GLY A 1 369 ? 4.651 -12.550 18.309 1.00 54.69 369 GLY A O 1
ATOM 2867 N N . PHE A 1 370 ? 4.252 -12.081 16.149 1.00 45.78 370 PHE A N 1
ATOM 2868 C CA . PHE A 1 370 ? 5.601 -11.622 15.822 1.00 45.78 370 PHE A CA 1
ATOM 2869 C C . PHE A 1 370 ? 5.792 -10.235 16.451 1.00 45.78 370 PHE A C 1
ATOM 2871 O O . PHE A 1 370 ? 5.249 -9.244 15.965 1.00 45.78 370 PHE A O 1
ATOM 2878 N N . VAL A 1 371 ? 6.494 -10.169 17.582 1.00 38.78 371 VAL A N 1
ATOM 2879 C CA . VAL A 1 371 ? 6.871 -8.897 18.204 1.00 38.78 371 VAL A CA 1
ATOM 2880 C C . VAL A 1 371 ? 8.021 -8.324 17.382 1.00 38.78 371 VAL A C 1
ATOM 2882 O O . VAL A 1 371 ? 9.153 -8.787 17.487 1.00 38.78 371 VAL A O 1
ATOM 2885 N N . VAL A 1 372 ? 7.735 -7.326 16.545 1.00 40.84 372 VAL A N 1
ATOM 2886 C CA . VAL A 1 372 ? 8.780 -6.400 16.096 1.00 40.84 372 VAL A CA 1
ATOM 2887 C C . VAL A 1 372 ? 9.207 -5.639 17.352 1.00 40.84 372 VAL A C 1
ATOM 2889 O O . VAL A 1 372 ? 8.328 -5.077 18.011 1.00 40.84 372 VAL A O 1
ATOM 2892 N N . PRO A 1 373 ? 10.492 -5.640 17.747 1.00 29.61 373 PRO A N 1
ATOM 2893 C CA . PRO A 1 373 ? 10.924 -4.848 18.884 1.00 29.61 373 PRO A CA 1
ATOM 2894 C C . PRO A 1 373 ? 10.609 -3.389 18.574 1.00 29.61 373 PRO A C 1
ATOM 2896 O O . PRO A 1 373 ? 11.209 -2.788 17.683 1.00 29.61 373 PRO A O 1
ATOM 2899 N N . ALA A 1 374 ? 9.634 -2.826 19.283 1.00 33.38 374 ALA A N 1
ATOM 2900 C CA . ALA A 1 374 ? 9.513 -1.390 19.369 1.00 33.38 374 ALA A CA 1
ATOM 2901 C C . ALA A 1 374 ? 10.815 -0.909 20.012 1.00 33.38 374 ALA A C 1
ATOM 2903 O O . ALA A 1 374 ? 11.111 -1.236 21.162 1.00 33.38 374 ALA A O 1
ATOM 2904 N N . THR A 1 375 ? 11.626 -0.170 19.261 1.00 36.59 375 THR A N 1
ATOM 2905 C CA . THR A 1 375 ? 12.656 0.684 19.845 1.00 36.59 375 THR A CA 1
ATOM 2906 C C . THR A 1 375 ? 11.926 1.742 20.658 1.00 36.59 375 THR A C 1
ATOM 2908 O O . THR A 1 375 ? 11.546 2.768 20.107 1.00 36.59 375 THR A O 1
ATOM 2911 N N . ASN A 1 376 ? 11.600 1.405 21.907 1.00 33.12 376 ASN A N 1
ATOM 2912 C CA . ASN A 1 376 ? 11.401 2.291 23.049 1.00 33.12 376 ASN A CA 1
ATOM 2913 C C . ASN A 1 376 ? 11.055 1.446 24.287 1.00 33.12 376 ASN A C 1
ATOM 2915 O O . ASN A 1 376 ? 9.907 1.067 24.484 1.00 33.12 376 ASN A O 1
ATOM 2919 N N . GLY A 1 377 ? 12.097 1.181 25.082 1.00 36.66 377 GLY A N 1
ATOM 2920 C CA . GLY A 1 377 ? 12.111 1.182 26.550 1.00 36.66 377 GLY A CA 1
ATOM 2921 C C . GLY A 1 377 ? 11.100 0.338 27.338 1.00 36.66 377 GLY A C 1
ATOM 2922 O O . GLY A 1 377 ? 9.916 0.656 27.364 1.00 36.66 377 GLY A O 1
ATOM 2923 N N . ALA A 1 378 ? 11.667 -0.575 28.143 1.00 29.95 378 ALA A N 1
ATOM 2924 C CA . ALA A 1 378 ? 11.090 -1.338 29.265 1.00 29.95 378 ALA A CA 1
ATOM 2925 C C . ALA A 1 378 ? 10.363 -2.650 28.871 1.00 29.95 378 ALA A C 1
ATOM 2927 O O . ALA A 1 378 ? 9.403 -2.635 28.116 1.00 29.95 378 ALA A O 1
ATOM 2928 N N . ASP A 1 379 ? 10.725 -3.844 29.353 1.00 29.98 379 ASP A N 1
ATOM 2929 C CA . ASP A 1 379 ? 11.678 -4.211 30.402 1.00 29.98 379 ASP A CA 1
ATOM 2930 C C . ASP A 1 379 ? 12.031 -5.717 30.326 1.00 29.98 379 ASP A C 1
ATOM 2932 O O . ASP A 1 379 ? 11.297 -6.516 29.741 1.00 29.98 379 ASP A O 1
ATOM 2936 N N . SER A 1 380 ? 13.113 -6.076 31.022 1.00 28.12 380 SER A N 1
ATOM 2937 C CA . SER A 1 380 ? 13.611 -7.408 31.414 1.00 28.12 380 SER A CA 1
ATOM 2938 C C . SER A 1 380 ? 14.770 -8.022 30.609 1.00 28.12 380 SER A C 1
ATOM 2940 O O . SER A 1 380 ? 14.649 -9.007 29.886 1.00 28.12 380 SER A O 1
ATOM 2942 N N . SER A 1 381 ? 15.972 -7.489 30.854 1.00 30.47 381 SER A N 1
ATOM 2943 C CA . SER A 1 381 ? 16.993 -8.131 31.718 1.00 30.47 381 SER A CA 1
ATOM 2944 C C . SER A 1 381 ? 18.440 -7.847 31.261 1.00 30.47 381 SER A C 1
ATOM 2946 O O . SER A 1 381 ? 18.935 -8.378 30.274 1.00 30.47 381 SER A O 1
ATOM 2948 N N . ASN A 1 382 ? 19.129 -7.003 32.040 1.00 33.22 382 ASN A N 1
ATOM 2949 C CA . ASN A 1 382 ? 20.589 -6.915 32.187 1.00 33.22 382 ASN A CA 1
ATOM 2950 C C . ASN A 1 382 ? 21.479 -6.816 30.932 1.00 33.22 382 ASN A C 1
ATOM 2952 O O . ASN A 1 382 ? 22.415 -7.600 30.781 1.00 33.22 382 ASN A O 1
ATOM 2956 N N . LYS A 1 383 ? 21.333 -5.757 30.130 1.00 34.72 383 LYS A N 1
ATOM 2957 C CA . LYS A 1 383 ? 22.498 -5.145 29.461 1.00 34.72 383 LYS A CA 1
ATOM 2958 C C . LYS A 1 383 ? 22.376 -3.626 29.509 1.00 34.72 383 LYS A C 1
ATOM 2960 O O . LYS A 1 383 ? 21.604 -3.039 28.766 1.00 34.72 383 LYS A O 1
ATOM 2965 N N . GLN A 1 384 ? 23.111 -3.011 30.432 1.00 34.62 384 GLN A N 1
ATOM 2966 C CA . GLN A 1 384 ? 23.412 -1.584 30.389 1.00 34.62 384 GLN A CA 1
ATOM 2967 C C . GLN A 1 384 ? 23.990 -1.242 29.011 1.00 34.62 384 GLN A C 1
ATOM 2969 O O . GLN A 1 384 ? 24.992 -1.840 28.614 1.00 34.62 384 GLN A O 1
ATOM 2974 N N . ASP A 1 385 ? 23.411 -0.248 28.336 1.00 41.59 385 ASP A N 1
ATOM 2975 C CA . ASP A 1 385 ? 24.138 0.571 27.365 1.00 41.59 385 ASP A CA 1
ATOM 2976 C C . ASP A 1 385 ? 25.251 1.293 28.133 1.00 41.59 385 ASP A C 1
ATOM 2978 O O . ASP A 1 385 ? 25.101 2.410 28.635 1.00 41.59 385 ASP A O 1
ATOM 2982 N N . ARG A 1 386 ? 26.365 0.586 28.333 1.00 51.81 386 ARG A N 1
ATOM 2983 C CA . ARG A 1 386 ? 27.576 1.132 28.931 1.00 51.81 386 ARG A CA 1
ATOM 2984 C C . ARG A 1 386 ? 28.129 2.143 27.936 1.00 51.81 386 ARG A C 1
ATOM 2986 O O . ARG A 1 386 ? 28.640 1.768 26.884 1.00 51.81 386 ARG A O 1
ATOM 2993 N N . ILE A 1 387 ? 28.025 3.427 28.266 1.00 56.19 387 ILE A N 1
ATOM 2994 C CA . ILE A 1 387 ? 28.742 4.479 27.547 1.00 56.19 387 ILE A CA 1
ATOM 2995 C C . ILE A 1 387 ? 30.231 4.214 27.775 1.00 56.19 387 ILE A C 1
ATOM 2997 O O . ILE A 1 387 ? 30.741 4.439 28.872 1.00 56.19 387 ILE A O 1
ATOM 3001 N N . TYR A 1 388 ? 30.905 3.671 26.760 1.00 68.62 388 TYR A N 1
ATOM 3002 C CA . TYR A 1 388 ? 32.325 3.356 26.862 1.00 68.62 388 TYR A CA 1
ATOM 3003 C C . TYR A 1 388 ? 33.153 4.633 26.988 1.00 68.62 388 TYR A C 1
ATOM 3005 O O . TYR A 1 388 ? 32.944 5.598 26.238 1.00 68.62 388 TYR A O 1
ATOM 3013 N N . THR A 1 389 ? 34.102 4.624 27.919 1.00 76.62 389 THR A N 1
ATOM 3014 C CA . THR A 1 389 ? 35.045 5.728 28.116 1.00 76.62 389 THR A CA 1
ATOM 3015 C C . THR A 1 389 ? 35.985 5.842 26.916 1.00 76.62 389 THR A C 1
ATOM 3017 O O . THR A 1 389 ? 36.154 4.907 26.126 1.00 76.62 389 THR A O 1
ATOM 3020 N N . ASP A 1 390 ? 36.608 7.006 26.735 1.00 75.25 390 ASP A N 1
ATOM 3021 C CA . ASP A 1 390 ? 37.510 7.213 25.597 1.00 75.25 390 ASP A CA 1
ATOM 3022 C C . ASP A 1 390 ? 38.771 6.333 25.666 1.00 75.25 390 ASP A C 1
ATOM 3024 O O . ASP A 1 390 ? 39.321 5.978 24.621 1.00 75.25 390 ASP A O 1
ATOM 3028 N N . ASP A 1 391 ? 39.170 5.894 26.863 1.00 77.62 391 ASP A N 1
ATOM 3029 C CA . ASP A 1 391 ? 40.241 4.910 27.052 1.00 77.62 391 ASP A CA 1
ATOM 3030 C C . ASP A 1 391 ? 39.814 3.502 26.599 1.00 77.62 391 ASP A C 1
ATOM 3032 O O . ASP A 1 391 ? 40.573 2.817 25.915 1.00 77.62 391 ASP A O 1
ATOM 3036 N N . GLU A 1 392 ? 38.574 3.084 26.870 1.00 79.62 392 GLU A N 1
ATOM 3037 C CA . GLU A 1 392 ? 38.039 1.794 26.401 1.00 79.62 392 GLU A CA 1
ATOM 3038 C C . GLU A 1 392 ? 37.928 1.756 24.869 1.00 79.62 392 GLU A C 1
ATOM 3040 O O . GLU A 1 392 ? 38.298 0.767 24.229 1.00 79.62 392 GLU A O 1
ATOM 3045 N N . LYS A 1 393 ? 37.509 2.868 24.251 1.00 81.00 393 LYS A N 1
ATOM 3046 C CA . LYS A 1 393 ? 37.515 3.022 22.786 1.00 81.00 393 LYS A CA 1
ATOM 3047 C C . LYS A 1 393 ? 38.932 2.995 22.214 1.00 81.00 393 LYS A C 1
ATOM 3049 O O . LYS A 1 393 ? 39.130 2.474 21.116 1.00 81.00 393 LYS A O 1
ATOM 3054 N N . ARG A 1 394 ? 39.920 3.550 22.928 1.00 81.31 394 ARG A N 1
ATOM 3055 C CA . ARG A 1 394 ? 41.334 3.508 22.521 1.00 81.31 394 ARG A CA 1
ATOM 3056 C C . ARG A 1 394 ? 41.859 2.073 22.522 1.00 81.31 394 ARG A C 1
ATOM 3058 O O . ARG A 1 394 ? 42.441 1.662 21.522 1.00 81.31 394 ARG A O 1
ATOM 3065 N N . ARG A 1 395 ? 41.573 1.295 23.571 1.00 81.94 395 ARG A N 1
ATOM 3066 C CA . ARG A 1 395 ? 41.949 -0.130 23.657 1.00 81.94 395 ARG A CA 1
ATOM 3067 C C . ARG A 1 395 ? 41.308 -0.964 22.553 1.00 81.94 395 ARG A C 1
ATOM 3069 O O . ARG A 1 395 ? 41.990 -1.773 21.935 1.00 81.94 395 ARG A O 1
ATOM 3076 N N . MET A 1 396 ? 40.038 -0.711 22.234 1.00 82.88 396 MET A N 1
ATOM 3077 C CA . MET A 1 396 ? 39.361 -1.389 21.125 1.00 82.88 396 MET A CA 1
ATOM 3078 C C . MET A 1 396 ? 40.023 -1.092 19.772 1.00 82.88 396 MET A C 1
ATOM 3080 O O . MET A 1 396 ? 40.230 -1.998 18.971 1.00 82.88 396 MET A O 1
ATOM 3084 N N . ARG A 1 397 ? 40.419 0.163 19.523 1.00 84.19 397 ARG A N 1
ATOM 3085 C CA . ARG A 1 397 ? 41.146 0.537 18.296 1.00 84.19 397 ARG A CA 1
ATOM 3086 C C . ARG A 1 397 ? 42.533 -0.104 18.223 1.00 84.19 397 ARG A C 1
ATOM 3088 O O . ARG A 1 397 ? 42.922 -0.549 17.149 1.00 84.19 397 ARG A O 1
ATOM 3095 N N . ALA A 1 398 ? 43.249 -0.183 19.345 1.00 83.19 398 ALA A N 1
ATOM 3096 C CA . ALA A 1 398 ? 44.541 -0.864 19.415 1.00 83.19 398 ALA A CA 1
ATOM 3097 C C . ALA A 1 398 ? 44.401 -2.376 19.153 1.00 83.19 398 ALA A C 1
ATOM 3099 O O . ALA A 1 398 ? 45.167 -2.931 18.371 1.00 83.19 398 ALA A O 1
ATOM 3100 N N . ALA A 1 399 ? 43.372 -3.021 19.712 1.00 81.44 399 ALA A N 1
ATOM 3101 C CA . ALA A 1 399 ? 43.085 -4.436 19.477 1.00 81.44 399 ALA A CA 1
ATOM 3102 C C . ALA A 1 399 ? 42.720 -4.738 18.012 1.00 81.44 399 ALA A C 1
ATOM 3104 O O . ALA A 1 399 ? 43.151 -5.752 17.473 1.00 81.44 399 ALA A O 1
ATOM 3105 N N . ILE A 1 400 ? 41.984 -3.841 17.340 1.00 82.00 400 ILE A N 1
ATOM 3106 C CA . ILE A 1 400 ? 41.706 -3.956 15.897 1.00 82.00 400 ILE A CA 1
ATOM 3107 C C . ILE A 1 400 ? 43.011 -3.889 15.087 1.00 82.00 400 ILE A C 1
ATOM 3109 O O . ILE A 1 400 ? 43.186 -4.660 14.148 1.00 82.00 400 ILE A O 1
ATOM 3113 N N . GLN A 1 401 ? 43.944 -3.007 15.460 1.00 78.75 401 GLN A N 1
ATOM 3114 C CA . GLN A 1 401 ? 45.231 -2.854 14.767 1.00 78.75 401 GLN A CA 1
ATOM 3115 C C . GLN A 1 401 ? 46.210 -4.006 15.025 1.00 78.75 401 GLN A C 1
ATOM 3117 O O . GLN A 1 401 ? 47.021 -4.317 14.156 1.00 78.75 401 GLN A O 1
ATOM 3122 N N . GLN A 1 402 ? 46.144 -4.633 16.201 1.00 79.56 402 GLN A N 1
ATOM 3123 C CA . GLN A 1 402 ? 47.008 -5.750 16.600 1.00 79.56 402 GLN A CA 1
ATOM 3124 C C . GLN A 1 402 ? 46.409 -7.132 16.275 1.00 79.56 402 GLN A C 1
ATOM 3126 O O . GLN A 1 402 ? 47.024 -8.150 16.593 1.00 79.56 402 GLN A O 1
ATOM 3131 N N . ALA A 1 403 ? 45.228 -7.189 15.648 1.00 83.50 403 ALA A N 1
ATOM 3132 C CA . ALA A 1 403 ? 44.551 -8.439 15.317 1.00 83.50 403 ALA A CA 1
ATOM 3133 C C . ALA A 1 403 ? 45.424 -9.338 14.423 1.00 83.50 403 ALA A C 1
ATOM 3135 O O . ALA A 1 403 ? 45.948 -8.919 13.390 1.00 83.50 403 ALA A O 1
ATOM 3136 N N . SER A 1 404 ? 45.542 -10.610 14.805 1.00 74.19 404 SER A N 1
ATOM 3137 C CA . SER A 1 404 ? 46.444 -11.581 14.166 1.00 74.19 404 SER A CA 1
ATOM 3138 C C . SER A 1 404 ? 45.906 -12.135 12.841 1.00 74.19 404 SER A C 1
ATOM 3140 O O . SER A 1 404 ? 46.632 -12.771 12.074 1.00 74.19 404 SER A O 1
ATOM 3142 N N . SER A 1 405 ? 44.620 -11.901 12.561 1.00 82.94 405 SER A N 1
ATOM 3143 C CA . SER A 1 405 ? 43.947 -12.356 11.348 1.00 82.94 405 SER A CA 1
ATOM 3144 C C . SER A 1 405 ? 42.878 -11.372 10.868 1.00 82.94 405 SER A C 1
ATOM 3146 O O . SER A 1 405 ? 42.224 -10.689 11.654 1.00 82.94 405 SER A O 1
ATOM 3148 N N . LEU A 1 406 ? 42.628 -11.361 9.555 1.00 62.53 406 LEU A N 1
ATOM 3149 C CA . LEU A 1 406 ? 41.576 -10.539 8.939 1.00 62.53 406 LEU A CA 1
ATOM 3150 C C . LEU A 1 406 ? 40.169 -10.878 9.461 1.00 62.53 406 LEU A C 1
ATOM 3152 O O . LEU A 1 406 ? 39.311 -10.003 9.543 1.00 62.53 406 LEU A O 1
ATOM 3156 N N . ALA A 1 407 ? 39.931 -12.140 9.832 1.00 65.94 407 ALA A N 1
ATOM 3157 C CA . ALA A 1 407 ? 38.657 -12.577 10.401 1.00 65.94 407 ALA A CA 1
ATOM 3158 C C . ALA A 1 407 ? 38.440 -12.023 11.819 1.00 65.94 407 ALA A C 1
ATOM 3160 O O . ALA A 1 407 ? 37.325 -11.645 12.177 1.00 65.94 407 ALA A O 1
ATOM 3161 N N . GLU A 1 408 ? 39.508 -11.954 12.613 1.00 78.50 408 GLU A N 1
ATOM 3162 C CA . GLU A 1 408 ? 39.502 -11.343 13.941 1.00 78.50 408 GLU A CA 1
ATOM 3163 C C . GLU A 1 408 ? 39.294 -9.827 13.848 1.00 78.50 408 GLU A C 1
ATOM 3165 O O . GLU A 1 408 ? 38.420 -9.290 14.527 1.00 78.50 408 GLU A O 1
ATOM 3170 N N . MET A 1 409 ? 39.994 -9.162 12.923 1.00 73.38 409 MET A N 1
ATOM 3171 C CA . MET A 1 409 ? 39.836 -7.731 12.648 1.00 73.38 409 MET A CA 1
ATOM 3172 C C . MET A 1 409 ? 38.390 -7.381 12.266 1.00 73.38 409 MET A C 1
ATOM 3174 O O . MET A 1 409 ? 37.774 -6.531 12.903 1.00 73.38 409 MET A O 1
ATOM 3178 N N . ALA A 1 410 ? 37.800 -8.100 11.304 1.00 65.94 410 ALA A N 1
ATOM 3179 C CA . ALA A 1 410 ? 36.423 -7.864 10.860 1.00 65.94 410 ALA A CA 1
ATOM 3180 C C . ALA A 1 410 ? 35.386 -8.105 11.973 1.00 65.94 410 ALA A C 1
ATOM 3182 O O . ALA A 1 410 ? 34.361 -7.424 12.042 1.00 65.94 410 ALA A O 1
ATOM 3183 N N . ARG A 1 411 ? 35.642 -9.073 12.864 1.00 82.19 411 ARG A N 1
ATOM 3184 C CA . ARG A 1 411 ? 34.782 -9.337 14.023 1.00 82.19 411 ARG A CA 1
ATOM 3185 C C . ARG A 1 411 ? 34.843 -8.193 15.034 1.00 82.19 411 ARG A C 1
ATOM 3187 O O . ARG A 1 411 ? 33.793 -7.755 15.495 1.00 82.19 411 ARG A O 1
ATOM 3194 N N . LEU A 1 412 ? 36.042 -7.701 15.345 1.00 81.50 412 LEU A N 1
ATOM 3195 C CA . LEU A 1 412 ? 36.241 -6.582 16.266 1.00 81.50 412 LEU A CA 1
ATOM 3196 C C . LEU A 1 412 ? 35.682 -5.270 15.694 1.00 81.50 412 LEU A C 1
ATOM 3198 O O . LEU A 1 412 ? 35.007 -4.539 16.412 1.00 81.50 412 LEU A O 1
ATOM 3202 N N . GLU A 1 413 ? 35.870 -4.992 14.403 1.00 76.50 413 GLU A N 1
ATOM 3203 C CA . GLU A 1 413 ? 35.271 -3.827 13.733 1.00 76.50 413 GLU A CA 1
ATOM 3204 C C . GLU A 1 413 ? 33.743 -3.862 13.778 1.00 76.50 413 GLU A C 1
ATOM 3206 O O . GLU A 1 413 ? 33.106 -2.852 14.081 1.00 76.50 413 GLU A O 1
ATOM 3211 N N . LYS A 1 414 ? 33.150 -5.036 13.530 1.00 74.44 414 LYS A N 1
ATOM 3212 C CA . LYS A 1 414 ? 31.703 -5.236 13.632 1.00 74.44 414 LYS A CA 1
ATOM 3213 C C . LYS A 1 414 ? 31.203 -5.017 15.059 1.00 74.44 414 LYS A C 1
ATOM 3215 O O . LYS A 1 414 ? 30.235 -4.287 15.253 1.00 74.44 414 LYS A O 1
ATOM 3220 N N . ASP A 1 415 ? 31.856 -5.623 16.048 1.00 78.81 415 ASP A N 1
ATOM 3221 C CA . ASP A 1 415 ? 31.479 -5.451 17.452 1.00 78.81 415 ASP A CA 1
ATOM 3222 C C . ASP A 1 415 ? 31.606 -3.970 17.873 1.00 78.81 415 ASP A C 1
ATOM 3224 O O . ASP A 1 415 ? 30.702 -3.442 18.519 1.00 78.81 415 ASP A O 1
ATOM 3228 N N . PHE A 1 416 ? 32.640 -3.251 17.416 1.00 80.75 416 PHE A N 1
ATOM 3229 C CA . PHE A 1 416 ? 32.814 -1.819 17.689 1.00 80.75 416 PHE A CA 1
ATOM 3230 C C . PHE A 1 416 ? 31.749 -0.940 17.016 1.00 80.75 416 PHE A C 1
ATOM 3232 O O . PHE A 1 416 ? 31.222 -0.027 17.653 1.00 80.75 416 PHE A O 1
ATOM 3239 N N . ALA A 1 417 ? 31.395 -1.225 15.759 1.00 69.38 417 ALA A N 1
ATOM 3240 C CA . ALA A 1 417 ? 30.339 -0.519 15.029 1.00 69.38 417 ALA A CA 1
ATOM 3241 C C . ALA A 1 417 ? 28.955 -0.712 15.670 1.00 69.38 417 ALA A C 1
ATOM 3243 O O . ALA A 1 417 ? 28.125 0.194 15.647 1.00 69.38 417 ALA A O 1
ATOM 3244 N N . GLU A 1 418 ? 28.724 -1.874 16.280 1.00 70.25 418 GLU A N 1
ATOM 3245 C CA . GLU A 1 418 ? 27.500 -2.206 17.012 1.00 70.25 418 GLU A CA 1
ATOM 3246 C C . GLU A 1 418 ? 27.533 -1.755 18.485 1.00 70.25 418 GLU A C 1
ATOM 3248 O O . GLU A 1 418 ? 26.621 -2.078 19.246 1.00 70.25 418 GLU A O 1
ATOM 3253 N N . GLY A 1 419 ? 28.568 -1.015 18.903 1.00 73.50 419 GLY A N 1
ATOM 3254 C CA . GLY A 1 419 ? 28.682 -0.488 20.261 1.00 73.50 419 GLY A CA 1
ATOM 3255 C C . GLY A 1 419 ? 28.908 -1.577 21.311 1.00 73.50 419 GLY A C 1
ATOM 3256 O O . GLY A 1 419 ? 28.356 -1.495 22.402 1.00 73.50 419 GLY A O 1
ATOM 3257 N N . ARG A 1 420 ? 29.686 -2.617 20.996 1.00 76.81 420 ARG A N 1
ATOM 3258 C CA . ARG A 1 420 ? 30.046 -3.709 21.911 1.00 76.81 420 ARG A CA 1
ATOM 3259 C C . ARG A 1 420 ? 31.568 -3.839 22.003 1.00 76.81 420 ARG A C 1
ATOM 3261 O O . ARG A 1 420 ? 32.235 -4.087 21.006 1.00 76.81 420 ARG A O 1
ATOM 3268 N N . ILE A 1 421 ? 32.125 -3.724 23.210 1.00 80.69 421 ILE A N 1
ATOM 3269 C CA . ILE A 1 421 ? 33.545 -4.011 23.480 1.00 80.69 421 ILE A CA 1
ATOM 3270 C C . ILE A 1 421 ? 33.652 -5.364 24.208 1.00 80.69 421 ILE A C 1
ATOM 3272 O O . ILE A 1 421 ? 33.071 -5.513 25.287 1.00 80.69 421 ILE A O 1
ATOM 3276 N N . PRO A 1 422 ? 34.358 -6.364 23.641 1.00 79.56 422 PRO A N 1
ATOM 3277 C CA . PRO A 1 422 ? 34.606 -7.653 24.286 1.00 79.56 422 PRO A CA 1
ATOM 3278 C C . PRO A 1 422 ? 35.259 -7.537 25.675 1.00 79.56 422 PRO A C 1
ATOM 3280 O O . PRO A 1 422 ? 36.147 -6.715 25.886 1.00 79.56 422 PRO A O 1
ATOM 3283 N N . ALA A 1 423 ? 34.876 -8.416 26.608 1.00 75.19 423 ALA A N 1
ATOM 3284 C CA . ALA A 1 423 ? 35.342 -8.376 28.002 1.00 75.19 423 ALA A CA 1
ATOM 3285 C C . ALA A 1 423 ? 36.876 -8.425 28.149 1.00 75.19 423 ALA A C 1
ATOM 3287 O O . ALA A 1 423 ? 37.439 -7.670 28.933 1.00 75.19 423 ALA A O 1
ATOM 3288 N N . HIS A 1 424 ? 37.563 -9.223 27.325 1.00 75.25 424 HIS A N 1
ATOM 3289 C CA . HIS A 1 424 ? 39.026 -9.334 27.358 1.00 75.25 424 HIS A CA 1
ATOM 3290 C C . HIS A 1 424 ? 39.761 -8.026 26.997 1.00 75.25 424 HIS A C 1
ATOM 3292 O O . HIS A 1 424 ? 40.905 -7.845 27.393 1.00 75.25 424 HIS A O 1
ATOM 3298 N N . ILE A 1 425 ? 39.110 -7.100 26.282 1.00 76.81 425 ILE A N 1
ATOM 3299 C CA . ILE A 1 425 ? 39.661 -5.774 25.936 1.00 76.81 425 ILE A CA 1
ATOM 3300 C C . ILE A 1 425 ? 39.394 -4.762 27.060 1.00 76.81 425 ILE A C 1
ATOM 3302 O O . ILE A 1 425 ? 40.170 -3.830 27.268 1.00 76.81 425 ILE A O 1
ATOM 3306 N N . LEU A 1 426 ? 38.309 -4.958 27.813 1.00 73.19 426 LEU A N 1
ATOM 3307 C CA . LEU A 1 426 ? 37.978 -4.143 28.984 1.00 73.19 426 LEU A CA 1
ATOM 3308 C C . LEU A 1 426 ? 38.880 -4.475 30.181 1.00 73.19 426 LEU A C 1
ATOM 3310 O O . LEU A 1 426 ? 39.252 -3.578 30.933 1.00 73.19 426 LEU A O 1
ATOM 3314 N N . GLU A 1 427 ? 39.238 -5.749 30.335 1.00 68.94 427 GLU A N 1
ATOM 3315 C CA . GLU A 1 427 ? 40.037 -6.268 31.454 1.00 68.94 427 GLU A CA 1
ATOM 3316 C C . GLU A 1 427 ? 41.550 -6.298 31.169 1.00 68.94 427 GLU A C 1
ATOM 3318 O O . GLU A 1 427 ? 42.343 -6.499 32.087 1.00 68.94 427 GLU A O 1
ATOM 3323 N N . GLY A 1 428 ? 41.966 -6.075 29.918 1.00 60.28 428 GLY A N 1
ATOM 3324 C CA . GLY A 1 428 ? 43.376 -6.017 29.528 1.00 60.28 428 GLY A CA 1
ATOM 3325 C C . GLY A 1 428 ? 44.091 -4.760 30.041 1.00 60.28 428 GLY A C 1
ATOM 3326 O O . GLY A 1 428 ? 43.513 -3.669 30.059 1.00 60.28 428 GLY A O 1
ATOM 3327 N N . GLY A 1 429 ? 45.359 -4.914 30.442 1.00 60.03 429 GLY A N 1
ATOM 3328 C CA . GLY A 1 429 ? 46.271 -3.793 30.708 1.00 60.03 429 GLY A CA 1
ATOM 3329 C C . GLY A 1 429 ? 46.483 -2.928 29.460 1.00 60.03 429 GLY A C 1
ATOM 3330 O O . GLY A 1 429 ? 46.203 -3.376 28.348 1.00 60.03 429 GLY A O 1
ATOM 3331 N N . ASP A 1 430 ? 46.921 -1.678 29.639 1.00 56.53 430 ASP A N 1
ATOM 3332 C CA . ASP A 1 430 ? 47.088 -0.740 28.524 1.00 56.53 430 ASP A CA 1
ATOM 3333 C C . ASP A 1 430 ? 48.083 -1.310 27.490 1.00 56.53 430 ASP A C 1
ATOM 3335 O O . ASP A 1 430 ? 49.246 -1.535 27.831 1.00 56.53 430 ASP A O 1
ATOM 3339 N N . PRO A 1 431 ? 47.668 -1.558 26.232 1.00 53.38 431 PRO A N 1
ATOM 3340 C CA . PRO A 1 431 ? 48.551 -2.114 25.206 1.00 53.38 431 PRO A CA 1
ATOM 3341 C C . PRO A 1 431 ? 49.701 -1.173 24.806 1.00 53.38 431 PRO A C 1
ATOM 3343 O O . PRO A 1 431 ? 50.532 -1.560 23.989 1.00 53.38 431 PRO A O 1
ATOM 3346 N N . MET A 1 432 ? 49.746 0.052 25.345 1.00 51.53 432 MET A N 1
ATOM 3347 C CA . MET A 1 432 ? 50.818 1.034 25.139 1.00 51.53 432 MET A CA 1
ATOM 3348 C C . MET A 1 432 ? 51.838 1.100 26.295 1.00 51.53 432 MET A C 1
ATOM 3350 O O . MET A 1 432 ? 52.761 1.909 26.219 1.00 51.53 432 MET A O 1
ATOM 3354 N N . GLU A 1 433 ? 51.693 0.293 27.353 1.00 50.12 433 GLU A N 1
ATOM 3355 C CA . GLU A 1 433 ? 52.604 0.278 28.518 1.00 50.12 433 GLU A CA 1
ATOM 3356 C C . GLU A 1 433 ? 53.662 -0.848 28.507 1.00 50.12 433 GLU A C 1
ATOM 3358 O O . GLU A 1 433 ? 54.309 -1.095 29.526 1.00 50.12 433 GLU A O 1
ATOM 3363 N N . THR A 1 434 ? 53.915 -1.501 27.369 1.00 43.31 434 THR A N 1
ATOM 3364 C CA . THR A 1 434 ? 55.020 -2.476 27.233 1.00 43.31 434 THR A CA 1
ATOM 3365 C C . THR A 1 434 ? 55.876 -2.238 26.011 1.00 43.31 434 THR A C 1
ATOM 3367 O O . THR A 1 434 ? 55.280 -2.132 24.914 1.00 43.31 434 THR A O 1
#

Secondary structure (DSSP, 8-state):
-------------S-TT--PPPPPSS-HHHHHHHHHHHHHHHHHHHHHHHHHHHHHH-PPPP-HHHHHHHHHTT--HHHHTTSHHHHHHHHHHHHHHHHHHHHHHHHHTT--HHHHHHHHHHHHHHHHHHHHHHTT----GGGS-HHHHHHHHHHHHHHHHHHHHHHHHHHHS-HHHHHHHHHTTS--PBP--HHHHHHS-EEE-TTS-EEEE-TTS-B-S---GGGSTT-SEEE--SS---EE------TT--EEE--SS---EE-TTHHHHSTT--EEE--S----SGGGGGGGGG-TT--EEE-TTSGGGGSTTHHHHHHHH-TT-SEETTEEPPHHHHHHHHHHHB-SSSB-HHHHHHHT----------SS---SS--------HHHHHHHHHHHHT-SSHHHHHHHHHHHHTT---HHHHSSPPTT--

Radius of gyration: 32.92 Å; Cα contacts (8 Å, |Δi|>4): 646; chains: 1; bounding box: 84×68×89 Å

Solvent-accessible surface area (backbone atoms only — not comparable to full-atom values): 23756 Å² total; per-residue (Å²): 132,86,79,80,80,75,84,86,67,81,85,73,79,74,59,101,82,51,88,68,76,75,74,46,80,50,57,69,72,57,37,39,55,46,5,29,52,22,7,37,53,11,28,51,54,24,52,52,50,51,53,56,48,33,71,72,70,66,57,81,84,86,58,58,48,20,50,37,44,33,62,76,69,68,54,51,71,76,53,48,78,74,40,45,69,58,32,31,48,52,35,45,36,51,52,20,32,64,49,14,29,58,44,14,51,35,34,55,74,65,47,58,65,72,66,38,29,54,54,42,20,53,52,48,51,50,54,52,49,55,55,26,44,75,69,70,68,55,76,64,71,92,76,51,59,69,68,58,46,51,54,49,54,51,39,37,38,51,19,23,47,46,20,41,52,48,22,39,49,52,27,69,44,68,61,72,56,54,56,50,58,67,56,61,75,55,96,61,74,34,77,48,43,50,68,57,51,68,73,36,58,70,48,72,46,99,83,74,33,40,29,36,52,53,56,66,56,37,29,42,48,60,44,58,50,79,55,55,68,94,31,30,23,41,34,43,28,44,24,46,28,40,48,50,48,64,61,52,81,37,71,60,30,26,36,41,36,38,27,46,28,42,30,39,41,50,41,75,65,46,27,73,23,36,47,44,30,27,34,42,35,38,31,36,26,47,35,56,32,75,37,44,54,54,43,54,47,58,34,79,46,28,31,37,40,29,49,55,69,17,61,25,68,77,43,87,62,37,70,34,50,49,45,57,55,29,69,55,44,46,26,52,62,89,38,75,65,51,71,71,51,48,53,52,20,35,73,62,28,41,46,98,88,56,55,28,72,64,38,53,55,44,62,71,44,60,62,93,58,90,78,72,81,71,94,70,84,87,86,92,81,94,74,79,89,69,81,74,50,74,66,55,53,49,45,52,53,51,50,43,72,64,41,94,41,72,70,54,25,56,50,46,52,50,32,52,75,71,74,44,81,60,66,73,61,73,73,47,73,70,87,84,79,118

InterPro domains:
  IPR001611 Leucine-rich repeat [PS51450] (276-297)
  IPR032675 Leucine-rich repeat domain superfamily [G3DSA:3.80.10.10] (189-362)
  IPR044640 U2 small nuclear ribonucleoprotein A' [PTHR10552] (190-425)

Foldseek 3Di:
DDDDPDPPDDPDDDDPPDPQADAFPDDLVVLLVLLLVLLLVLLVVLVVVVVVVCVVVVDDDDQLQLVLQCQVVVNDPVVSVVCSVVSNSCSSSVLSSVLSSVLLVCLNVRNADPVSLVVSLVVSVVSSVVSSVVRPSDDDLVPDDPVVSVSSSVSSSSSSVRSNVSSNCNRRDPVVVVVVVVVVVDPDQDEPDLVLLVPFDWDQDPVRWTETEPAQRQHADDEPCVSNPQTQEYAHAHHAHAEADHAAQRQNHAYYHHANYAHQAYDAPRCRRHVRHAEYHQHQYAPAALLSCLSVLSRPRHAYYENHNYNLVPDPCSVLSCCQSHVNHQAYNNRGDDVVSPVVSCVQFPHPVDGDPVVVVRNPDGDPGDDPPDPDDDDDDDDPLPPDDVQLVVLLVVCLVVPPDPVSNVVSVVCVVVSHRDPCSVPDDRPPPD